Protein AF-0000000083297274 (afdb_homodimer)

InterPro domains:
  IPR058698 CUB domain, metazoa [PF26080] (162-297)

Radius of gyration: 26.54 Å; Cα contacts (8 Å, |Δi|>4): 1706; chains: 2; bounding box: 63×86×55 Å

Nearest PDB structures (foldseek):
  7m0r-assembly1_F  TM=4.093E-01  e=7.826E-09  Mus musculus
  9en2-assembly1_A  TM=3.796E-01  e=9.417E-10  Homo sapiens
  7sqc-assembly1_1A  TM=2.672E-01  e=1.002E-02  Chlamydomonas reinhardtii
  4xnq-assembly1_C  TM=4.053E-01  e=6.207E-01  Influenza A virus
  4lhs-assembly1_A-2  TM=2.888E-01  e=2.689E+00  Bacteroides ovatus ATCC 8483

Organism: Tigriopus californicus (NCBI:txid6832)

Foldseek 3Di:
DAPVVQVPDAQWDFDAADPVNPHTDTAREDAAQEEEDQDFFYKYKHDVPPPDDLDWRKHKYKYADNDQFWWKKKKAWQWWAADDAPLLLAQVPDQWWKWKFEPVRDTADIDHGTAHGFMFMGTHDHPDDIIMIMTIHGSDDDDGITIITMGIDGPPRPPDDPHQATAEEEDQKDKDWAGNLVVQFHHAPHWHKYFYADDPQFQKKKKWADPPDPDQQAAFDPPDPDPPAWDWWKFWAAPDPQDDSDTDGHREDDSDPPDPYHDMGMHRDPPGMITTHHHRGNRPRSRGSGHMMMMGTHGD/DAPVVQVPDAQWDFDAADPVNPHTDTAREDADQEEEDQDAFYKYKHPPDDDDFLDWRKHKYKYADNDQFWWKKKKAWQWFAADDQPLLLAQVPDQWWKWKFEPVGDGADIDHGTAHGFMFMGTHDHHDDIIMIMTIHGSDDDDGITIITMGIDGPPRPPDDPHQATAEEEDQKDKDWAGNLVVQFHHAPGWHKYFYDDDPQFQKKKKWADPPDPDQQAAFDPDDPDPPAFDWWKQWAAPDPQDDSDTDGHREDDSDPPDPYHDMGMHRDPPGMITTHHHRGPRPRSRGSGHMMMMGTHGD

Secondary structure (DSSP, 8-state):
--HHHHHTSTTEEEEEEETTTTEEEEEEEE-SSEEEE-STTEEEE--TT--S----EEEEEEE--SSTTEEEEEEEEEEEE-PPPPTT--GGGSSSEEEEE-TTS--PPPB-SB-TT-EEEEE--STTPPEEEEEEE-S-SS--EEEEEEEEEETT-TTSPPTT-SEEE-SSEEEEE-TTGGGT-PPSS-EEEEEEPPPTTEEEEEEEE-TTSSS-SEE-----SSTTS--EEEEE---SSS-SSEEE-SSS--SSTT-SS--EEEE-SSSEEEEEEE-S--TTGGG--EEEEEEEEEE-/--HHHHHTSTTEEEEEEETTTTEEEEEEEE-SSEEEE-STTEEEE-----S-----EEEEEEE--SSTTEEEEEEEEEEEE-PPP-TT--GGGSSSEEEEE-TTS--PPPB-SB-TT-EEEEE--STTPPEEEEEEE-S-SS--EEEEEEEEEETT-TTSPPTT-SEEE-SSEEEEE-TTGGGT-PPSSEEEEEEEPPPTTEEEEEEEE-TTSSS-SEE-----SSTTS--EEEEE---SSS-SSEEE-SSS--SSTT-SS--EEEE-SSSEEEEEEE-S--TTGGG--EEEEEEEEEE-

pLDDT: mean 80.87, std 15.76, range [36.5, 98.38]

Structure (mmCIF, N/CA/C/O backbone):
data_AF-0000000083297274-model_v1
#
loop_
_entity.id
_entity.type
_entity.pdbx_description
1 polymer 'CUB domain-containing protein'
#
loop_
_atom_site.group_PDB
_atom_site.id
_atom_site.type_symbol
_atom_site.label_atom_id
_atom_site.label_alt_id
_atom_site.label_comp_id
_atom_site.label_asym_id
_atom_site.label_entity_id
_atom_site.label_seq_id
_atom_site.pdbx_PDB_ins_code
_atom_site.Cartn_x
_atom_site.Cartn_y
_atom_site.Cartn_z
_atom_site.occupancy
_atom_site.B_iso_or_equiv
_atom_site.auth_seq_id
_atom_site.auth_comp_id
_atom_site.auth_asym_id
_atom_site.auth_atom_id
_atom_site.pdbx_PDB_model_num
ATOM 1 N N . MET A 1 1 ? 29.5 21.828 13.938 1 75.25 1 MET A N 1
ATOM 2 C CA . MET A 1 1 ? 30.219 22.797 13.117 1 75.25 1 MET A CA 1
ATOM 3 C C . MET A 1 1 ? 30.578 24.031 13.93 1 75.25 1 MET A C 1
ATOM 5 O O . MET A 1 1 ? 30.141 24.188 15.07 1 75.25 1 MET A O 1
ATOM 9 N N . THR A 1 2 ? 31.5 24.875 13.352 1 70.31 2 THR A N 1
ATOM 10 C CA . THR A 1 2 ? 31.828 26.125 14.047 1 70.31 2 THR A CA 1
ATOM 11 C C . THR A 1 2 ? 30.641 27.078 14.008 1 70.31 2 THR A C 1
ATOM 13 O O . THR A 1 2 ? 29.75 26.953 13.164 1 70.31 2 THR A O 1
ATOM 16 N N . LYS A 1 3 ? 30.641 27.875 15.078 1 71.12 3 LYS A N 1
ATOM 17 C CA . LYS A 1 3 ? 29.594 28.891 15.148 1 71.12 3 LYS A CA 1
ATOM 18 C C . LYS A 1 3 ? 29.547 29.703 13.859 1 71.12 3 LYS A C 1
ATOM 20 O O . LYS A 1 3 ? 28.453 29.953 13.328 1 71.12 3 LYS A O 1
ATOM 25 N N . MET A 1 4 ? 30.688 30.125 13.359 1 72.75 4 MET A N 1
ATOM 26 C CA . MET A 1 4 ? 30.75 30.938 12.148 1 72.75 4 MET A CA 1
ATOM 27 C C . MET A 1 4 ? 30.203 30.156 10.945 1 72.75 4 MET A C 1
ATOM 29 O O . MET A 1 4 ? 29.484 30.719 10.117 1 72.75 4 MET A O 1
ATOM 33 N N . GLU A 1 5 ? 30.547 28.906 10.914 1 76.38 5 GLU A N 1
ATOM 34 C CA . GLU A 1 5 ? 30.062 28.062 9.82 1 76.38 5 GLU A CA 1
ATOM 35 C C . GLU A 1 5 ? 28.547 27.922 9.867 1 76.38 5 GLU A C 1
ATOM 37 O O . GLU A 1 5 ? 27.891 27.938 8.828 1 76.38 5 GLU A O 1
ATOM 42 N N . CYS A 1 6 ? 28.047 27.797 11.031 1 76.25 6 CYS A N 1
ATOM 43 C CA . CYS A 1 6 ? 26.609 27.672 11.195 1 76.25 6 CYS A CA 1
ATOM 44 C C . CYS A 1 6 ? 25.906 28.953 10.797 1 76.25 6 CYS A C 1
ATOM 46 O O . CYS A 1 6 ? 24.969 28.938 9.992 1 76.25 6 CYS A O 1
ATOM 48 N N . GLU A 1 7 ? 26.438 30.078 11.258 1 74.44 7 GLU A N 1
ATOM 49 C CA . GLU A 1 7 ? 25.812 31.375 11.008 1 74.44 7 GLU A CA 1
ATOM 50 C C . GLU A 1 7 ? 25.891 31.75 9.531 1 74.44 7 GLU A C 1
ATOM 52 O O . GLU A 1 7 ? 25.031 32.469 9.016 1 74.44 7 GLU A O 1
ATOM 57 N N . ASN A 1 8 ? 26.891 31.156 8.914 1 74.06 8 ASN A N 1
ATOM 58 C CA . ASN A 1 8 ? 27.047 31.453 7.492 1 74.06 8 ASN A CA 1
ATOM 59 C C . ASN A 1 8 ? 26.25 30.5 6.621 1 74.06 8 ASN A C 1
ATOM 61 O O . ASN A 1 8 ? 26.156 30.672 5.406 1 74.06 8 ASN A O 1
ATOM 65 N N . SER A 1 9 ? 25.703 29.625 7.352 1 75.88 9 SER A N 1
ATOM 66 C CA . SER A 1 9 ? 24.859 28.672 6.613 1 75.88 9 SER A CA 1
ATOM 67 C C . SER A 1 9 ? 23.469 29.234 6.391 1 75.88 9 SER A C 1
ATOM 69 O O . SER A 1 9 ? 22.906 29.906 7.262 1 75.88 9 SER A O 1
ATOM 71 N N . ASP A 1 10 ? 22.938 29.141 5.199 1 75.25 10 ASP A N 1
ATOM 72 C CA . ASP A 1 10 ? 21.594 29.609 4.875 1 75.25 10 ASP A CA 1
ATOM 73 C C . ASP A 1 10 ? 20.562 29 5.816 1 75.25 10 ASP A C 1
ATOM 75 O O . ASP A 1 10 ? 20.188 27.828 5.668 1 75.25 10 ASP A O 1
ATOM 79 N N . GLY A 1 11 ? 20.094 29.844 6.785 1 74.81 11 GLY A N 1
ATOM 80 C CA . GLY A 1 11 ? 19.078 29.438 7.75 1 74.81 11 GLY A CA 1
ATOM 81 C C . GLY A 1 11 ? 19.672 28.812 9 1 74.81 11 GLY A C 1
ATOM 82 O O . GLY A 1 11 ? 18.953 28.219 9.805 1 74.81 11 GLY A O 1
ATOM 83 N N . GLY A 1 12 ? 20.969 28.828 9.125 1 79 12 GLY A N 1
ATOM 84 C CA . GLY A 1 12 ? 21.625 28.219 10.258 1 79 12 GLY A CA 1
ATOM 85 C C . GLY A 1 12 ? 21.391 28.969 11.562 1 79 12 GLY A C 1
ATOM 86 O O . GLY A 1 12 ? 21.578 30.188 11.625 1 79 12 GLY A O 1
ATOM 87 N N . GLN A 1 13 ? 20.844 28.25 12.547 1 75.56 13 GLN A N 1
ATOM 88 C CA . GLN A 1 13 ? 20.672 28.797 13.883 1 75.56 13 GLN A CA 1
ATOM 89 C C . GLN A 1 13 ? 21.359 27.922 14.93 1 75.56 13 GLN A C 1
ATOM 91 O O . GLN A 1 13 ? 21.266 26.688 14.859 1 75.56 13 GLN A O 1
ATOM 96 N N . MET A 1 14 ? 22.109 28.578 15.766 1 74.19 14 MET A N 1
ATOM 97 C CA . MET A 1 14 ? 22.812 27.828 16.812 1 74.19 14 MET A CA 1
ATOM 98 C C . MET A 1 14 ? 21.828 27.141 17.75 1 74.19 14 MET A C 1
ATOM 100 O O . MET A 1 14 ? 20.828 27.734 18.141 1 74.19 14 MET A O 1
ATOM 104 N N . ASP A 1 15 ? 21.953 25.766 17.734 1 72 15 ASP A N 1
ATOM 105 C CA . ASP A 1 15 ? 21.125 25 18.672 1 72 15 ASP A CA 1
ATOM 106 C C . ASP A 1 15 ? 21.984 24.297 19.719 1 72 15 ASP A C 1
ATOM 108 O O . ASP A 1 15 ? 22.156 23.078 19.656 1 72 15 ASP A O 1
ATOM 112 N N . GLY A 1 16 ? 22.438 24.984 20.609 1 68.38 16 GLY A N 1
ATOM 113 C CA . GLY A 1 16 ? 23.203 24.469 21.734 1 68.38 16 GLY A CA 1
ATOM 114 C C . GLY A 1 16 ? 24.562 23.922 21.344 1 68.38 16 GLY A C 1
ATOM 115 O O . GLY A 1 16 ? 25.047 24.188 20.25 1 68.38 16 GLY A O 1
ATOM 116 N N . GLN A 1 17 ? 25.297 23.266 22.422 1 66.94 17 GLN A N 1
ATOM 117 C CA . GLN A 1 17 ? 26.625 22.672 22.234 1 66.94 17 GLN A CA 1
ATOM 118 C C . GLN A 1 17 ? 26.516 21.219 21.781 1 66.94 17 GLN A C 1
ATOM 120 O O . GLN A 1 17 ? 25.625 20.484 22.219 1 66.94 17 GLN A O 1
ATOM 125 N N . CYS A 1 18 ? 27.125 20.938 20.609 1 68.56 18 CYS A N 1
ATOM 126 C CA . CYS A 1 18 ? 27.188 19.562 20.141 1 68.56 18 CYS A CA 1
ATOM 127 C C . CYS A 1 18 ? 28.625 19.062 20.062 1 68.56 18 CYS A C 1
ATOM 129 O O . CYS A 1 18 ? 29.562 19.797 20.375 1 68.56 18 CYS A O 1
ATOM 131 N N . ALA A 1 19 ? 28.828 17.703 19.797 1 65.44 19 ALA A N 1
ATOM 132 C CA . ALA A 1 19 ? 30.141 17.047 19.672 1 65.44 19 ALA A CA 1
ATOM 133 C C . ALA A 1 19 ? 30.938 17.156 20.969 1 65.44 19 ALA A C 1
ATOM 135 O O . ALA A 1 19 ? 32.094 17.547 20.953 1 65.44 19 ALA A O 1
ATOM 136 N N . ALA A 1 20 ? 30.25 16.875 21.969 1 67.81 20 ALA A N 1
ATOM 137 C CA . ALA A 1 20 ? 30.875 16.828 23.297 1 67.81 20 ALA A CA 1
ATOM 138 C C . ALA A 1 20 ? 31.453 18.203 23.656 1 67.81 20 ALA A C 1
ATOM 140 O O . ALA A 1 20 ? 32.531 18.281 24.266 1 67.81 20 ALA A O 1
ATOM 141 N N . GLY A 1 21 ? 30.781 19.156 23.219 1 65.38 21 GLY A N 1
ATOM 142 C CA . GLY A 1 21 ? 31.219 20.484 23.609 1 65.38 21 GLY A CA 1
ATOM 143 C C . GLY A 1 21 ? 32.188 21.125 22.625 1 65.38 21 GLY A C 1
ATOM 144 O O . GLY A 1 21 ? 32.531 22.297 22.766 1 65.38 21 GLY A O 1
ATOM 145 N N . PHE A 1 22 ? 32.688 20.281 21.656 1 68.69 22 PHE A N 1
ATOM 146 C CA . PHE A 1 22 ? 33.656 20.797 20.734 1 68.69 22 PHE A CA 1
ATOM 147 C C . PHE A 1 22 ? 33 21.469 19.547 1 68.69 22 PHE A C 1
ATOM 149 O O . PHE A 1 22 ? 33.656 22.156 18.766 1 68.69 22 PHE A O 1
ATOM 156 N N . GLY A 1 23 ? 31.672 21.328 19.469 1 69.44 23 GLY A N 1
ATOM 157 C CA . GLY A 1 23 ? 30.984 21.969 18.359 1 69.44 23 GLY A CA 1
ATOM 158 C C . GLY A 1 23 ? 29.578 22.406 18.719 1 69.44 23 GLY A C 1
ATOM 159 O O . GLY A 1 23 ? 29.156 22.328 19.875 1 69.44 23 GLY A O 1
ATOM 160 N N . HIS A 1 24 ? 29.062 23.312 17.875 1 69.06 24 HIS A N 1
ATOM 161 C CA . HIS A 1 24 ? 27.688 23.75 18.062 1 69.06 24 HIS A CA 1
ATOM 162 C C . HIS A 1 24 ? 26.75 23 17.109 1 69.06 24 HIS A C 1
ATOM 164 O O . HIS A 1 24 ? 27.125 22.688 15.977 1 69.06 24 HIS A O 1
ATOM 170 N N . CYS A 1 25 ? 25.609 22.641 17.766 1 71.38 25 CYS A N 1
ATOM 171 C CA . CYS A 1 25 ? 24.562 22.062 16.938 1 71.38 25 CYS A CA 1
ATOM 172 C C . CYS A 1 25 ? 23.875 23.125 16.094 1 71.38 25 CYS A C 1
ATOM 174 O O . CYS A 1 25 ? 23.547 24.203 16.594 1 71.38 25 CYS A O 1
ATOM 176 N N . CYS A 1 26 ? 24.047 23.078 14.797 1 76.06 26 CYS A N 1
ATOM 177 C CA . CYS A 1 26 ? 23.453 24.031 13.875 1 76.06 26 CYS A CA 1
ATOM 178 C C . CYS A 1 26 ? 22.109 23.516 13.344 1 76.06 26 CYS A C 1
ATOM 180 O O . CYS A 1 26 ? 22.047 22.422 12.781 1 76.06 26 CYS A O 1
ATOM 182 N N . MET A 1 27 ? 21.031 24.281 13.781 1 81.69 27 MET A N 1
ATOM 183 C CA . MET A 1 27 ? 19.719 23.969 13.234 1 81.69 27 MET A CA 1
ATOM 184 C C . MET A 1 27 ? 19.391 24.875 12.047 1 81.69 27 MET A C 1
ATOM 186 O O . MET A 1 27 ? 19.562 26.094 12.125 1 81.69 27 MET A O 1
ATOM 190 N N . MET A 1 28 ? 19.062 24.328 10.922 1 86.25 28 MET A N 1
ATOM 191 C CA . MET A 1 28 ? 18.641 25.109 9.766 1 86.25 28 MET A CA 1
ATOM 192 C C . MET A 1 28 ? 17.172 25.5 9.883 1 86.25 28 MET A C 1
ATOM 194 O O . MET A 1 28 ? 16.312 24.641 10.102 1 86.25 28 MET A O 1
ATOM 198 N N . VAL A 1 29 ? 16.922 26.828 9.781 1 89.88 29 VAL A N 1
ATOM 199 C CA . VAL A 1 29 ? 15.562 27.344 9.953 1 89.88 29 VAL A CA 1
ATOM 200 C C . VAL A 1 29 ? 15.195 28.234 8.773 1 89.88 29 VAL A C 1
ATOM 202 O O . VAL A 1 29 ? 16.016 29.047 8.328 1 89.88 29 VAL A O 1
ATOM 205 N N . LYS A 1 30 ? 14.039 28.031 8.227 1 90.69 30 LYS A N 1
ATOM 206 C CA . LYS A 1 30 ? 13.438 28.922 7.246 1 90.69 30 LYS A CA 1
ATOM 207 C C . LYS A 1 30 ? 12.156 29.562 7.793 1 90.69 30 LYS A C 1
ATOM 209 O O . LYS A 1 30 ? 11.211 28.859 8.141 1 90.69 30 LYS A O 1
ATOM 214 N N . ASN A 1 31 ? 12.148 30.891 7.871 1 88.94 31 ASN A N 1
ATOM 215 C CA . ASN A 1 31 ? 11.016 31.562 8.508 1 88.94 31 ASN A CA 1
ATOM 216 C C . ASN A 1 31 ? 10.562 32.781 7.707 1 88.94 31 ASN A C 1
ATOM 218 O O . ASN A 1 31 ? 9.852 33.625 8.227 1 88.94 31 ASN A O 1
ATOM 222 N N . THR A 1 32 ? 11.016 32.844 6.488 1 87.88 32 THR A N 1
ATOM 223 C CA . THR A 1 32 ? 10.586 33.906 5.609 1 87.88 32 THR A CA 1
ATOM 224 C C . THR A 1 32 ? 9.445 33.469 4.707 1 87.88 32 THR A C 1
ATOM 226 O O . THR A 1 32 ? 9.281 32.25 4.461 1 87.88 32 THR A O 1
ATOM 229 N N . PRO A 1 33 ? 8.641 34.438 4.254 1 86.56 33 PRO A N 1
ATOM 230 C CA . PRO A 1 33 ? 7.473 34.062 3.443 1 86.56 33 PRO A CA 1
ATOM 231 C C . PRO A 1 33 ? 7.824 33.188 2.25 1 86.56 33 PRO A C 1
ATOM 233 O O . PRO A 1 33 ? 7.039 32.312 1.875 1 86.56 33 PRO A O 1
ATOM 236 N N . THR A 1 34 ? 8.945 33.469 1.632 1 91.62 34 THR A N 1
ATOM 237 C CA . THR A 1 34 ? 9.438 32.594 0.553 1 91.62 34 THR A CA 1
ATOM 238 C C . THR A 1 34 ? 10.844 32.094 0.864 1 91.62 34 THR A C 1
ATOM 240 O O . THR A 1 34 ? 11.711 32.875 1.288 1 91.62 34 THR A O 1
ATOM 243 N N . ALA A 1 35 ? 11.008 30.859 0.771 1 91.62 35 ALA A N 1
ATOM 244 C CA . ALA A 1 35 ? 12.344 30.328 1.053 1 91.62 35 ALA A CA 1
ATOM 245 C C . ALA A 1 35 ? 12.594 29.047 0.267 1 91.62 35 ALA A C 1
ATOM 247 O O . ALA A 1 35 ? 11.664 28.281 -0.009 1 91.62 35 ALA A O 1
ATOM 248 N N . LEU A 1 36 ? 13.828 28.859 -0.073 1 91.06 36 LEU A N 1
ATOM 249 C CA . LEU A 1 36 ? 14.305 27.625 -0.683 1 91.06 36 LEU A CA 1
ATOM 250 C C . LEU A 1 36 ? 14.922 26.703 0.365 1 91.06 36 LEU A C 1
ATOM 252 O O . LEU A 1 36 ? 15.773 27.125 1.15 1 91.06 36 LEU A O 1
ATOM 256 N N . VAL A 1 37 ? 14.367 25.5 0.393 1 90.38 37 VAL A N 1
ATOM 257 C CA . VAL A 1 37 ? 14.906 24.5 1.316 1 90.38 37 VAL A CA 1
ATOM 258 C C . VAL A 1 37 ? 15.898 23.594 0.585 1 90.38 37 VAL A C 1
ATOM 260 O O . VAL A 1 37 ? 15.516 22.859 -0.328 1 90.38 37 VAL A O 1
ATOM 263 N N . THR A 1 38 ? 17.125 23.562 0.989 1 84.06 38 THR A N 1
ATOM 264 C CA . THR A 1 38 ? 18.156 22.844 0.246 1 84.06 38 THR A CA 1
ATOM 265 C C . THR A 1 38 ? 18.875 21.844 1.153 1 84.06 38 THR A C 1
ATOM 267 O O . THR A 1 38 ? 19.781 21.141 0.708 1 84.06 38 THR A O 1
ATOM 270 N N . ARG A 1 39 ? 18.5 21.859 2.393 1 83.44 39 ARG A N 1
ATOM 271 C CA . ARG A 1 39 ? 19.203 20.984 3.326 1 83.44 39 ARG A CA 1
ATOM 272 C C . ARG A 1 39 ? 18.219 20.094 4.094 1 83.44 39 ARG A C 1
ATOM 274 O O . ARG A 1 39 ? 17.141 20.547 4.453 1 83.44 39 ARG A O 1
ATOM 281 N N . ASN A 1 40 ? 18.75 18.922 4.32 1 85.19 40 ASN A N 1
ATOM 282 C CA . ASN A 1 40 ? 17.984 18.016 5.168 1 85.19 40 ASN A CA 1
ATOM 283 C C . ASN A 1 40 ? 17.875 18.547 6.594 1 85.19 40 ASN A C 1
ATOM 285 O O . ASN A 1 40 ? 18.734 19.312 7.043 1 85.19 40 ASN A O 1
ATOM 289 N N . THR A 1 41 ? 16.781 18.188 7.285 1 87.38 41 THR A N 1
ATOM 290 C CA . THR A 1 41 ? 16.484 18.547 8.664 1 87.38 41 THR A CA 1
ATOM 291 C C . THR A 1 41 ? 16.391 20.062 8.82 1 87.38 41 THR A C 1
ATOM 293 O O . THR A 1 41 ? 16.984 20.641 9.734 1 87.38 41 THR A O 1
ATOM 296 N N . THR A 1 42 ? 15.891 20.719 7.883 1 91.12 42 THR A N 1
ATOM 297 C CA . THR A 1 42 ? 15.531 22.125 7.957 1 91.12 42 THR A CA 1
ATOM 298 C C . THR A 1 42 ? 14.18 22.312 8.633 1 91.12 42 THR A C 1
ATOM 300 O O . THR A 1 42 ? 13.234 21.562 8.359 1 91.12 42 THR A O 1
ATOM 303 N N . TYR A 1 43 ? 14.133 23.297 9.555 1 92.88 43 TYR A N 1
ATOM 304 C CA . TYR A 1 43 ? 12.875 23.609 10.211 1 92.88 43 TYR A CA 1
ATOM 305 C C . TYR A 1 43 ? 12.18 24.781 9.523 1 92.88 43 TYR A C 1
ATOM 307 O O . TYR A 1 43 ? 12.805 25.812 9.273 1 92.88 43 TYR A O 1
ATOM 315 N N . LEU A 1 44 ? 10.891 24.578 9.164 1 94.12 44 LEU A N 1
ATOM 316 C CA . LEU A 1 44 ? 10.016 25.656 8.703 1 94.12 44 LEU A CA 1
ATOM 317 C C . LEU A 1 44 ? 9.219 26.234 9.867 1 94.12 44 LEU A C 1
ATOM 319 O O . LEU A 1 44 ? 8.578 25.5 10.617 1 94.12 44 LEU A O 1
ATOM 323 N N . GLN A 1 45 ? 9.328 27.5 10.039 1 90.38 45 GLN A N 1
ATOM 324 C CA . GLN A 1 45 ? 8.578 28.062 11.156 1 90.38 45 GLN A CA 1
ATOM 325 C C . GLN A 1 45 ? 8.164 29.516 10.867 1 90.38 45 GLN A C 1
ATOM 327 O O . GLN A 1 45 ? 8.742 30.156 10 1 90.38 45 GLN A O 1
ATOM 332 N N . ASN A 1 46 ? 7.035 29.844 11.398 1 83.69 46 ASN A N 1
ATOM 333 C CA . ASN A 1 46 ? 6.684 31.25 11.203 1 83.69 46 ASN A CA 1
ATOM 334 C C . ASN A 1 46 ? 7.621 32.156 11.977 1 83.69 46 ASN A C 1
ATOM 336 O O . ASN A 1 46 ? 8.258 31.75 12.945 1 83.69 46 ASN A O 1
ATOM 340 N N . ALA A 1 47 ? 8.07 33.219 11.555 1 68.12 47 ALA A N 1
ATOM 341 C CA . ALA A 1 47 ? 8.961 34.219 12.133 1 68.12 47 ALA A CA 1
ATOM 342 C C . ALA A 1 47 ? 8.5 34.625 13.539 1 68.12 47 ALA A C 1
ATOM 344 O O . ALA A 1 47 ? 7.309 34.562 13.836 1 68.12 47 ALA A O 1
ATOM 345 N N . GLU A 1 48 ? 9.273 34.188 14.742 1 55.56 48 GLU A N 1
ATOM 346 C CA . GLU A 1 48 ? 8.992 34.562 16.125 1 55.56 48 GLU A CA 1
ATOM 347 C C . GLU A 1 48 ? 8.109 35.812 16.172 1 55.56 48 GLU A C 1
ATOM 349 O O . GLU A 1 48 ? 7.211 35.906 17.016 1 55.56 48 GLU A O 1
ATOM 354 N N . ALA A 1 49 ? 8.891 36.969 16 1 44 49 ALA A N 1
ATOM 355 C CA . ALA A 1 49 ? 8.328 38.281 16.375 1 44 49 ALA A CA 1
ATOM 356 C C . ALA A 1 49 ? 6.891 38.406 15.875 1 44 49 ALA A C 1
ATOM 358 O O . ALA A 1 49 ? 6.344 39.531 15.836 1 44 49 ALA A O 1
ATOM 359 N N . VAL A 1 50 ? 6.617 37.562 14.953 1 42.69 50 VAL A N 1
ATOM 360 C CA . VAL A 1 50 ? 5.559 38.344 14.297 1 42.69 50 VAL A CA 1
ATOM 361 C C . VAL A 1 50 ? 4.449 38.656 15.305 1 42.69 50 VAL A C 1
ATOM 363 O O . VAL A 1 50 ? 3.721 37.75 15.734 1 42.69 50 VAL A O 1
ATOM 366 N N . GLY A 1 51 ? 4.543 39.188 16.25 1 38.59 51 GLY A N 1
ATOM 367 C CA . GLY A 1 51 ? 3.504 40 16.859 1 38.59 51 GLY A CA 1
ATOM 368 C C . GLY A 1 51 ? 2.24 40.094 16.031 1 38.59 51 GLY A C 1
ATOM 369 O O . GLY A 1 51 ? 2.195 39.562 14.906 1 38.59 51 GLY A O 1
ATOM 370 N N . ARG A 1 52 ? 1.482 41.375 16.094 1 40.59 52 ARG A N 1
ATOM 371 C CA . ARG A 1 52 ? 0.193 42 15.836 1 40.59 52 ARG A CA 1
ATOM 372 C C . ARG A 1 52 ? -0.199 41.875 14.367 1 40.59 52 ARG A C 1
ATOM 374 O O . ARG A 1 52 ? -1.292 42.281 13.977 1 40.59 52 ARG A O 1
ATOM 381 N N . GLN A 1 53 ? 0.701 42.406 13.43 1 38.19 53 GLN A N 1
ATOM 382 C CA . GLN A 1 53 ? -0.035 42.938 12.289 1 38.19 53 GLN A CA 1
ATOM 383 C C . GLN A 1 53 ? -0.659 41.812 11.461 1 38.19 53 GLN A C 1
ATOM 385 O O . GLN A 1 53 ? -0.077 40.75 11.32 1 38.19 53 GLN A O 1
ATOM 390 N N . SER A 1 54 ? -1.994 41.812 11.203 1 42.62 54 SER A N 1
ATOM 391 C CA . SER A 1 54 ? -3.148 41.406 10.43 1 42.62 54 SER A CA 1
ATOM 392 C C . SER A 1 54 ? -2.734 40.938 9.031 1 42.62 54 SER A C 1
ATOM 394 O O . SER A 1 54 ? -3.582 40.75 8.156 1 42.62 54 SER A O 1
ATOM 396 N N . VAL A 1 55 ? -1.518 41.188 8.484 1 46.84 55 VAL A N 1
ATOM 397 C CA . VAL A 1 55 ? -1.562 40.938 7.051 1 46.84 55 VAL A CA 1
ATOM 398 C C . VAL A 1 55 ? -1.568 39.438 6.777 1 46.84 55 VAL A C 1
ATOM 400 O O . VAL A 1 55 ? -0.89 38.688 7.465 1 46.84 55 VAL A O 1
ATOM 403 N N . PRO A 1 56 ? -2.598 39 6.031 1 53.66 56 PRO A N 1
ATOM 404 C CA . PRO A 1 56 ? -2.604 37.656 5.449 1 53.66 56 PRO A CA 1
ATOM 405 C C . PRO A 1 56 ? -1.202 37.156 5.102 1 53.66 56 PRO A C 1
ATOM 407 O O . PRO A 1 56 ? -0.466 37.844 4.379 1 53.66 56 PRO A O 1
ATOM 410 N N . THR A 1 57 ? -0.386 36.406 6.012 1 64.75 57 THR A N 1
ATOM 411 C CA . THR A 1 57 ? 0.98 35.969 5.758 1 64.75 57 THR A CA 1
ATOM 412 C C . THR A 1 57 ? 0.989 34.562 5.125 1 64.75 57 THR A C 1
ATOM 414 O O . THR A 1 57 ? 0.271 33.688 5.574 1 64.75 57 THR A O 1
ATOM 417 N N . GLY A 1 58 ? 1.301 34.531 3.779 1 83.94 58 GLY A N 1
ATOM 418 C CA . GLY A 1 58 ? 1.523 33.281 3.068 1 83.94 58 GLY A CA 1
ATOM 419 C C . GLY A 1 58 ? 2.986 32.875 3.002 1 83.94 58 GLY A C 1
ATOM 420 O O . GLY A 1 58 ? 3.865 33.75 2.92 1 83.94 58 GLY A O 1
ATOM 421 N N . TYR A 1 59 ? 3.264 31.719 3.402 1 91.25 59 TYR A N 1
ATOM 422 C CA . TYR A 1 59 ? 4.602 31.156 3.268 1 91.25 59 TYR A CA 1
ATOM 423 C C . TYR A 1 59 ? 4.656 30.156 2.117 1 91.25 59 TYR A C 1
ATOM 425 O O . TYR A 1 59 ? 3.719 29.375 1.916 1 91.25 59 TYR A O 1
ATOM 433 N N . THR A 1 60 ? 5.699 30.266 1.354 1 94.12 60 THR A N 1
ATOM 434 C CA . THR A 1 60 ? 5.969 29.266 0.321 1 94.12 60 THR A CA 1
ATOM 435 C C . THR A 1 60 ? 7.395 28.734 0.438 1 94.12 60 THR A C 1
ATOM 437 O O . THR A 1 60 ? 8.359 29.484 0.273 1 94.12 60 THR A O 1
ATOM 440 N N . PHE A 1 61 ? 7.465 27.516 0.725 1 95 61 PHE A N 1
ATOM 441 C CA . PHE A 1 61 ? 8.758 26.859 0.811 1 95 61 PHE A CA 1
ATOM 442 C C . PHE A 1 61 ? 8.977 25.938 -0.383 1 95 61 PHE A C 1
ATOM 444 O O . PHE A 1 61 ? 8.164 25.031 -0.629 1 95 61 PHE A O 1
ATOM 451 N N . THR A 1 62 ? 10.008 26.141 -1.085 1 93.19 62 THR A N 1
ATOM 452 C CA . THR A 1 62 ? 10.32 25.328 -2.258 1 93.19 62 THR A CA 1
ATOM 453 C C . THR A 1 62 ? 11.453 24.359 -1.951 1 93.19 62 THR A C 1
ATOM 455 O O . THR A 1 62 ? 12.461 24.734 -1.353 1 93.19 62 THR A O 1
ATOM 458 N N . PHE A 1 63 ? 11.195 23.156 -2.291 1 90.62 63 PHE A N 1
ATOM 459 C CA . PHE A 1 63 ? 12.172 22.094 -2.035 1 90.62 63 PHE A CA 1
ATOM 460 C C . PHE A 1 63 ? 12.922 21.734 -3.311 1 90.62 63 PHE A C 1
ATOM 462 O O . PHE A 1 63 ? 12.312 21.281 -4.281 1 90.62 63 PHE A O 1
ATOM 469 N N . ASN A 1 64 ? 14.133 22.031 -3.309 1 77.06 64 ASN A N 1
ATOM 470 C CA . ASN A 1 64 ? 14.961 21.641 -4.445 1 77.06 64 ASN A CA 1
ATOM 471 C C . ASN A 1 64 ? 15.719 20.344 -4.18 1 77.06 64 ASN A C 1
ATOM 473 O O . ASN A 1 64 ? 16.125 20.078 -3.045 1 77.06 64 ASN A O 1
ATOM 477 N N . ARG A 1 65 ? 15.812 19.641 -5.234 1 72.19 65 ARG A N 1
ATOM 478 C CA . ARG A 1 65 ? 16.547 18.375 -5.137 1 72.19 65 ARG A CA 1
ATOM 479 C C . ARG A 1 65 ? 18.016 18.625 -4.812 1 72.19 65 ARG A C 1
ATOM 481 O O . ARG A 1 65 ? 18.688 19.375 -5.512 1 72.19 65 ARG A O 1
ATOM 488 N N . ILE A 1 66 ? 18.391 18.406 -3.613 1 64.44 66 ILE A N 1
ATOM 489 C CA . ILE A 1 66 ? 19.781 18.578 -3.199 1 64.44 66 ILE A CA 1
ATOM 490 C C . ILE A 1 66 ? 20.641 17.484 -3.828 1 64.44 66 ILE A C 1
ATOM 492 O O . ILE A 1 66 ? 21.844 17.703 -4.051 1 64.44 66 ILE A O 1
ATOM 496 N N . ALA A 1 67 ? 20.047 16.406 -3.93 1 67.38 67 ALA A N 1
ATOM 497 C CA . ALA A 1 67 ? 20.75 15.258 -4.512 1 67.38 67 ALA A CA 1
ATOM 498 C C . ALA A 1 67 ? 19.922 14.586 -5.59 1 67.38 67 ALA A C 1
ATOM 500 O O . ALA A 1 67 ? 18.688 14.641 -5.555 1 67.38 67 ALA A O 1
ATOM 501 N N . ASN A 1 68 ? 20.625 14.109 -6.543 1 67.62 68 ASN A N 1
ATOM 502 C CA . ASN A 1 68 ? 19.984 13.477 -7.688 1 67.62 68 ASN A CA 1
ATOM 503 C C . ASN A 1 68 ? 19.156 12.266 -7.27 1 67.62 68 ASN A C 1
ATOM 505 O O . ASN A 1 68 ? 18.266 11.836 -8.008 1 67.62 68 ASN A O 1
ATOM 509 N N . ASP A 1 69 ? 19.359 11.875 -6.008 1 79.06 69 ASP A N 1
ATOM 510 C CA . ASP A 1 69 ? 18.672 10.633 -5.672 1 79.06 69 ASP A CA 1
ATOM 511 C C . ASP A 1 69 ? 17.656 10.852 -4.566 1 79.06 69 ASP A C 1
ATOM 513 O O . ASP A 1 69 ? 17.297 9.922 -3.844 1 79.06 69 ASP A O 1
ATOM 517 N N . LEU A 1 70 ? 17.172 12.133 -4.426 1 85.69 70 LEU A N 1
ATOM 518 C CA . LEU A 1 70 ? 16.109 12.406 -3.467 1 85.69 70 LEU A CA 1
ATOM 519 C C . LEU A 1 70 ? 14.758 11.953 -4.008 1 85.69 70 LEU A C 1
ATOM 521 O O . LEU A 1 70 ? 14.359 12.352 -5.105 1 85.69 70 LEU A O 1
ATOM 525 N N . CYS A 1 71 ? 14.008 11.227 -3.209 1 87.12 71 CYS A N 1
ATOM 526 C CA . CYS A 1 71 ? 12.773 10.664 -3.74 1 87.12 71 CYS A CA 1
ATOM 527 C C . CYS A 1 71 ? 11.578 11.039 -2.863 1 87.12 71 CYS A C 1
ATOM 529 O O . CYS A 1 71 ? 10.438 11 -3.316 1 87.12 71 CYS A O 1
ATOM 531 N N . GLN A 1 72 ? 11.836 11.375 -1.64 1 92.38 72 GLN A N 1
ATOM 532 C CA . GLN A 1 72 ? 10.711 11.602 -0.738 1 92.38 72 GLN A CA 1
ATOM 533 C C . GLN A 1 72 ? 11.062 12.609 0.346 1 92.38 72 GLN A C 1
ATOM 535 O O . GLN A 1 72 ? 12.211 12.688 0.783 1 92.38 72 GLN A O 1
ATOM 540 N N . ILE A 1 73 ? 10.117 13.398 0.742 1 93.56 73 ILE A N 1
ATOM 541 C CA . ILE A 1 73 ? 10.273 14.359 1.831 1 93.56 73 ILE A CA 1
ATOM 542 C C . ILE A 1 73 ? 9.203 14.102 2.895 1 93.56 73 ILE A C 1
ATOM 544 O O . ILE A 1 73 ? 8.039 13.883 2.57 1 93.56 73 ILE A O 1
ATOM 548 N N . ARG A 1 74 ? 9.68 14.055 4.09 1 96.69 74 ARG A N 1
ATOM 549 C CA . ARG A 1 74 ? 8.781 13.938 5.234 1 96.69 74 ARG A CA 1
ATOM 550 C C . ARG A 1 74 ? 8.672 15.266 5.98 1 96.69 74 ARG A C 1
ATOM 552 O O . ARG A 1 74 ? 9.68 15.938 6.215 1 96.69 74 ARG A O 1
ATOM 559 N N . LEU A 1 75 ? 7.473 15.664 6.27 1 97.81 75 LEU A N 1
ATOM 560 C CA . LEU A 1 75 ? 7.18 16.812 7.109 1 97.81 75 LEU A CA 1
ATOM 561 C C . LEU A 1 75 ? 6.656 16.375 8.477 1 97.81 75 LEU A C 1
ATOM 563 O O . LEU A 1 75 ? 5.609 15.734 8.562 1 97.81 75 LEU A O 1
ATOM 567 N N . ASP A 1 76 ? 7.41 16.688 9.492 1 98.12 76 ASP A N 1
ATOM 568 C CA . ASP A 1 76 ? 6.934 16.469 10.852 1 98.12 76 ASP A CA 1
ATOM 569 C C . ASP A 1 76 ? 6.375 17.75 11.453 1 98.12 76 ASP A C 1
ATOM 571 O O . ASP A 1 76 ? 7.09 18.75 11.578 1 98.12 76 ASP A O 1
ATOM 575 N N . PHE A 1 77 ? 5.121 17.656 11.828 1 97.81 77 PHE A N 1
ATOM 576 C CA . PHE A 1 77 ? 4.488 18.828 12.414 1 97.81 77 PHE A CA 1
ATOM 577 C C . PHE A 1 77 ? 4.727 18.875 13.914 1 97.81 77 PHE A C 1
ATOM 579 O O . PHE A 1 77 ? 3.863 18.484 14.703 1 97.81 77 PHE A O 1
ATOM 586 N N . ASP A 1 78 ? 5.832 19.469 14.242 1 95.88 78 ASP A N 1
ATOM 587 C CA . ASP A 1 78 ? 6.074 19.641 15.672 1 95.88 78 ASP A CA 1
ATOM 588 C C . ASP A 1 78 ? 4.98 20.5 16.312 1 95.88 78 ASP A C 1
ATOM 590 O O . ASP A 1 78 ? 4.426 20.125 17.344 1 95.88 78 ASP A O 1
ATOM 594 N N . VAL A 1 79 ? 4.82 21.594 15.688 1 94.38 79 VAL A N 1
ATOM 595 C CA . VAL A 1 79 ? 3.695 22.469 16.016 1 94.38 79 VAL A CA 1
ATOM 596 C C . VAL A 1 79 ? 3.021 22.938 14.734 1 94.38 79 VAL A C 1
ATOM 598 O O . VAL A 1 79 ? 3.695 23.359 13.789 1 94.38 79 VAL A O 1
ATOM 601 N N . PHE A 1 80 ? 1.755 22.781 14.695 1 94.69 80 PHE A N 1
ATOM 602 C CA . PHE A 1 80 ? 0.961 23.359 13.617 1 94.69 80 PHE A CA 1
ATOM 603 C C . PHE A 1 80 ? -0.455 23.672 14.094 1 94.69 80 PHE A C 1
ATOM 605 O O . PHE A 1 80 ? -1.252 22.75 14.305 1 94.69 80 PHE A O 1
ATOM 612 N N . VAL A 1 81 ? -0.707 24.859 14.266 1 92.25 81 VAL A N 1
ATOM 613 C CA . VAL A 1 81 ? -2.018 25.297 14.727 1 92.25 81 VAL A CA 1
ATOM 614 C C . VAL A 1 81 ? -2.498 26.469 13.859 1 92.25 81 VAL A C 1
ATOM 616 O O . VAL A 1 81 ? -1.858 27.516 13.812 1 92.25 81 VAL A O 1
ATOM 619 N N . SER A 1 82 ? -3.504 26.234 13.156 1 91 82 SER A N 1
ATOM 620 C CA . SER A 1 82 ? -4.176 27.266 12.367 1 91 82 SER A CA 1
ATOM 621 C C . SER A 1 82 ? -5.633 27.422 12.781 1 91 82 SER A C 1
ATOM 623 O O . SER A 1 82 ? -6.055 26.859 13.805 1 91 82 SER A O 1
ATOM 625 N N . ALA A 1 83 ? -6.344 28.281 12.07 1 89.19 83 ALA A N 1
ATOM 626 C CA . ALA A 1 83 ? -7.773 28.391 12.344 1 89.19 83 ALA A CA 1
ATOM 627 C C . ALA A 1 83 ? -8.492 27.078 12.07 1 89.19 83 ALA A C 1
ATOM 629 O O . ALA A 1 83 ? -8.062 26.297 11.219 1 89.19 83 ALA A O 1
ATOM 630 N N . SER A 1 84 ? -9.57 26.875 12.82 1 87.31 84 SER A N 1
ATOM 631 C CA . SER A 1 84 ? -10.391 25.688 12.586 1 87.31 84 SER A CA 1
ATOM 632 C C . SER A 1 84 ? -10.945 25.672 11.172 1 87.31 84 SER A C 1
ATOM 634 O O . SER A 1 84 ? -11.117 26.734 10.547 1 87.31 84 SER A O 1
ATOM 636 N N . PRO A 1 85 ? -11.172 24.422 10.742 1 88.75 85 PRO A N 1
ATOM 637 C CA . PRO A 1 85 ? -11.812 24.359 9.43 1 88.75 85 PRO A CA 1
ATOM 638 C C . PRO A 1 85 ? -13.117 25.156 9.367 1 88.75 85 PRO A C 1
ATOM 640 O O . PRO A 1 85 ? -13.766 25.359 10.391 1 88.75 85 PRO A O 1
ATOM 643 N N . PRO A 1 86 ? -13.43 25.656 8.172 1 86.62 86 PRO A N 1
ATOM 644 C CA . PRO A 1 86 ? -14.734 26.297 8.039 1 86.62 86 PRO A CA 1
ATOM 645 C C . PRO A 1 86 ? -15.898 25.328 8.258 1 86.62 86 PRO A C 1
ATOM 647 O O . PRO A 1 86 ? -15.688 24.125 8.352 1 86.62 86 PRO A O 1
ATOM 650 N N . VAL A 1 87 ? -17.094 25.844 8.281 1 80 87 VAL A N 1
ATOM 651 C CA . VAL A 1 87 ? -18.281 25.062 8.586 1 80 87 VAL A CA 1
ATOM 652 C C . VAL A 1 87 ? -18.469 23.969 7.547 1 80 87 VAL A C 1
ATOM 654 O O . VAL A 1 87 ? -18.969 22.875 7.859 1 80 87 VAL A O 1
ATOM 657 N N . THR A 1 88 ? -18.031 24.172 6.363 1 78.38 88 THR A N 1
ATOM 658 C CA . THR A 1 88 ? -18.141 23.203 5.289 1 78.38 88 THR A CA 1
ATOM 659 C C . THR A 1 88 ? -17.125 22.078 5.465 1 78.38 88 THR A C 1
ATOM 661 O O . THR A 1 88 ? -17.25 21.016 4.848 1 78.38 88 THR A O 1
ATOM 664 N N . GLY A 1 89 ? -16.125 22.359 6.285 1 84 89 GLY A N 1
ATOM 665 C CA . GLY A 1 89 ? -15.055 21.391 6.484 1 84 89 GLY A CA 1
ATOM 666 C C . GLY A 1 89 ? -14.023 21.406 5.367 1 84 89 GLY A C 1
ATOM 667 O O . GLY A 1 89 ? -13.062 20.625 5.395 1 84 89 GLY A O 1
ATOM 668 N N . ASP A 1 90 ? -14.188 22.266 4.402 1 86.81 90 ASP A N 1
ATOM 669 C CA . ASP A 1 90 ? -13.305 22.297 3.24 1 86.81 90 ASP A CA 1
ATOM 670 C C . ASP A 1 90 ? -12.156 23.297 3.451 1 86.81 90 ASP A C 1
ATOM 672 O O . ASP A 1 90 ? -12.336 24.5 3.285 1 86.81 90 ASP A O 1
ATOM 676 N N . CYS A 1 91 ? -11.008 22.734 3.668 1 90.75 91 CYS A N 1
ATOM 677 C CA . CYS A 1 91 ? -9.844 23.562 3.986 1 90.75 91 CYS A CA 1
ATOM 678 C C . CYS A 1 91 ? -9.375 24.344 2.766 1 90.75 91 CYS A C 1
ATOM 680 O O . CYS A 1 91 ? -8.68 25.344 2.896 1 90.75 91 CYS A O 1
ATOM 682 N N . ALA A 1 92 ? -9.75 23.891 1.605 1 89.06 92 ALA A N 1
ATOM 683 C CA . ALA A 1 92 ? -9.336 24.594 0.397 1 89.06 92 ALA A CA 1
ATOM 684 C C . ALA A 1 92 ? -10 25.969 0.312 1 89.06 92 ALA A C 1
ATOM 686 O O . ALA A 1 92 ? -9.508 26.859 -0.384 1 89.06 92 ALA A O 1
ATOM 687 N N . THR A 1 93 ? -11.078 26.125 1.005 1 86.88 93 THR A N 1
ATOM 688 C CA . THR A 1 93 ? -11.805 27.391 0.966 1 86.88 93 THR A CA 1
ATOM 689 C C . THR A 1 93 ? -11.516 28.219 2.219 1 86.88 93 THR A C 1
ATOM 691 O O . THR A 1 93 ? -12.062 29.312 2.383 1 86.88 93 THR A O 1
ATOM 694 N N . SER A 1 94 ? -10.742 27.656 3.107 1 85.56 94 SER A N 1
ATOM 695 C CA . SER A 1 94 ? -10.414 28.359 4.348 1 85.56 94 SER A CA 1
ATOM 696 C C . SER A 1 94 ? -9.352 29.422 4.113 1 85.56 94 SER A C 1
ATOM 698 O O . SER A 1 94 ? -8.578 29.344 3.158 1 85.56 94 SER A O 1
ATOM 700 N N . MET A 1 95 ? -9.359 30.438 4.988 1 86.31 95 MET A N 1
ATOM 701 C CA . MET A 1 95 ? -8.297 31.438 4.949 1 86.31 95 MET A CA 1
ATOM 702 C C . MET A 1 95 ? -6.977 30.844 5.426 1 86.31 95 MET A C 1
ATOM 704 O O . MET A 1 95 ? -5.906 31.328 5.059 1 86.31 95 MET A O 1
ATOM 708 N N . ASP A 1 96 ? -7.074 29.844 6.285 1 90.81 96 ASP A N 1
ATOM 709 C CA . ASP A 1 96 ? -5.898 29.109 6.734 1 90.81 96 ASP A CA 1
ATOM 710 C C . ASP A 1 96 ? -5.785 27.766 6.02 1 90.81 96 ASP A C 1
ATOM 712 O O . ASP A 1 96 ? -6.691 26.938 6.109 1 90.81 96 ASP A O 1
ATOM 716 N N . THR A 1 97 ? -4.703 27.609 5.336 1 93.88 97 THR 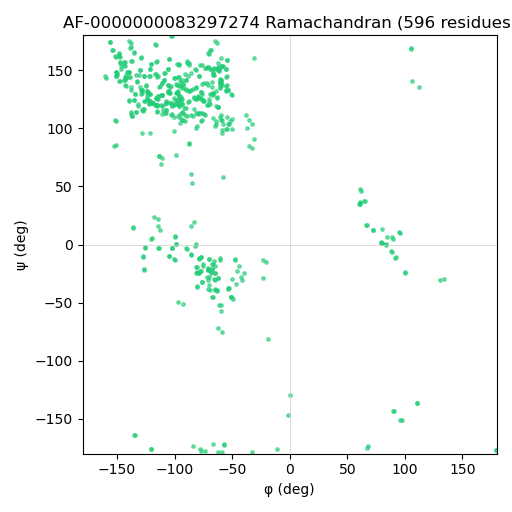A N 1
ATOM 717 C CA . THR A 1 97 ? -4.598 26.359 4.59 1 93.88 97 THR A CA 1
ATOM 718 C C . THR A 1 97 ? -3.141 25.922 4.496 1 93.88 97 THR A C 1
ATOM 720 O O . THR A 1 97 ? -2.23 26.75 4.445 1 93.88 97 THR A O 1
ATOM 723 N N . LEU A 1 98 ? -2.941 24.672 4.613 1 96.25 98 LEU A N 1
ATOM 724 C CA . LEU A 1 98 ? -1.688 24.016 4.266 1 96.25 98 LEU A CA 1
ATOM 725 C C . LEU A 1 98 ? -1.819 23.266 2.945 1 96.25 98 LEU A C 1
ATOM 727 O O . LEU A 1 98 ? -2.668 22.375 2.812 1 96.25 98 LEU A O 1
ATOM 731 N N . ILE A 1 99 ? -0.989 23.609 1.98 1 96.75 99 ILE A N 1
ATOM 732 C CA . ILE A 1 99 ? -0.999 22.984 0.662 1 96.75 99 ILE A CA 1
ATOM 733 C C . ILE A 1 99 ? 0.385 22.422 0.347 1 96.75 99 ILE A C 1
ATOM 735 O O . ILE A 1 99 ? 1.389 23.141 0.446 1 96.75 99 ILE A O 1
ATOM 739 N N . ILE A 1 100 ? 0.441 21.203 0.039 1 96.62 100 ILE A N 1
ATOM 740 C CA . ILE A 1 100 ? 1.672 20.562 -0.408 1 96.62 100 ILE A CA 1
ATOM 741 C C . ILE A 1 100 ? 1.546 20.172 -1.879 1 96.62 100 ILE A C 1
ATOM 743 O O . ILE A 1 100 ? 0.578 19.516 -2.273 1 96.62 100 ILE A O 1
ATOM 747 N N . ARG A 1 101 ? 2.494 20.562 -2.623 1 93.44 101 ARG A N 1
ATOM 748 C CA . ARG A 1 101 ? 2.535 20.219 -4.043 1 93.44 101 ARG A CA 1
ATOM 749 C C . ARG A 1 101 ? 3.734 19.328 -4.355 1 93.44 101 ARG A C 1
ATOM 751 O O . ARG A 1 101 ? 4.883 19.781 -4.277 1 93.44 101 ARG A O 1
ATOM 758 N N . SER A 1 102 ? 3.373 18.125 -4.75 1 92.69 102 SER A N 1
ATOM 759 C CA . SER A 1 102 ? 4.398 17.172 -5.168 1 92.69 102 SER A CA 1
ATOM 760 C C . SER A 1 102 ? 4.676 17.281 -6.66 1 92.69 102 SER A C 1
ATOM 762 O O . SER A 1 102 ? 3.752 17.438 -7.461 1 92.69 102 SER A O 1
ATOM 764 N N . PRO A 1 103 ? 5.938 17.141 -7 1 88.69 103 PRO A N 1
ATOM 765 C CA . PRO A 1 103 ? 6.258 17.188 -8.43 1 88.69 103 PRO A CA 1
ATOM 766 C C . PRO A 1 103 ? 5.691 15.984 -9.188 1 88.69 103 PRO A C 1
ATOM 768 O O . PRO A 1 103 ? 5.621 16 -10.422 1 88.69 103 PRO A O 1
ATOM 771 N N . THR A 1 104 ? 5.32 14.961 -8.5 1 87.38 104 THR A N 1
ATOM 772 C CA . THR A 1 104 ? 4.805 13.773 -9.164 1 87.38 104 THR A CA 1
ATOM 773 C C . THR A 1 104 ? 3.354 13.969 -9.586 1 87.38 104 THR A C 1
ATOM 775 O O . THR A 1 104 ? 2.812 13.18 -10.359 1 87.38 104 THR A O 1
ATOM 778 N N . GLY A 1 105 ? 2.76 14.953 -9.125 1 84.5 105 GLY A N 1
ATOM 779 C CA . GLY A 1 105 ? 1.379 15.258 -9.469 1 84.5 105 GLY A CA 1
ATOM 780 C C . GLY A 1 105 ? 0.391 14.812 -8.406 1 84.5 105 GLY A C 1
ATOM 781 O O . GLY A 1 105 ? -0.731 15.312 -8.344 1 84.5 105 GLY A O 1
ATOM 782 N N . ARG A 1 106 ? 0.761 13.891 -7.656 1 88.38 106 ARG A N 1
ATOM 783 C CA . ARG A 1 106 ? -0.128 13.484 -6.574 1 88.38 106 ARG A CA 1
ATOM 784 C C . ARG A 1 106 ? 0.209 14.219 -5.281 1 88.38 106 ARG A C 1
ATOM 786 O O . ARG A 1 106 ? 1.305 14.055 -4.738 1 88.38 106 ARG A O 1
ATOM 793 N N . ASN A 1 107 ? -0.774 14.891 -4.859 1 92.88 107 ASN A N 1
ATOM 794 C CA . ASN A 1 107 ? -0.56 15.75 -3.695 1 92.88 107 ASN A CA 1
ATOM 795 C C . ASN A 1 107 ? -1.276 15.203 -2.463 1 92.88 107 ASN A C 1
ATOM 797 O O . ASN A 1 107 ? -2.389 14.688 -2.564 1 92.88 107 ASN A O 1
ATOM 801 N N . PRO A 1 108 ? -0.592 15.336 -1.266 1 94.62 108 PRO A N 1
ATOM 802 C CA . PRO A 1 108 ? -1.37 15.164 -0.038 1 94.62 108 PRO A CA 1
ATOM 803 C C . PRO A 1 108 ? -2.592 16.078 0.024 1 94.62 108 PRO A C 1
ATOM 805 O O . PRO A 1 108 ? -2.652 17.078 -0.688 1 94.62 108 PRO A O 1
ATOM 808 N N . PRO A 1 109 ? -3.514 15.695 0.825 1 92.5 109 PRO A N 1
ATOM 809 C CA . PRO A 1 109 ? -4.719 16.531 0.883 1 92.5 109 PRO A CA 1
ATOM 810 C C . PRO A 1 109 ? -4.453 17.906 1.47 1 92.5 109 PRO A C 1
ATOM 812 O O . PRO A 1 109 ? -3.588 18.062 2.334 1 92.5 109 PRO A O 1
ATOM 815 N N . VAL A 1 110 ? -5.242 18.844 0.93 1 95.06 110 VAL A N 1
ATOM 816 C CA . VAL A 1 110 ? -5.227 20.172 1.525 1 95.06 110 VAL A CA 1
ATOM 817 C C . VAL A 1 110 ? -5.809 20.109 2.938 1 95.06 110 VAL A C 1
ATOM 819 O O . VAL A 1 110 ? -6.867 19.516 3.156 1 95.06 110 VAL A O 1
ATOM 822 N N . THR A 1 111 ? -5.07 20.703 3.898 1 95.62 111 THR A N 1
ATOM 823 C CA . THR A 1 111 ? -5.488 20.547 5.285 1 95.62 111 THR A CA 1
ATOM 824 C C . THR A 1 111 ? -5.426 21.875 6.02 1 95.62 111 THR A C 1
ATOM 826 O O . THR A 1 111 ? -4.938 22.875 5.477 1 95.62 111 THR A O 1
ATOM 829 N N . CYS A 1 112 ? -6.051 21.938 7.176 1 93.5 112 CYS A N 1
ATOM 830 C CA . CYS A 1 112 ? -6.074 23.094 8.07 1 93.5 112 CYS A CA 1
ATOM 831 C C . CYS A 1 112 ? -6.363 22.656 9.5 1 93.5 112 CYS A C 1
ATOM 833 O O . CYS A 1 112 ? -6.504 21.469 9.789 1 93.5 112 CYS A O 1
ATOM 835 N N . GLY A 1 113 ? -6.289 23.578 10.375 1 93.38 113 GLY A N 1
ATOM 836 C CA . GLY A 1 113 ? -6.566 23.281 11.773 1 93.38 113 GLY A CA 1
ATOM 837 C C . GLY A 1 113 ? -5.332 22.859 12.547 1 93.38 113 GLY A C 1
ATOM 838 O O . GLY A 1 113 ? -4.266 23.469 12.406 1 93.38 113 GLY A O 1
ATOM 839 N N . THR A 1 114 ? -5.551 21.922 13.445 1 94.25 114 THR A N 1
ATOM 840 C CA . THR A 1 114 ? -4.465 21.484 14.305 1 94.25 114 THR A CA 1
ATOM 841 C C . THR A 1 114 ? -3.877 20.172 13.797 1 94.25 114 THR A C 1
ATOM 843 O O . THR A 1 114 ? -4.574 19.156 13.734 1 94.25 114 THR A O 1
ATOM 846 N N . LEU A 1 115 ? -2.557 20.203 13.484 1 97.12 115 LEU A N 1
ATOM 847 C CA . LEU A 1 115 ? -1.876 19.031 12.945 1 97.12 115 LEU A CA 1
ATOM 848 C C . LEU A 1 115 ? -0.721 18.609 13.852 1 97.12 115 LEU A C 1
ATOM 850 O O . LEU A 1 115 ? 0 17.672 13.547 1 97.12 115 LEU A O 1
ATOM 854 N N . SER A 1 116 ? -0.578 19.25 14.961 1 96.38 116 SER A N 1
ATOM 855 C CA . SER A 1 116 ? 0.581 19.062 15.82 1 96.38 116 SER A CA 1
ATOM 856 C C . SER A 1 116 ? 0.759 17.578 16.188 1 96.38 116 SER A C 1
ATOM 858 O O . SER A 1 116 ? -0.198 16.922 16.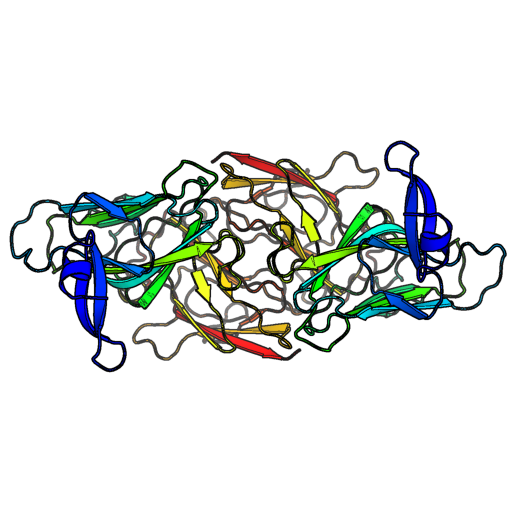578 1 96.38 116 SER A O 1
ATOM 860 N N . GLY A 1 117 ? 2.006 17.125 16.047 1 96.88 117 GLY A N 1
ATOM 861 C CA . GLY A 1 117 ? 2.332 15.75 16.391 1 96.88 117 GLY A CA 1
ATOM 862 C C . GLY A 1 117 ? 2.137 14.781 15.25 1 96.88 117 GLY A C 1
ATOM 863 O O . GLY A 1 117 ? 2.486 13.602 15.359 1 96.88 117 GLY A O 1
ATOM 864 N N . GLN A 1 118 ? 1.618 15.242 14.188 1 97.62 118 GLN A N 1
ATOM 865 C CA . GLN A 1 118 ? 1.401 14.391 13.023 1 97.62 118 GLN A CA 1
ATOM 866 C C . GLN A 1 118 ? 2.459 14.641 11.953 1 97.62 118 GLN A C 1
ATOM 868 O O . GLN A 1 118 ? 3.422 15.375 12.188 1 97.62 118 GLN A O 1
ATOM 873 N N . HIS A 1 119 ? 2.377 13.891 10.812 1 98.38 119 HIS A N 1
ATOM 874 C CA . HIS A 1 119 ? 3.354 14.062 9.742 1 98.38 119 HIS A CA 1
ATOM 875 C C . HIS A 1 119 ? 2.729 13.789 8.383 1 98.38 119 HIS A C 1
ATOM 877 O O . HIS A 1 119 ? 1.613 13.273 8.297 1 98.38 119 HIS A O 1
ATOM 883 N N . MET A 1 120 ? 3.389 14.195 7.352 1 98.12 120 MET A N 1
ATOM 884 C CA . MET A 1 120 ? 3.012 13.93 5.965 1 98.12 120 MET A CA 1
ATOM 885 C C . MET A 1 120 ? 4.242 13.609 5.121 1 98.12 120 MET A C 1
ATOM 887 O O . MET A 1 120 ? 5.324 14.141 5.363 1 98.12 120 MET A O 1
ATOM 891 N N . TYR A 1 121 ? 4.043 12.727 4.211 1 97.12 121 TYR A N 1
ATOM 892 C CA . TYR A 1 121 ? 5.043 12.453 3.186 1 97.12 121 TYR A CA 1
ATOM 893 C C . TYR A 1 121 ? 4.586 12.969 1.827 1 97.12 121 TYR A C 1
ATOM 895 O O . TYR A 1 121 ? 3.387 12.984 1.533 1 97.12 121 TYR A O 1
ATOM 903 N N . PHE A 1 122 ? 5.543 13.391 1.035 1 94.75 122 PHE A N 1
ATOM 904 C CA . PHE A 1 122 ? 5.262 13.57 -0.384 1 94.75 122 PHE A CA 1
ATOM 905 C C . PHE A 1 122 ? 6.492 13.25 -1.225 1 94.75 122 PHE A C 1
ATOM 907 O O . PHE A 1 122 ? 7.621 13.297 -0.73 1 94.75 122 PHE A O 1
ATOM 914 N N . GLU A 1 123 ? 6.254 12.859 -2.426 1 92.12 123 GLU A N 1
ATOM 915 C CA . GLU A 1 123 ? 7.301 12.391 -3.326 1 92.12 123 GLU A CA 1
ATOM 916 C C . GLU A 1 123 ? 7.922 13.555 -4.102 1 92.12 123 GLU A C 1
ATOM 918 O O . GLU A 1 123 ? 7.238 14.523 -4.43 1 92.12 123 GLU A O 1
ATOM 923 N N . THR A 1 124 ? 9.344 13.297 -4.305 1 85.44 124 THR A N 1
ATOM 924 C CA . THR A 1 124 ? 10.039 14.305 -5.102 1 85.44 124 THR A CA 1
ATOM 925 C C . THR A 1 124 ? 10.18 13.844 -6.551 1 85.44 124 THR A C 1
ATOM 927 O O . THR A 1 124 ? 10.242 12.648 -6.824 1 85.44 124 THR A O 1
ATOM 930 N N . GLY A 1 125 ? 9.367 13.789 -7.531 1 71.81 125 GLY A N 1
ATOM 931 C CA . GLY A 1 125 ? 9.414 13.445 -8.938 1 71.81 125 GLY A CA 1
ATOM 932 C C . GLY A 1 125 ? 10.828 13.297 -9.469 1 71.81 125 GLY A C 1
ATOM 933 O O . GLY A 1 125 ? 11.773 13.133 -8.695 1 71.81 125 GLY A O 1
ATOM 934 N N . ASP A 1 126 ? 10.914 13.062 -10.789 1 64.69 126 ASP A N 1
ATOM 935 C CA . ASP A 1 126 ? 12.188 12.992 -11.516 1 64.69 126 ASP A CA 1
ATOM 936 C C . ASP A 1 126 ? 12.93 14.328 -11.438 1 64.69 126 ASP A C 1
ATOM 938 O O . ASP A 1 126 ? 12.406 15.312 -10.922 1 64.69 126 ASP A O 1
ATOM 942 N N . THR A 1 127 ? 14.016 14.391 -12.055 1 58.88 127 THR A N 1
ATOM 943 C CA . THR A 1 127 ? 15.008 15.453 -12.047 1 58.88 127 THR A CA 1
ATOM 944 C C . THR A 1 127 ? 14.391 16.766 -12.531 1 58.88 127 THR A C 1
ATOM 946 O O . THR A 1 127 ? 13.648 16.781 -13.516 1 58.88 127 THR A O 1
ATOM 949 N N . GLY A 1 128 ? 14.203 17.797 -11.695 1 61.59 128 GLY A N 1
ATOM 950 C CA . GLY A 1 128 ? 14.008 19.188 -12.062 1 61.59 128 GLY A CA 1
ATOM 951 C C . GLY A 1 128 ? 12.812 19.828 -11.375 1 61.59 128 GLY A C 1
ATOM 952 O O . GLY A 1 128 ? 12.703 21.047 -11.32 1 61.59 128 GLY A O 1
ATOM 953 N N . SER A 1 129 ? 11.812 19.031 -11.094 1 70.25 129 SER A N 1
ATOM 954 C CA . SER A 1 129 ? 10.664 19.703 -10.492 1 70.25 129 SER A CA 1
ATOM 955 C C . SER A 1 129 ? 10.781 19.734 -8.969 1 70.25 129 SER A C 1
ATOM 957 O O . SER A 1 129 ? 11.25 18.766 -8.359 1 70.25 129 SER A O 1
ATOM 959 N N . ALA A 1 130 ? 10.508 20.938 -8.523 1 82.62 130 ALA A N 1
ATOM 960 C CA . ALA A 1 130 ? 10.641 21.172 -7.082 1 82.62 130 ALA A CA 1
ATOM 961 C C . ALA A 1 130 ? 9.305 20.953 -6.375 1 82.62 130 ALA A C 1
ATOM 963 O O . ALA A 1 130 ? 8.25 21.266 -6.922 1 82.62 130 ALA A O 1
ATOM 964 N N . GLY A 1 131 ? 9.312 20.266 -5.238 1 90.75 131 GLY A N 1
ATOM 965 C CA . GLY A 1 131 ? 8.156 20.234 -4.363 1 90.75 131 GLY A CA 1
ATOM 966 C C . GLY A 1 131 ? 7.934 21.531 -3.605 1 90.75 131 GLY A C 1
ATOM 967 O O . GLY A 1 131 ? 8.867 22.312 -3.426 1 90.75 131 GLY A O 1
ATOM 968 N N . GLU A 1 132 ? 6.691 21.797 -3.283 1 94.44 132 GLU A N 1
ATOM 969 C CA . GLU A 1 132 ? 6.383 23.031 -2.576 1 94.44 132 GLU A CA 1
ATOM 970 C C . GLU A 1 132 ? 5.461 22.781 -1.388 1 94.44 132 GLU A C 1
ATOM 972 O O . GLU A 1 132 ? 4.539 21.969 -1.477 1 94.44 132 GLU A O 1
ATOM 977 N N . VAL A 1 133 ? 5.734 23.469 -0.347 1 96.44 133 VAL A N 1
ATOM 978 C CA . VAL A 1 133 ? 4.84 23.562 0.803 1 96.44 133 VAL A CA 1
ATOM 979 C C . VAL A 1 133 ? 4.344 25 0.955 1 96.44 133 VAL A C 1
ATOM 981 O O . VAL A 1 133 ? 5.145 25.922 1.108 1 96.44 133 VAL A O 1
ATOM 984 N N . MET A 1 134 ? 3.098 25.172 0.892 1 96.06 134 MET A N 1
ATOM 985 C CA . MET A 1 134 ? 2.482 26.484 1.023 1 96.06 134 MET A CA 1
ATOM 986 C C . MET A 1 134 ? 1.596 26.547 2.262 1 96.06 134 MET A C 1
ATOM 988 O O . MET A 1 134 ? 0.741 25.688 2.465 1 96.06 134 MET A O 1
ATOM 992 N N . ILE A 1 135 ? 1.864 27.516 3.049 1 94.06 135 ILE A N 1
ATOM 993 C CA . ILE A 1 135 ? 1.067 27.766 4.246 1 94.06 135 ILE A CA 1
ATOM 994 C C . ILE A 1 135 ? 0.447 29.156 4.168 1 94.06 135 ILE A C 1
ATOM 996 O O . ILE A 1 135 ? 1.16 30.156 4.031 1 94.06 135 ILE A O 1
ATOM 1000 N N . LYS A 1 136 ? -0.844 29.156 4.238 1 90.94 136 LYS A N 1
ATOM 1001 C CA . LYS A 1 136 ? -1.577 30.422 4.223 1 90.94 136 LYS A CA 1
ATOM 1002 C C . LYS A 1 136 ? -2.303 30.641 5.547 1 90.94 136 LYS A C 1
ATOM 1004 O O . LYS A 1 136 ? -3.023 29.766 6.027 1 90.94 136 LYS A O 1
ATOM 1009 N N . PHE A 1 137 ? -2.025 31.797 6.156 1 86.75 137 PHE A N 1
ATOM 1010 C CA . PHE A 1 137 ? -2.738 32.219 7.359 1 86.75 137 PHE A CA 1
ATOM 1011 C C . PHE A 1 137 ? -3.537 33.469 7.109 1 86.75 137 PHE A C 1
ATOM 1013 O O . PHE A 1 137 ? -2.998 34.469 6.605 1 86.75 137 PHE A O 1
ATOM 1020 N N . GLY A 1 138 ? -4.84 33.312 7.305 1 79.94 138 GLY A N 1
ATOM 1021 C CA . GLY A 1 138 ? -5.66 34.531 7.254 1 79.94 138 GLY A CA 1
ATOM 1022 C C . GLY A 1 138 ? -5.414 35.469 8.414 1 79.94 138 GLY A C 1
ATOM 1023 O O . GLY A 1 138 ? -4.652 35.156 9.328 1 79.94 138 GLY A O 1
ATOM 1024 N N . ALA A 1 139 ? -5.938 36.75 8.297 1 67.31 139 ALA A N 1
ATOM 1025 C CA . ALA A 1 139 ? -5.711 37.812 9.258 1 67.31 139 ALA A CA 1
ATOM 1026 C C . ALA A 1 139 ? -6.348 37.5 10.609 1 67.31 139 ALA A C 1
ATOM 1028 O O . ALA A 1 139 ? -5.98 38.062 11.633 1 67.31 139 ALA A O 1
ATOM 1029 N N . SER A 1 140 ? -7.207 36.531 10.609 1 61.59 140 SER A N 1
ATOM 1030 C CA . SER A 1 140 ? -8 36.344 11.82 1 61.59 140 SER A CA 1
ATOM 1031 C C . SER A 1 140 ? -7.188 35.688 12.93 1 61.59 140 SER A C 1
ATOM 1033 O O . SER A 1 140 ? -6.234 34.938 12.648 1 61.59 140 SER A O 1
ATOM 1035 N N . MET A 1 141 ? -7.316 36.188 14.336 1 56.38 141 MET A N 1
ATOM 1036 C CA . MET A 1 141 ? -6.918 35.531 15.578 1 56.38 141 MET A CA 1
ATOM 1037 C C . MET A 1 141 ? -7.664 34.188 15.758 1 56.38 141 MET A C 1
ATOM 1039 O O . MET A 1 141 ? -8.695 33.969 15.117 1 56.38 141 MET A O 1
ATOM 1043 N N . PRO A 1 142 ? -7.098 33.344 16.609 1 59.41 142 PRO A N 1
ATOM 1044 C CA . PRO A 1 142 ? -5.961 33.344 17.531 1 59.41 142 PRO A CA 1
ATOM 1045 C C . PRO A 1 142 ? -4.621 33.156 16.828 1 59.41 142 PRO A C 1
ATOM 1047 O O . PRO A 1 142 ? -4.582 33 15.602 1 59.41 142 PRO A O 1
ATOM 1050 N N . ALA A 1 143 ? -3.59 33.062 17.719 1 66.31 143 ALA A N 1
ATOM 1051 C CA . ALA A 1 143 ? -2.172 32.906 17.406 1 66.31 143 ALA A CA 1
ATOM 1052 C C . ALA A 1 143 ? -1.923 31.641 16.594 1 66.31 143 ALA A C 1
ATOM 1054 O O . ALA A 1 143 ? -2.301 30.531 17 1 66.31 143 ALA A O 1
ATOM 1055 N N . LYS A 1 144 ? -1.809 31.734 15.336 1 86 144 LYS A N 1
ATOM 1056 C CA . LYS A 1 144 ? -1.429 30.688 14.391 1 86 144 LYS A CA 1
ATOM 1057 C C . LYS A 1 144 ? 0.083 30.484 14.375 1 86 144 LYS A C 1
ATOM 1059 O O . LYS A 1 144 ? 0.848 31.453 14.438 1 86 144 LYS A O 1
ATOM 1064 N N . THR A 1 145 ? 0.474 29.281 14.555 1 88.38 145 THR A N 1
ATOM 1065 C CA . THR A 1 145 ? 1.897 28.969 14.641 1 88.38 145 THR A CA 1
ATOM 1066 C C . THR A 1 145 ? 2.201 27.641 13.961 1 88.38 145 THR A C 1
ATOM 1068 O O . THR A 1 145 ? 1.367 26.734 13.961 1 88.38 145 THR A O 1
ATOM 1071 N N . PHE A 1 146 ? 3.373 27.625 13.375 1 93.19 146 PHE A N 1
ATOM 1072 C CA . PHE A 1 146 ? 3.812 26.344 12.836 1 93.19 146 PHE A CA 1
ATOM 1073 C C . PHE A 1 146 ? 5.316 26.172 13 1 93.19 146 PHE A C 1
ATOM 1075 O O . PHE A 1 146 ? 6.062 27.156 13 1 93.19 146 PHE A O 1
ATOM 1082 N N . ARG A 1 147 ? 5.699 25.047 13.297 1 93.31 147 ARG A N 1
ATOM 1083 C CA . ARG A 1 147 ? 7.066 24.531 13.289 1 93.31 147 ARG A CA 1
ATOM 1084 C C . ARG A 1 147 ? 7.125 23.125 12.688 1 93.31 147 ARG A C 1
ATOM 1086 O O . ARG A 1 147 ? 6.621 22.172 13.281 1 93.31 147 ARG A O 1
ATOM 1093 N N . ILE A 1 148 ? 7.723 23.047 11.508 1 96.5 148 ILE A N 1
ATOM 1094 C CA . ILE A 1 148 ? 7.719 21.812 10.734 1 96.5 148 ILE A CA 1
ATOM 1095 C C . ILE A 1 148 ? 9.148 21.344 10.492 1 96.5 148 ILE A C 1
ATOM 1097 O O . ILE A 1 148 ? 9.969 22.094 9.961 1 96.5 148 ILE A O 1
ATOM 1101 N N . LYS A 1 149 ? 9.445 20.219 10.891 1 95.88 149 LYS A N 1
ATOM 1102 C CA . LYS A 1 149 ? 10.742 19.609 10.578 1 95.88 149 LYS A CA 1
ATOM 1103 C C . LYS A 1 149 ? 10.695 18.875 9.25 1 95.88 149 LYS A C 1
ATOM 1105 O O . LYS A 1 149 ? 9.773 18.109 8.992 1 95.88 149 LYS A O 1
ATOM 1110 N N . THR A 1 150 ? 11.703 19.109 8.375 1 95 150 THR A N 1
ATOM 1111 C CA . THR A 1 150 ? 11.758 18.438 7.082 1 95 150 THR A CA 1
ATOM 1112 C C . THR A 1 150 ? 12.836 17.359 7.082 1 95 150 THR A C 1
ATOM 1114 O O . THR A 1 150 ? 13.922 17.547 7.633 1 95 150 THR A O 1
ATOM 1117 N N . THR A 1 151 ? 12.547 16.234 6.539 1 93.19 151 THR A N 1
ATOM 1118 C CA . THR A 1 151 ? 13.492 15.148 6.371 1 93.19 151 THR A CA 1
ATOM 1119 C C . THR A 1 151 ? 13.5 14.656 4.922 1 93.19 151 THR A C 1
ATOM 1121 O O . THR A 1 151 ? 12.445 14.367 4.352 1 93.19 151 THR A O 1
ATOM 1124 N N . TYR A 1 152 ? 14.695 14.555 4.371 1 91.19 152 TYR A N 1
ATOM 1125 C CA . TYR A 1 152 ? 14.875 14.086 3.004 1 91.19 152 TYR A CA 1
ATOM 1126 C C . TYR A 1 152 ? 15.195 12.594 2.98 1 91.19 152 TYR A C 1
ATOM 1128 O O . TYR A 1 152 ? 15.977 12.109 3.803 1 91.19 152 TYR A O 1
ATOM 1136 N N . TYR A 1 153 ? 14.547 11.914 2.045 1 90.44 153 TYR A N 1
ATOM 1137 C CA . TYR A 1 153 ? 14.859 10.5 1.836 1 90.44 153 TYR A CA 1
ATOM 1138 C C . TYR A 1 153 ? 15.32 10.25 0.404 1 90.44 153 TYR A C 1
ATOM 1140 O O . TYR A 1 153 ? 14.586 10.547 -0.547 1 90.44 153 TYR A O 1
ATOM 1148 N N . GLU A 1 154 ? 16.469 9.695 0.391 1 87.44 154 GLU A N 1
ATOM 1149 C CA . GLU A 1 154 ? 16.938 9.219 -0.908 1 87.44 154 GLU A CA 1
ATOM 1150 C C . GLU A 1 154 ? 16.141 8 -1.372 1 87.44 154 GLU A C 1
ATOM 1152 O O . GLU A 1 154 ? 15.484 7.336 -0.565 1 87.44 154 GLU A O 1
ATOM 1157 N N . CYS A 1 155 ? 16.234 7.695 -2.604 1 84.12 155 CYS A N 1
ATOM 1158 C CA . CYS A 1 155 ? 15.414 6.652 -3.203 1 84.12 155 CYS A CA 1
ATOM 1159 C C . CYS A 1 155 ? 15.742 5.289 -2.609 1 84.12 155 CYS A C 1
ATOM 1161 O O . CYS A 1 155 ? 14.875 4.426 -2.502 1 84.12 155 CYS A O 1
ATOM 1163 N N . ASP A 1 156 ? 16.906 5.102 -2.221 1 83.12 156 ASP A N 1
ATOM 1164 C CA . ASP A 1 156 ? 17.312 3.789 -1.733 1 83.12 156 ASP A CA 1
ATOM 1165 C C . ASP A 1 156 ? 17.312 3.744 -0.207 1 83.12 156 ASP A C 1
ATOM 1167 O O . ASP A 1 156 ? 17.781 2.773 0.392 1 83.12 156 ASP A O 1
ATOM 1171 N N . ASN A 1 157 ? 16.812 4.82 0.335 1 87.69 157 ASN A N 1
ATOM 1172 C CA . ASN A 1 157 ? 16.75 4.848 1.792 1 87.69 157 ASN A CA 1
ATOM 1173 C C . ASN A 1 157 ? 15.727 3.844 2.33 1 87.69 157 ASN A C 1
ATOM 1175 O O . ASN A 1 157 ? 14.57 3.844 1.912 1 87.69 157 ASN A O 1
ATOM 1179 N N . LEU A 1 158 ? 16.094 2.988 3.289 1 81.69 158 LEU A N 1
ATOM 1180 C CA . LEU A 1 158 ? 15.25 1.91 3.795 1 81.69 158 LEU A CA 1
ATOM 1181 C C . LEU A 1 158 ? 14.188 2.451 4.742 1 81.69 158 LEU A C 1
ATOM 1183 O O . LEU A 1 158 ? 13.219 1.753 5.062 1 81.69 158 LEU A O 1
ATOM 1187 N N . ASN A 1 159 ? 14.352 3.686 5.105 1 85.19 159 ASN A N 1
ATOM 1188 C CA . ASN A 1 159 ? 13.406 4.266 6.059 1 85.19 159 ASN A CA 1
ATOM 1189 C C . ASN A 1 159 ? 12.344 5.098 5.352 1 85.19 159 ASN A C 1
ATOM 1191 O O . ASN A 1 159 ? 11.492 5.703 6.004 1 85.19 159 ASN A O 1
ATOM 1195 N N . LYS A 1 160 ? 12.453 5.141 4.09 1 91.5 160 LYS A N 1
ATOM 1196 C CA . LYS A 1 160 ? 11.43 5.844 3.314 1 91.5 160 LYS A CA 1
ATOM 1197 C C . LYS A 1 160 ? 10.078 5.137 3.412 1 91.5 160 LYS A C 1
ATOM 1199 O O . LYS A 1 160 ? 10.023 3.922 3.609 1 91.5 160 LYS A O 1
ATOM 1204 N N . ALA A 1 161 ? 9.039 5.941 3.404 1 94.94 161 ALA A N 1
ATOM 1205 C CA . ALA A 1 161 ? 7.699 5.363 3.324 1 94.94 161 ALA A CA 1
ATOM 1206 C C . ALA A 1 161 ? 7.434 4.777 1.941 1 94.94 161 ALA A C 1
ATOM 1208 O O . ALA A 1 161 ? 8.062 5.18 0.959 1 94.94 161 ALA A O 1
ATOM 1209 N N . PRO A 1 162 ? 6.508 3.74 1.964 1 93.06 162 PRO A N 1
ATOM 1210 C CA . PRO A 1 162 ? 6.082 3.342 0.62 1 93.06 162 PRO A CA 1
ATOM 1211 C C . PRO A 1 162 ? 5.543 4.512 -0.199 1 93.06 162 PRO A C 1
ATOM 1213 O O . PRO A 1 162 ? 4.902 5.41 0.351 1 93.06 162 PRO A O 1
ATOM 1216 N N . THR A 1 163 ? 5.82 4.457 -1.469 1 91.62 163 THR A N 1
ATOM 1217 C CA . THR A 1 163 ? 5.395 5.535 -2.357 1 91.62 163 THR A CA 1
ATOM 1218 C C . THR A 1 163 ? 3.896 5.785 -2.23 1 91.62 163 THR A C 1
ATOM 1220 O O . THR A 1 163 ? 3.107 4.84 -2.164 1 91.62 163 THR A O 1
ATOM 1223 N N . ASP A 1 164 ? 3.488 7.035 -2.1 1 93.06 164 ASP A N 1
ATOM 1224 C CA . ASP A 1 164 ? 2.119 7.539 -2.158 1 93.06 164 ASP A CA 1
ATOM 1225 C C . ASP A 1 164 ? 1.421 7.391 -0.809 1 93.06 164 ASP A C 1
ATOM 1227 O O . ASP A 1 164 ? 0.244 7.73 -0.671 1 93.06 164 ASP A O 1
ATOM 1231 N N . CYS A 1 165 ? 2.098 6.863 0.174 1 94.62 165 CYS A N 1
ATOM 1232 C CA . CYS A 1 165 ? 1.566 6.914 1.531 1 94.62 165 CYS A CA 1
ATOM 1233 C C . CYS A 1 165 ? 1.757 8.297 2.141 1 94.62 165 CYS A C 1
ATOM 1235 O O . CYS A 1 165 ? 2.883 8.789 2.227 1 94.62 165 CYS A O 1
ATOM 1237 N N . VAL A 1 166 ? 0.669 8.852 2.602 1 96.38 166 VAL A N 1
ATOM 1238 C CA . VAL A 1 166 ? 0.742 10.211 3.141 1 96.38 166 VAL A CA 1
ATOM 1239 C C . VAL A 1 166 ? 1.273 10.164 4.57 1 96.38 166 VAL A C 1
ATOM 1241 O O . VAL A 1 166 ? 1.959 11.094 5.012 1 96.38 166 VAL A O 1
ATOM 1244 N N . GLN A 1 167 ? 0.903 9.172 5.285 1 97.06 167 GLN A N 1
ATOM 1245 C CA . GLN A 1 167 ? 1.45 8.867 6.605 1 97.06 167 GLN A CA 1
ATOM 1246 C C . GLN A 1 167 ? 2.057 7.469 6.641 1 97.06 167 GLN A C 1
ATOM 1248 O O . GLN A 1 167 ? 1.606 6.574 5.922 1 97.06 167 GLN A O 1
ATOM 1253 N N . TYR A 1 168 ? 3.104 7.383 7.395 1 97.75 168 TYR A N 1
ATOM 1254 C CA . TYR A 1 168 ? 3.777 6.094 7.52 1 97.75 168 TYR A CA 1
ATOM 1255 C C . TYR A 1 168 ? 4.219 5.844 8.953 1 97.75 168 TYR A C 1
ATOM 1257 O O . TYR A 1 168 ? 4.941 6.656 9.539 1 97.75 168 TYR A O 1
ATOM 1265 N N . LEU A 1 169 ? 3.742 4.691 9.484 1 97.44 169 LEU A N 1
ATOM 1266 C CA . LEU A 1 169 ? 4.043 4.32 10.867 1 97.44 169 LEU A CA 1
ATOM 1267 C C . LEU A 1 169 ? 4.852 3.031 10.914 1 97.44 169 LEU A C 1
ATOM 1269 O O . LEU A 1 169 ? 4.711 2.168 10.047 1 97.44 169 LEU A O 1
ATOM 1273 N N . THR A 1 170 ? 5.688 2.965 11.875 1 96.69 170 THR A N 1
ATOM 1274 C CA . THR A 1 170 ? 6.504 1.773 12.094 1 96.69 170 THR A CA 1
ATOM 1275 C C . THR A 1 170 ? 6.398 1.302 13.539 1 96.69 170 THR A C 1
ATOM 1277 O O . THR A 1 170 ? 5.949 2.049 14.414 1 96.69 170 THR A O 1
ATOM 1280 N N . GLY A 1 171 ? 6.738 0.099 13.773 1 96.62 171 GLY A N 1
ATOM 1281 C CA . GLY A 1 171 ? 6.691 -0.459 15.109 1 96.62 171 GLY A CA 1
ATOM 1282 C C . GLY A 1 171 ? 5.531 -1.416 15.32 1 96.62 171 GLY A C 1
ATOM 1283 O O . GLY A 1 171 ? 4.602 -1.456 14.516 1 96.62 171 GLY A O 1
ATOM 1284 N N . LEU A 1 172 ? 5.531 -2.152 16.438 1 97.56 172 LEU A N 1
ATOM 1285 C CA . LEU A 1 172 ? 4.543 -3.184 16.734 1 97.56 172 LEU A CA 1
ATOM 1286 C C . LEU A 1 172 ? 3.221 -2.561 17.172 1 97.56 172 LEU A C 1
ATOM 1288 O O . LEU A 1 172 ? 2.16 -3.168 17 1 97.56 172 LEU A O 1
ATOM 1292 N N . ASN A 1 173 ? 3.369 -1.502 17.781 1 97.5 173 ASN A N 1
ATOM 1293 C CA . ASN A 1 173 ? 2.18 -0.764 18.188 1 97.5 173 ASN A CA 1
ATOM 1294 C C . ASN A 1 173 ? 2.336 0.734 17.938 1 97.5 173 ASN A C 1
ATOM 1296 O O . ASN A 1 173 ? 3.455 1.233 17.812 1 97.5 173 ASN A O 1
ATOM 1300 N N . GLY A 1 174 ? 1.284 1.413 17.844 1 97 174 GLY A N 1
ATOM 1301 C CA . GLY A 1 174 ? 1.263 2.846 17.594 1 97 174 GLY A CA 1
ATOM 1302 C C . GLY A 1 174 ? -0.14 3.414 17.5 1 97 174 GLY A C 1
ATOM 1303 O O . GLY A 1 174 ? -1.117 2.725 17.797 1 97 174 GLY A O 1
ATOM 1304 N N . ALA A 1 175 ? -0.206 4.688 17.219 1 96.31 175 ALA A N 1
ATOM 1305 C CA . ALA A 1 175 ? -1.49 5.367 17.078 1 96.31 175 ALA A CA 1
ATOM 1306 C C . ALA A 1 175 ? -1.43 6.422 15.977 1 96.31 175 ALA A C 1
ATOM 1308 O O . ALA A 1 175 ? -0.35 6.906 15.625 1 96.31 175 ALA A O 1
ATOM 1309 N N . PHE A 1 176 ? -2.541 6.699 15.445 1 95.12 176 PHE A N 1
ATOM 1310 C CA . PHE A 1 176 ? -2.682 7.742 14.438 1 95.12 176 PHE A CA 1
ATOM 1311 C C . PHE A 1 176 ? -4.082 8.344 14.477 1 95.12 176 PHE A C 1
ATOM 1313 O O . PHE A 1 176 ? -4.992 7.773 15.078 1 95.12 176 PHE A O 1
ATOM 1320 N N . GLN A 1 177 ? -4.199 9.484 13.906 1 94.38 177 GLN A N 1
ATOM 1321 C CA . GLN A 1 177 ? -5.473 10.188 13.93 1 94.38 177 GLN A CA 1
ATOM 1322 C C . GLN A 1 177 ? -5.715 10.93 12.617 1 94.38 177 GLN A C 1
ATOM 1324 O O . GLN A 1 177 ? -4.773 11.203 11.867 1 94.38 177 GLN A O 1
ATOM 1329 N N . SER A 1 178 ? -7.004 11.172 12.375 1 92.31 178 SER A N 1
ATOM 1330 C CA . SER A 1 178 ? -7.316 12.031 11.234 1 92.31 178 SER A CA 1
ATOM 1331 C C . SER A 1 178 ? -6.75 13.43 11.422 1 92.31 178 SER A C 1
ATOM 1333 O O . SER A 1 178 ? -6.531 13.875 12.555 1 92.31 178 SER A O 1
ATOM 1335 N N . TYR A 1 179 ? -6.441 14.07 10.328 1 94.44 179 TYR A N 1
ATOM 1336 C CA . TYR A 1 179 ? -5.957 15.438 10.438 1 94.44 179 TYR A CA 1
ATOM 1337 C C . TYR A 1 179 ? -7 16.328 11.094 1 94.44 179 TYR A C 1
ATOM 1339 O O . TYR A 1 179 ? -8.195 16.219 10.805 1 94.44 179 TYR A O 1
ATOM 1347 N N . ASN A 1 180 ? -6.559 17.172 12.031 1 92.88 180 ASN A N 1
ATOM 1348 C CA . ASN A 1 180 ? -7.336 18.125 12.82 1 92.88 180 ASN A CA 1
ATOM 1349 C C . ASN A 1 180 ? -8.195 17.422 13.859 1 92.88 180 ASN A C 1
ATOM 1351 O O . ASN A 1 180 ? -9.148 18.016 14.383 1 92.88 180 ASN A O 1
ATOM 1355 N N . PHE A 1 181 ? -7.973 16.203 14.086 1 93 181 PHE A N 1
ATOM 1356 C CA . PHE A 1 181 ? -8.703 15.508 15.141 1 93 181 PHE A CA 1
ATOM 1357 C C . PHE A 1 181 ? -8.633 16.281 16.453 1 93 181 PHE A C 1
ATOM 1359 O O . PHE A 1 181 ? -9.641 16.453 17.141 1 93 181 PHE A O 1
ATOM 1366 N N . GLN A 1 182 ? -7.512 16.734 16.797 1 91.38 182 GLN A N 1
ATOM 1367 C CA . GLN A 1 182 ? -7.309 17.484 18.031 1 91.38 182 GLN A CA 1
ATOM 1368 C C . GLN A 1 182 ? -8.062 18.812 18 1 91.38 182 GLN A C 1
ATOM 1370 O O . GLN A 1 182 ? -8.359 19.391 19.047 1 91.38 182 GLN A O 1
ATOM 1375 N N . GLY A 1 183 ? -8.32 19.297 16.812 1 90.44 183 GLY A N 1
ATOM 1376 C CA . GLY A 1 183 ? -9.07 20.531 16.656 1 90.44 183 GLY A CA 1
ATOM 1377 C C . GLY A 1 183 ? -10.57 20.328 16.766 1 90.44 183 GLY A C 1
ATOM 1378 O O . GLY A 1 183 ? -11.32 21.297 16.891 1 90.44 183 GLY A O 1
ATOM 1379 N N . GLY A 1 184 ? -11 19.094 16.594 1 88.31 184 GLY A N 1
ATOM 1380 C CA . GLY A 1 184 ? -12.367 18.734 16.938 1 88.31 184 GLY A CA 1
ATOM 1381 C C . GLY A 1 184 ? -13.312 18.781 15.75 1 88.31 184 GLY A C 1
ATOM 1382 O O . GLY A 1 184 ? -14.531 18.703 15.914 1 88.31 184 GLY A O 1
ATOM 1383 N N . GLN A 1 185 ? -12.766 18.938 14.57 1 87.31 185 GLN A N 1
ATOM 1384 C CA . GLN A 1 185 ? -13.633 19 13.398 1 87.31 185 GLN A CA 1
ATOM 1385 C C . GLN A 1 185 ? -13.055 18.188 12.242 1 87.31 185 GLN A C 1
ATOM 1387 O O . GLN A 1 185 ? -11.875 18.344 11.906 1 87.31 185 GLN A O 1
ATOM 1392 N N . LEU A 1 186 ? -13.938 17.453 11.641 1 87.19 186 LEU A N 1
ATOM 1393 C CA . LEU A 1 186 ? -13.539 16.672 10.469 1 87.19 186 LEU A CA 1
ATOM 1394 C C . LEU A 1 186 ? -13.305 17.594 9.266 1 87.19 186 LEU A C 1
ATOM 1396 O O . LEU A 1 186 ? -14.07 18.531 9.047 1 87.19 186 LEU A O 1
ATOM 1400 N N . ILE A 1 187 ? -12.258 17.266 8.539 1 88.56 187 ILE A N 1
ATOM 1401 C CA . ILE A 1 187 ? -11.961 17.984 7.309 1 88.56 187 ILE A CA 1
ATOM 1402 C C . ILE A 1 187 ? -12.555 17.234 6.117 1 88.56 187 ILE A C 1
ATOM 1404 O O . ILE A 1 187 ? -12.469 16.016 6.039 1 88.56 187 ILE A O 1
ATOM 1408 N N . ASN A 1 188 ? -13.07 18.047 5.207 1 82.44 188 ASN A N 1
ATOM 1409 C CA . ASN A 1 188 ? -13.625 17.469 3.988 1 82.44 188 ASN A CA 1
ATOM 1410 C C . ASN A 1 188 ? -12.562 17.297 2.912 1 82.44 188 ASN A C 1
ATOM 1412 O O . ASN A 1 188 ? -11.508 17.953 2.963 1 82.44 188 ASN A O 1
ATOM 1416 N N . ASN A 1 189 ? -12.914 16.328 2.014 1 81.19 189 ASN A N 1
ATOM 1417 C CA . ASN A 1 189 ? -12.086 16.094 0.84 1 81.19 189 ASN A CA 1
ATOM 1418 C C . ASN A 1 189 ? -10.703 15.578 1.227 1 81.19 189 ASN A C 1
ATOM 1420 O O . ASN A 1 189 ? -9.688 16.062 0.723 1 81.19 189 ASN A O 1
ATOM 1424 N N . GLN A 1 190 ? -10.859 14.75 2.268 1 86.5 190 GLN A N 1
ATOM 1425 C CA . GLN A 1 190 ? -9.633 14.07 2.678 1 86.5 190 GLN A CA 1
ATOM 1426 C C . GLN A 1 190 ? -9.531 12.688 2.049 1 86.5 190 GLN A C 1
ATOM 1428 O O . GLN A 1 190 ? -10.367 11.812 2.309 1 86.5 190 GLN A O 1
ATOM 1433 N N . ASN A 1 191 ? -8.68 12.477 1.002 1 83.69 191 ASN A N 1
ATOM 1434 C CA . ASN A 1 191 ? -8.43 11.195 0.36 1 83.69 191 ASN A CA 1
ATOM 1435 C C . ASN A 1 191 ? -6.953 10.812 0.426 1 83.69 191 ASN A C 1
ATOM 1437 O O . ASN A 1 191 ? -6.156 11.258 -0.404 1 83.69 191 ASN A O 1
ATOM 1441 N N . TYR A 1 192 ? -6.684 9.992 1.459 1 89.44 192 TYR A N 1
ATOM 1442 C CA . TYR A 1 192 ? -5.281 9.625 1.602 1 89.44 192 TYR A CA 1
ATOM 1443 C C . TYR A 1 192 ? -5.133 8.281 2.305 1 89.44 192 TYR A C 1
ATOM 1445 O O . TYR A 1 192 ? -6.105 7.742 2.834 1 89.44 192 TYR A O 1
ATOM 1453 N N . VAL A 1 193 ? -3.912 7.785 2.219 1 90.44 193 VAL A N 1
ATOM 1454 C CA . VAL A 1 193 ? -3.631 6.469 2.783 1 90.44 193 VAL A CA 1
ATOM 1455 C C . VAL A 1 193 ? -2.535 6.586 3.842 1 90.44 193 VAL A C 1
ATOM 1457 O O . VAL A 1 193 ? -1.536 7.277 3.637 1 90.44 193 VAL A O 1
ATOM 1460 N N . THR A 1 194 ? -2.844 6.008 5.012 1 94.06 194 THR A N 1
ATOM 1461 C CA . THR A 1 194 ? -1.844 5.785 6.051 1 94.06 194 THR A CA 1
ATOM 1462 C C . THR A 1 194 ? -1.29 4.367 5.977 1 94.06 194 THR A C 1
ATOM 1464 O O . THR A 1 194 ? -2.043 3.396 6.074 1 94.06 194 THR A O 1
ATOM 1467 N N . CYS A 1 195 ? 0.045 4.309 5.781 1 94.69 195 CYS A N 1
ATOM 1468 C CA . CYS A 1 195 ? 0.682 3 5.711 1 94.69 195 CYS A CA 1
ATOM 1469 C C . CYS A 1 195 ? 1.331 2.639 7.043 1 94.69 195 CYS A C 1
ATOM 1471 O O . CYS A 1 195 ? 1.863 3.508 7.734 1 94.69 195 CYS A O 1
ATOM 1473 N N . ILE A 1 196 ? 1.261 1.382 7.375 1 95.25 196 ILE A N 1
ATOM 1474 C CA . ILE A 1 196 ? 1.921 0.839 8.555 1 95.25 196 ILE A CA 1
ATOM 1475 C C . ILE A 1 196 ? 2.869 -0.286 8.148 1 95.25 196 ILE A C 1
ATOM 1477 O O . ILE A 1 196 ? 2.451 -1.257 7.512 1 95.25 196 ILE A O 1
ATOM 1481 N N . ARG A 1 197 ? 4.129 -0.093 8.484 1 95.5 197 ARG A N 1
ATOM 1482 C CA . ARG A 1 197 ? 5.109 -1.12 8.148 1 95.5 197 ARG A CA 1
ATOM 1483 C C . ARG A 1 197 ? 4.809 -2.426 8.875 1 95.5 197 ARG A C 1
ATOM 1485 O O . ARG A 1 197 ? 4.66 -2.439 10.102 1 95.5 197 ARG A O 1
ATOM 1492 N N . ARG A 1 198 ? 4.73 -3.48 8.141 1 93.81 198 ARG A N 1
ATOM 1493 C CA . ARG A 1 198 ? 4.602 -4.789 8.773 1 93.81 198 ARG A CA 1
ATOM 1494 C C . ARG A 1 198 ? 5.934 -5.25 9.352 1 93.81 198 ARG A C 1
ATOM 1496 O O . ARG A 1 198 ? 6.926 -5.363 8.633 1 93.81 198 ARG A O 1
ATOM 1503 N N . GLU A 1 199 ? 5.898 -5.523 10.586 1 93.25 199 GLU A N 1
ATOM 1504 C CA . GLU A 1 199 ? 7.117 -5.98 11.242 1 93.25 199 GLU A CA 1
ATOM 1505 C C . GLU A 1 199 ? 7.34 -7.473 11.016 1 93.25 199 GLU A C 1
ATOM 1507 O O . GLU A 1 199 ? 6.383 -8.234 10.898 1 93.25 199 GLU A O 1
ATOM 1512 N N . MET A 1 200 ? 8.625 -7.84 11.016 1 88.38 200 MET A N 1
ATOM 1513 C CA . MET A 1 200 ? 8.977 -9.234 10.781 1 88.38 200 MET A CA 1
ATOM 1514 C C . MET A 1 200 ? 8.266 -10.148 11.766 1 88.38 200 MET A C 1
ATOM 1516 O O . MET A 1 200 ? 8.211 -9.859 12.961 1 88.38 200 MET A O 1
ATOM 1520 N N . GLY A 1 201 ? 7.762 -11.266 11.172 1 90.25 201 GLY A N 1
ATOM 1521 C CA . GLY A 1 201 ? 7.129 -12.266 12.023 1 90.25 201 GLY A CA 1
ATOM 1522 C C . GLY A 1 201 ? 5.707 -11.898 12.414 1 90.25 201 GLY A C 1
ATOM 1523 O O . GLY A 1 201 ? 5.074 -12.602 13.203 1 90.25 201 GLY A O 1
ATOM 1524 N N . HIS A 1 202 ? 5.199 -10.852 11.969 1 93.5 202 HIS A N 1
ATOM 1525 C CA . HIS A 1 202 ? 3.828 -10.43 12.242 1 93.5 202 HIS A CA 1
ATOM 1526 C C . HIS A 1 202 ? 2.982 -10.453 10.969 1 93.5 202 HIS A C 1
ATOM 1528 O O . HIS A 1 202 ? 3.432 -10.008 9.914 1 93.5 202 HIS A O 1
ATOM 1534 N N . CYS A 1 203 ? 1.725 -10.992 11.055 1 90.19 203 CYS A N 1
ATOM 1535 C CA . CYS A 1 203 ? 0.999 -11.25 9.812 1 90.19 203 CYS A CA 1
ATOM 1536 C C . CYS A 1 203 ? -0.386 -10.609 9.852 1 90.19 203 CYS A C 1
ATOM 1538 O O . CYS A 1 203 ? -1.107 -10.625 8.852 1 90.19 203 CYS A O 1
ATOM 1540 N N . SER A 1 204 ? -0.807 -10.156 10.961 1 89.69 204 SER A N 1
ATOM 1541 C CA . SER A 1 204 ? -2.076 -9.445 11.086 1 89.69 204 SER A CA 1
ATOM 1542 C C . SER A 1 204 ? -1.945 -8.227 11.992 1 89.69 204 SER A C 1
ATOM 1544 O O . SER A 1 204 ? -0.894 -8.008 12.602 1 89.69 204 SER A O 1
ATOM 1546 N N . ILE A 1 205 ? -2.959 -7.418 12 1 91.62 205 ILE A N 1
ATOM 1547 C CA . ILE A 1 205 ? -2.926 -6.168 12.75 1 91.62 205 ILE A CA 1
ATOM 1548 C C . ILE A 1 205 ? -4.301 -5.891 13.359 1 91.62 205 ILE A C 1
ATOM 1550 O O . ILE A 1 205 ? -5.328 -6.141 12.719 1 91.62 205 ILE A O 1
ATOM 1554 N N . GLN A 1 206 ? -4.262 -5.473 14.57 1 91.81 206 GLN A N 1
ATOM 1555 C CA . GLN A 1 206 ? -5.48 -5.105 15.289 1 91.81 206 GLN A CA 1
ATOM 1556 C C . GLN A 1 206 ? -5.605 -3.59 15.422 1 91.81 20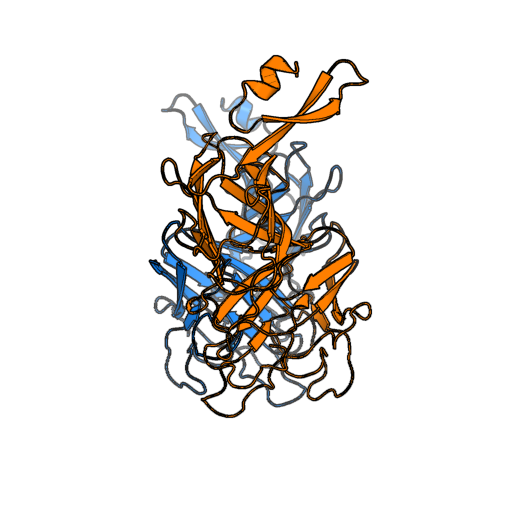6 GLN A C 1
ATOM 1558 O O . GLN A 1 206 ? -4.645 -2.914 15.797 1 91.81 206 GLN A O 1
ATOM 1563 N N . TYR A 1 207 ? -6.77 -3.072 15.094 1 91.5 207 TYR A N 1
ATOM 1564 C CA . TYR A 1 207 ? -7.102 -1.661 15.258 1 91.5 207 TYR A CA 1
ATOM 1565 C C . TYR A 1 207 ? -8.148 -1.471 16.344 1 91.5 207 TYR A C 1
ATOM 1567 O O . TYR A 1 207 ? -9.102 -2.246 16.453 1 91.5 207 TYR A O 1
ATOM 1575 N N . ALA A 1 208 ? -7.969 -0.474 17.141 1 91.81 208 ALA A N 1
ATOM 1576 C CA . ALA A 1 208 ? -8.914 -0.104 18.188 1 91.81 208 ALA A CA 1
ATOM 1577 C C . ALA A 1 208 ? -8.93 1.405 18.406 1 91.81 208 ALA A C 1
ATOM 1579 O O . ALA A 1 208 ? -7.992 2.105 18.016 1 91.81 208 ALA A O 1
ATOM 1580 N N . GLU A 1 209 ? -10.055 1.812 18.938 1 92.69 209 GLU A N 1
ATOM 1581 C CA . GLU A 1 209 ? -10.117 3.225 19.312 1 92.69 209 GLU A CA 1
ATOM 1582 C C . GLU A 1 209 ? -9.039 3.58 20.328 1 92.69 209 GLU A C 1
ATOM 1584 O O . GLU A 1 209 ? -8.766 2.805 21.25 1 92.69 209 GLU A O 1
ATOM 1589 N N . ASN A 1 210 ? -8.461 4.734 20.141 1 94.25 210 ASN A N 1
ATOM 1590 C CA . ASN A 1 210 ? -7.461 5.215 21.094 1 94.25 210 ASN A CA 1
ATOM 1591 C C . ASN A 1 210 ? -8.109 5.844 22.328 1 94.25 210 ASN A C 1
ATOM 1593 O O . ASN A 1 210 ? -8.398 7.043 22.328 1 94.25 210 ASN A O 1
ATOM 1597 N N . ALA A 1 211 ? -8.219 5.219 23.391 1 82.94 211 ALA A N 1
ATOM 1598 C CA . ALA A 1 211 ? -8.93 5.613 24.609 1 82.94 211 ALA A CA 1
ATOM 1599 C C . ALA A 1 211 ? -8.219 6.773 25.312 1 82.94 211 ALA A C 1
ATOM 1601 O O . ALA A 1 211 ? -8.805 7.43 26.172 1 82.94 211 ALA A O 1
ATOM 1602 N N . SER A 1 212 ? -7.129 7.027 24.938 1 77.81 212 SER A N 1
ATOM 1603 C CA . SER A 1 212 ? -6.352 8.039 25.641 1 77.81 212 SER A CA 1
ATOM 1604 C C . SER A 1 212 ? -6.734 9.445 25.188 1 77.81 212 SER A C 1
ATOM 1606 O O . SER A 1 212 ? -6.262 10.438 25.766 1 77.81 212 SER A O 1
ATOM 1608 N N . THR A 1 213 ? -7.652 9.484 24.312 1 79.31 213 THR A N 1
ATOM 1609 C CA . THR A 1 213 ? -7.988 10.797 23.781 1 79.31 213 THR A CA 1
ATOM 1610 C C . THR A 1 213 ? -9.078 11.453 24.625 1 79.31 213 THR A C 1
ATOM 1612 O O . THR A 1 213 ? -9.828 10.766 25.312 1 79.31 213 THR A O 1
ATOM 1615 N N . THR A 1 214 ? -9.188 12.781 24.609 1 74.38 214 THR A N 1
ATOM 1616 C CA . THR A 1 214 ? -10.164 13.555 25.375 1 74.38 214 THR A CA 1
ATOM 1617 C C . THR A 1 214 ? -11.508 13.57 24.656 1 74.38 214 THR A C 1
ATOM 1619 O O . THR A 1 214 ? -12.547 13.797 25.281 1 74.38 214 THR A O 1
ATOM 1622 N N . SER A 1 215 ? -11.508 13.391 23.422 1 75.44 215 SER A N 1
ATOM 1623 C CA . SER A 1 215 ? -12.711 13.305 22.609 1 75.44 215 SER A CA 1
ATOM 1624 C C . SER A 1 215 ? -13.008 11.859 22.203 1 75.44 215 SER A C 1
ATOM 1626 O O . SER A 1 215 ? -12.148 10.984 22.328 1 75.44 215 SER A O 1
ATOM 1628 N N . PRO A 1 216 ? -14.344 11.789 21.859 1 85.94 216 PRO A N 1
ATOM 1629 C CA . PRO A 1 216 ? -14.578 10.461 21.297 1 85.94 216 PRO A CA 1
ATOM 1630 C C . PRO A 1 216 ? -13.578 10.094 20.203 1 85.94 216 PRO A C 1
ATOM 1632 O O . PRO A 1 216 ? -13.367 10.875 19.281 1 85.94 216 PRO A O 1
ATOM 1635 N N . ALA A 1 217 ? -13.039 8.969 20.406 1 91.38 217 ALA A N 1
ATOM 1636 C CA . ALA A 1 217 ? -11.914 8.578 19.562 1 91.38 217 ALA A CA 1
ATOM 1637 C C . ALA A 1 217 ? -12.375 8.266 18.141 1 91.38 217 ALA A C 1
ATOM 1639 O O . ALA A 1 217 ? -11.562 8.219 17.219 1 91.38 217 ALA A O 1
ATOM 1640 N N . PHE A 1 218 ? -13.586 7.98 18.047 1 89.5 218 PHE A N 1
ATOM 1641 C CA . PHE A 1 218 ? -14.164 7.656 16.75 1 89.5 218 PHE A CA 1
ATOM 1642 C C . PHE A 1 218 ? -15.523 8.312 16.594 1 89.5 218 PHE A C 1
ATOM 1644 O O . PHE A 1 218 ? -16.484 7.953 17.281 1 89.5 218 PHE A O 1
ATOM 1651 N N . ASN A 1 219 ? -15.57 9.211 15.695 1 86.31 219 ASN A N 1
ATOM 1652 C CA . ASN A 1 219 ? -16.781 9.977 15.469 1 86.31 219 ASN A CA 1
ATOM 1653 C C . ASN A 1 219 ? -16.891 10.469 14.031 1 86.31 219 ASN A C 1
ATOM 1655 O O . ASN A 1 219 ? -16.469 11.586 13.719 1 86.31 219 ASN A O 1
ATOM 1659 N N . LEU A 1 220 ? -17.422 9.594 13.172 1 83.5 220 LEU A N 1
ATOM 1660 C CA . LEU A 1 220 ? -17.594 9.852 11.742 1 83.5 220 LEU A CA 1
ATOM 1661 C C . LEU A 1 220 ? -19.062 9.875 11.375 1 83.5 220 LEU A C 1
ATOM 1663 O O . LEU A 1 220 ? -19.906 9.375 12.117 1 83.5 220 LEU A O 1
ATOM 1667 N N . PRO A 1 221 ? -19.297 10.531 10.273 1 77.69 221 PRO A N 1
ATOM 1668 C CA . PRO A 1 221 ? -20.688 10.477 9.836 1 77.69 221 PRO A CA 1
ATOM 1669 C C . PRO A 1 221 ? -21.172 9.055 9.555 1 77.69 221 PRO A C 1
ATOM 1671 O O . PRO A 1 221 ? -20.375 8.211 9.117 1 77.69 221 PRO A O 1
ATOM 1674 N N . PRO A 1 222 ? -22.422 8.812 9.914 1 69.56 222 PRO A N 1
ATOM 1675 C CA . PRO A 1 222 ? -22.953 7.488 9.586 1 69.56 222 PRO A CA 1
ATOM 1676 C C . PRO A 1 222 ? -23 7.227 8.078 1 69.56 222 PRO A C 1
ATOM 1678 O O . PRO A 1 222 ? -22.938 8.172 7.285 1 69.56 222 PRO A O 1
ATOM 1681 N N . GLU A 1 223 ? -22.906 5.883 7.73 1 61.25 223 GLU A N 1
ATOM 1682 C CA . GLU A 1 223 ? -23.016 5.504 6.324 1 61.25 223 GLU A CA 1
ATOM 1683 C C . GLU A 1 223 ? -24.297 6.035 5.699 1 61.25 223 GLU A C 1
ATOM 1685 O O . GLU A 1 223 ? -25.359 5.98 6.312 1 61.25 223 GLU A O 1
ATOM 1690 N N . SER A 1 224 ? -24.297 7.082 5 1 52.91 224 SER A N 1
ATOM 1691 C CA . SER A 1 224 ? -25.531 7.652 4.465 1 52.91 224 SER A CA 1
ATOM 1692 C C . SER A 1 224 ? -26.188 6.707 3.473 1 52.91 224 SER A C 1
ATOM 1694 O O . SER A 1 224 ? -25.516 6.09 2.645 1 52.91 224 SER A O 1
ATOM 1696 N N . THR A 1 225 ? -27.312 6.078 3.928 1 47.5 225 THR A N 1
ATOM 1697 C CA . THR A 1 225 ? -28.219 5.43 2.988 1 47.5 225 THR A CA 1
ATOM 1698 C C . THR A 1 225 ? -28.578 6.375 1.843 1 47.5 225 THR A C 1
ATOM 1700 O O . THR A 1 225 ? -29.141 5.945 0.83 1 47.5 225 THR A O 1
ATOM 1703 N N . THR A 1 226 ? -28.594 7.684 2.084 1 41.5 226 THR A N 1
ATOM 1704 C CA . THR A 1 226 ? -29.094 8.609 1.075 1 41.5 226 THR A CA 1
ATOM 1705 C C . THR A 1 226 ? -27.938 9.227 0.288 1 41.5 226 THR A C 1
ATOM 1707 O O . THR A 1 226 ? -26.812 9.32 0.79 1 41.5 226 THR A O 1
ATOM 1710 N N . ALA A 1 227 ? -28.172 9.688 -0.971 1 41.16 227 ALA A N 1
ATOM 1711 C CA . ALA A 1 227 ? -27.406 10.328 -2.035 1 41.16 227 ALA A CA 1
ATOM 1712 C C . ALA A 1 227 ? -26.547 11.461 -1.481 1 41.16 227 ALA A C 1
ATOM 1714 O O . ALA A 1 227 ? -25.672 11.977 -2.178 1 41.16 227 ALA A O 1
ATOM 1715 N N . GLN A 1 228 ? -26.828 12.031 -0.4 1 41.94 228 GLN A N 1
ATOM 1716 C CA . GLN A 1 228 ? -26.344 13.359 -0.024 1 41.94 228 GLN A CA 1
ATOM 1717 C C . GLN A 1 228 ? -25.109 13.258 0.875 1 41.94 228 GLN A C 1
ATOM 1719 O O . GLN A 1 228 ? -24.484 14.266 1.181 1 41.94 228 GLN A O 1
ATOM 1724 N N . ILE A 1 229 ? -25.062 12.5 1.918 1 45.91 229 ILE A N 1
ATOM 1725 C CA . ILE A 1 229 ? -23.969 12.602 2.869 1 45.91 229 ILE A CA 1
ATOM 1726 C C . ILE A 1 229 ? -22.719 11.906 2.305 1 45.91 229 ILE A C 1
ATOM 1728 O O . ILE A 1 229 ? -22.766 10.711 2.004 1 45.91 229 ILE A O 1
ATOM 1732 N N . SER A 1 230 ? -21.859 12.727 1.937 1 50.41 230 SER A N 1
ATOM 1733 C CA . SER A 1 230 ? -20.516 12.438 1.437 1 50.41 230 SER A CA 1
ATOM 1734 C C . SER A 1 230 ? -19.734 11.562 2.414 1 50.41 230 SER A C 1
ATOM 1736 O O . SER A 1 230 ? -19.766 11.797 3.623 1 50.41 230 SER A O 1
ATOM 1738 N N . MET A 1 231 ? -19.469 10.414 2.166 1 54.47 231 MET A N 1
ATOM 1739 C CA . MET A 1 231 ? -18.953 9.234 2.854 1 54.47 231 MET A CA 1
ATOM 1740 C C . MET A 1 231 ? -17.578 9.523 3.463 1 54.47 231 MET A C 1
ATOM 1742 O O . MET A 1 231 ? -16.766 10.234 2.867 1 54.47 231 MET A O 1
ATOM 1746 N N . CYS A 1 232 ? -17.625 9.727 4.898 1 53.59 232 CYS A N 1
ATOM 1747 C CA . CYS A 1 232 ? -16.328 9.594 5.543 1 53.59 232 CYS A CA 1
ATOM 1748 C C . CYS A 1 232 ? -16.078 8.164 6.008 1 53.59 232 CYS A C 1
ATOM 1750 O O . CYS A 1 232 ? -16.906 7.598 6.738 1 53.59 232 CYS A O 1
ATOM 1752 N N . GLU A 1 233 ? -15.164 7.609 5.348 1 64.56 233 GLU A N 1
ATOM 1753 C CA . GLU A 1 233 ? -14.906 6.211 5.68 1 64.56 233 GLU A CA 1
ATOM 1754 C C . GLU A 1 233 ? -13.422 5.969 5.918 1 64.56 233 GLU A C 1
ATOM 1756 O O . GLU A 1 233 ? -12.57 6.645 5.336 1 64.56 233 GLU A O 1
ATOM 1761 N N . VAL A 1 234 ? -13.289 5.219 7.016 1 67.88 234 VAL A N 1
ATOM 1762 C CA . VAL A 1 234 ? -11.969 4.637 7.242 1 67.88 234 VAL A CA 1
ATOM 1763 C C . VAL A 1 234 ? -11.938 3.201 6.727 1 67.88 234 VAL A C 1
ATOM 1765 O O . VAL A 1 234 ? -12.75 2.369 7.141 1 67.88 234 VAL A O 1
ATOM 1768 N N . GLY A 1 235 ? -11.172 3.09 5.641 1 67.12 235 GLY A N 1
ATOM 1769 C CA . GLY A 1 235 ? -11.008 1.747 5.105 1 67.12 235 GLY A CA 1
ATOM 1770 C C . GLY A 1 235 ? -9.883 0.97 5.766 1 67.12 235 GLY A C 1
ATOM 1771 O O . GLY A 1 235 ? -8.734 1.412 5.766 1 67.12 235 GLY A O 1
ATOM 1772 N N . LEU A 1 236 ? -10.312 -0.073 6.516 1 61.56 236 LEU A N 1
ATOM 1773 C CA . LEU A 1 236 ? -9.367 -1.001 7.129 1 61.56 236 LEU A CA 1
ATOM 1774 C C . LEU A 1 236 ? -9.438 -2.369 6.457 1 61.56 236 LEU A C 1
ATOM 1776 O O . LEU A 1 236 ? -10.523 -2.844 6.121 1 61.56 236 LEU A O 1
ATOM 1780 N N . HIS A 1 237 ? -8.281 -2.762 5.785 1 56 237 HIS A N 1
ATOM 1781 C CA . HIS A 1 237 ? -8.297 -4.055 5.113 1 56 237 HIS A CA 1
ATOM 1782 C C . HIS A 1 237 ? -8.547 -5.188 6.105 1 56 237 HIS A C 1
ATOM 1784 O O . HIS A 1 237 ? -7.809 -5.34 7.082 1 56 237 HIS A O 1
ATOM 1790 N N . PHE A 1 238 ? -9.805 -5.84 6.027 1 46.94 238 PHE A N 1
ATOM 1791 C CA . PHE A 1 238 ? -10.156 -6.98 6.867 1 46.94 238 PHE A CA 1
ATOM 1792 C C . PHE A 1 238 ? -9.617 -8.273 6.266 1 46.94 238 PHE A C 1
ATOM 1794 O O . PHE A 1 238 ? -9.477 -8.391 5.047 1 46.94 238 PHE A O 1
ATOM 1801 N N . GLY A 1 239 ? -8.633 -9.117 6.895 1 39.34 239 GLY A N 1
ATOM 1802 C CA . GLY A 1 239 ? -8.367 -10.477 6.453 1 39.34 239 GLY A CA 1
ATOM 1803 C C . GLY A 1 239 ? -9.57 -11.391 6.582 1 39.34 239 GLY A C 1
ATOM 1804 O O . GLY A 1 239 ? -9.758 -12.297 5.762 1 39.34 239 GLY A O 1
ATOM 1805 N N . SER A 1 240 ? -9.898 -11.734 7.824 1 37.41 240 SER A N 1
ATOM 1806 C CA . SER A 1 240 ? -10.688 -12.93 8.125 1 37.41 240 SER A CA 1
ATOM 1807 C C . SER A 1 240 ? -12.023 -12.906 7.402 1 37.41 240 SER A C 1
ATOM 1809 O O . SER A 1 240 ? -12.391 -11.898 6.785 1 37.41 240 SER A O 1
ATOM 1811 N N . THR A 1 241 ? -12.75 -13.938 7.875 1 37.5 241 THR A N 1
ATOM 1812 C CA . THR A 1 241 ? -14.102 -14.398 7.59 1 37.5 241 THR A CA 1
ATOM 1813 C C . THR A 1 241 ? -15.07 -13.219 7.508 1 37.5 241 THR A C 1
ATOM 1815 O O . THR A 1 241 ? -16.266 -13.406 7.27 1 37.5 241 THR A O 1
ATOM 1818 N N . LEU A 1 242 ? -14.68 -12.234 8.234 1 38.12 242 LEU A N 1
ATOM 1819 C CA . LEU A 1 242 ? -15.719 -11.211 8.133 1 38.12 242 LEU A CA 1
ATOM 1820 C C . LEU A 1 242 ? -15.586 -10.43 6.828 1 38.12 242 LEU A C 1
ATOM 1822 O O . LEU A 1 242 ? -14.477 -10.211 6.336 1 38.12 242 LEU A O 1
ATOM 1826 N N . SER A 1 243 ? -16.359 -10.477 6 1 37.62 243 SER A N 1
ATOM 1827 C CA . SER A 1 243 ? -16.656 -9.969 4.664 1 37.62 243 SER A CA 1
ATOM 1828 C C . SER A 1 243 ? -16.172 -8.531 4.496 1 37.62 243 SER A C 1
ATOM 1830 O O . SER A 1 243 ? -16.5 -7.66 5.297 1 37.62 243 SER A O 1
ATOM 1832 N N . GLY A 1 244 ? -15.078 -8.148 3.75 1 42.28 244 GLY A N 1
ATOM 1833 C CA . GLY A 1 244 ? -14.891 -7.035 2.832 1 42.28 244 GLY A CA 1
ATOM 1834 C C . GLY A 1 244 ? -14.023 -5.93 3.398 1 42.28 244 GLY A C 1
ATOM 1835 O O . GLY A 1 244 ? -13.609 -5.992 4.559 1 42.28 244 GLY A O 1
ATOM 1836 N N . THR A 1 245 ? -13.172 -5.332 2.615 1 47.59 245 THR A N 1
ATOM 1837 C CA . THR A 1 245 ? -12.719 -3.986 2.951 1 47.59 245 THR A CA 1
ATOM 1838 C C . THR A 1 245 ? -13.844 -3.182 3.592 1 47.59 245 THR A C 1
ATOM 1840 O O . THR A 1 245 ? -14.914 -3.012 2.996 1 47.59 245 THR A O 1
ATOM 1843 N N . GLY A 1 246 ? -13.859 -3.473 4.969 1 54.78 246 GLY A N 1
ATOM 1844 C CA . GLY A 1 246 ? -15.016 -2.799 5.547 1 54.78 246 GLY A CA 1
ATOM 1845 C C . GLY A 1 246 ? -14.789 -1.316 5.77 1 54.78 246 GLY A C 1
ATOM 1846 O O . GLY A 1 246 ? -13.664 -0.888 6.031 1 54.78 246 GLY A O 1
ATOM 1847 N N . THR A 1 247 ? -15.508 -0.628 5.039 1 62.84 247 THR A N 1
ATOM 1848 C CA . THR A 1 247 ? -15.625 0.798 5.32 1 62.84 247 THR A CA 1
ATOM 1849 C C . THR A 1 247 ? -16.281 1.028 6.676 1 62.84 247 THR A C 1
ATOM 1851 O O . THR A 1 247 ? -17.234 0.332 7.039 1 62.84 247 THR A O 1
ATOM 1854 N N . ASN A 1 248 ? -15.398 1.715 7.492 1 68.62 248 ASN A N 1
ATOM 1855 C CA . ASN A 1 248 ? -15.891 2.049 8.828 1 68.62 248 ASN A CA 1
ATOM 1856 C C . ASN A 1 248 ? -16.344 3.504 8.906 1 68.62 248 ASN A C 1
ATOM 1858 O O . ASN A 1 248 ? -15.625 4.406 8.477 1 68.62 248 ASN A O 1
ATOM 1862 N N . CYS A 1 249 ? -17.531 3.633 9.336 1 75.5 249 CYS A N 1
ATOM 1863 C CA . CYS A 1 249 ? -18.109 4.957 9.555 1 75.5 249 CYS A CA 1
ATOM 1864 C C . CYS A 1 249 ? -18.938 4.988 10.836 1 75.5 249 CYS A C 1
ATOM 1866 O O . CYS A 1 249 ? -18.859 4.062 11.648 1 75.5 249 CYS A O 1
ATOM 1868 N N . GLY A 1 250 ? -19.391 6.113 11.164 1 78.38 250 GLY A N 1
ATOM 1869 C CA . GLY A 1 250 ? -20.281 6.219 12.312 1 78.38 250 GLY A CA 1
ATOM 1870 C C . GLY A 1 250 ? -19.562 6.594 13.594 1 78.38 250 GLY A C 1
ATOM 1871 O O . GLY A 1 250 ? -18.547 7.289 13.555 1 78.38 250 GLY A O 1
ATOM 1872 N N . GLY A 1 251 ? -20.172 6.098 14.719 1 79.56 251 GLY A N 1
ATOM 1873 C CA . GLY A 1 251 ? -19.719 6.625 16 1 79.56 251 GLY A CA 1
ATOM 1874 C C . GLY A 1 251 ? -18.75 5.703 16.719 1 79.56 251 GLY A C 1
ATOM 1875 O O . GLY A 1 251 ? -18.156 6.09 17.719 1 79.56 251 GLY A O 1
ATOM 1876 N N . VAL A 1 252 ? -18.641 4.492 16.25 1 83.75 252 VAL A N 1
ATOM 1877 C CA . VAL A 1 252 ? -17.734 3.58 16.938 1 83.75 252 VAL A CA 1
ATOM 1878 C C . VAL A 1 252 ? -16.969 2.746 15.914 1 83.75 252 VAL A C 1
ATOM 1880 O O . VAL A 1 252 ? -17.484 2.428 14.844 1 83.75 252 VAL A O 1
ATOM 1883 N N . LEU A 1 253 ? -15.828 2.439 16.312 1 85.62 253 LEU A N 1
ATOM 1884 C CA . LEU A 1 253 ? -15.039 1.492 15.531 1 85.62 253 LEU A CA 1
ATOM 1885 C C . LEU A 1 253 ? -15.266 0.064 16.016 1 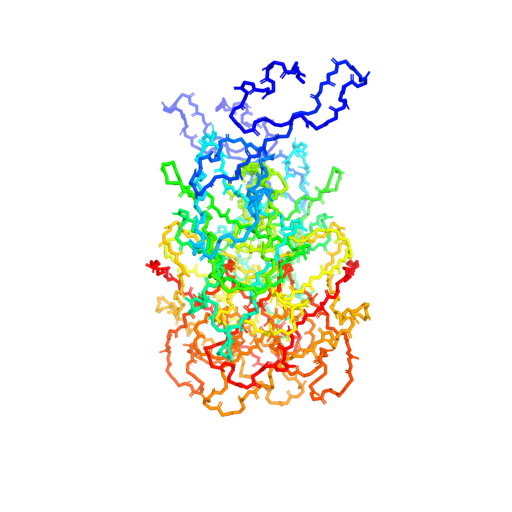85.62 253 LEU A C 1
ATOM 1887 O O . LEU A 1 253 ? -14.961 -0.261 17.172 1 85.62 253 LEU A O 1
ATOM 1891 N N . ASN A 1 254 ? -15.789 -0.673 15.109 1 81.56 254 ASN A N 1
ATOM 1892 C CA . ASN A 1 254 ? -16.094 -2.061 15.453 1 81.56 254 ASN A CA 1
ATOM 1893 C C . ASN A 1 254 ? -16.234 -2.926 14.203 1 81.56 254 ASN A C 1
ATOM 1895 O O . ASN A 1 254 ? -16.781 -2.48 13.195 1 81.56 254 ASN A O 1
ATOM 1899 N N . SER A 1 255 ? -15.773 -4.164 14.312 1 75.38 255 SER A N 1
ATOM 1900 C CA . SER A 1 255 ? -15.891 -5.082 13.188 1 75.38 255 SER A CA 1
ATOM 1901 C C . SER A 1 255 ? -17.312 -5.621 13.055 1 75.38 255 SER A C 1
ATOM 1903 O O . SER A 1 255 ? -17.672 -6.164 12.008 1 75.38 255 SER A O 1
ATOM 1905 N N . VAL A 1 256 ? -18.016 -5.57 14.164 1 70.38 256 VAL A N 1
ATOM 1906 C CA . VAL A 1 256 ? -19.391 -6.062 14.172 1 70.38 256 VAL A CA 1
ATOM 1907 C C . VAL A 1 256 ? -20.328 -4.98 13.648 1 70.38 256 VAL A C 1
ATOM 1909 O O . VAL A 1 256 ? -20.297 -3.842 14.117 1 70.38 256 VAL A O 1
ATOM 1912 N N . GLU A 1 257 ? -21.109 -5.398 12.656 1 64.62 257 GLU A N 1
ATOM 1913 C CA . GLU A 1 257 ? -22.078 -4.469 12.078 1 64.62 257 GLU A CA 1
ATOM 1914 C C . GLU A 1 257 ? -23.062 -3.988 13.141 1 64.62 257 GLU A C 1
ATOM 1916 O O . GLU A 1 257 ? -23.547 -4.781 13.953 1 64.62 257 GLU A O 1
ATOM 1921 N N . ALA A 1 258 ? -23.359 -2.727 13.117 1 67.62 258 ALA A N 1
ATOM 1922 C CA . ALA A 1 258 ? -24.359 -2.102 13.969 1 67.62 258 ALA A CA 1
ATOM 1923 C C . ALA A 1 258 ? -23.938 -2.135 15.438 1 67.62 258 ALA A C 1
ATOM 1925 O O . ALA A 1 258 ? -24.781 -2.037 16.328 1 67.62 258 ALA A O 1
ATOM 1926 N N . ALA A 1 259 ? -22.688 -2.379 15.648 1 76.75 259 ALA A N 1
ATOM 1927 C CA . ALA A 1 259 ? -22.188 -2.332 17.016 1 76.75 259 ALA A CA 1
ATOM 1928 C C . ALA A 1 259 ? -22.406 -0.953 17.641 1 76.75 259 ALA A C 1
ATOM 1930 O O . ALA A 1 259 ? -22.266 0.066 16.953 1 76.75 259 ALA A O 1
ATOM 1931 N N . THR A 1 260 ? -22.766 -0.899 18.922 1 83.62 260 THR A N 1
ATOM 1932 C CA . THR A 1 260 ? -23 0.361 19.625 1 83.62 260 THR A CA 1
ATOM 1933 C C . THR A 1 260 ? -21.844 0.69 20.562 1 83.62 260 THR A C 1
ATOM 1935 O O . THR A 1 260 ? -21.797 1.78 21.125 1 83.62 260 THR A O 1
ATOM 1938 N N . GLU A 1 261 ? -20.984 -0.246 20.734 1 87.31 261 GLU A N 1
ATOM 1939 C CA . GLU A 1 261 ? -19.812 -0.053 21.578 1 87.31 261 GLU A CA 1
ATOM 1940 C C . GLU A 1 261 ? -18.531 -0.27 20.797 1 87.31 261 GLU A C 1
ATOM 1942 O O . GLU A 1 261 ? -18.484 -1.087 19.875 1 87.31 261 GLU A O 1
ATOM 1947 N N . PRO A 1 262 ? -17.469 0.461 21.281 1 86.75 262 PRO A N 1
ATOM 1948 C CA . PRO A 1 262 ? -16.203 0.275 20.594 1 86.75 262 PRO A CA 1
ATOM 1949 C C . PRO A 1 262 ? -15.695 -1.166 20.656 1 86.75 262 PRO A C 1
ATOM 1951 O O . PRO A 1 262 ? -15.883 -1.845 21.672 1 86.75 262 PRO A O 1
ATOM 1954 N N . GLY A 1 263 ? -15.188 -1.622 19.562 1 87.44 263 GLY A N 1
ATOM 1955 C CA . GLY A 1 263 ? -14.57 -2.936 19.453 1 87.44 263 GLY A CA 1
ATOM 1956 C C . GLY A 1 263 ? -13.258 -2.918 18.703 1 87.44 263 GLY A C 1
ATOM 1957 O O . GLY A 1 263 ? -12.617 -1.872 18.578 1 87.44 263 GLY A O 1
ATOM 1958 N N . VAL A 1 264 ? -12.859 -4.098 18.312 1 86.06 264 VAL A N 1
ATOM 1959 C CA . VAL A 1 264 ? -11.586 -4.219 17.609 1 86.06 264 VAL A CA 1
ATOM 1960 C C . VAL A 1 264 ? -11.828 -4.672 16.172 1 86.06 264 VAL A C 1
ATOM 1962 O O . VAL A 1 264 ? -12.82 -5.359 15.891 1 86.06 264 VAL A O 1
ATOM 1965 N N . VAL A 1 265 ? -11.031 -4.172 15.32 1 84.12 265 VAL A N 1
ATOM 1966 C CA . VAL A 1 265 ? -11.008 -4.621 13.93 1 84.12 265 VAL A CA 1
ATOM 1967 C C . VAL A 1 265 ? -9.672 -5.289 13.625 1 84.12 265 VAL A C 1
ATOM 1969 O O . VAL A 1 265 ? -8.609 -4.715 13.883 1 84.12 265 VAL A O 1
ATOM 1972 N N . ILE A 1 266 ? -9.719 -6.531 13.062 1 84.94 266 ILE A N 1
ATOM 1973 C CA . ILE A 1 266 ? -8.492 -7.25 12.734 1 84.94 266 ILE A CA 1
ATOM 1974 C C . ILE A 1 266 ? -8.297 -7.273 11.219 1 84.94 266 ILE A C 1
ATOM 1976 O O . ILE A 1 266 ? -9.203 -7.664 10.477 1 84.94 266 ILE A O 1
ATOM 1980 N N . GLY A 1 267 ? -7.152 -6.723 10.805 1 83.25 267 GLY A N 1
ATOM 1981 C CA . GLY A 1 267 ? -6.773 -6.789 9.398 1 83.25 267 GLY A CA 1
ATOM 1982 C C . GLY A 1 267 ? -5.777 -7.895 9.102 1 83.25 267 GLY A C 1
ATOM 1983 O O . GLY A 1 267 ? -4.766 -8.023 9.797 1 83.25 267 GLY A O 1
ATOM 1984 N N . THR A 1 268 ? -6.074 -8.711 8.062 1 81.56 268 THR A N 1
ATOM 1985 C CA . THR A 1 268 ? -5.195 -9.836 7.75 1 81.56 268 THR A CA 1
ATOM 1986 C C . THR A 1 268 ? -4.531 -9.641 6.391 1 81.56 268 THR A C 1
ATOM 1988 O O . THR A 1 268 ? -3.721 -10.469 5.965 1 81.56 268 THR A O 1
ATOM 1991 N N . LEU A 1 269 ? -4.895 -8.578 5.727 1 82.31 269 LEU A N 1
ATOM 1992 C CA . LEU A 1 269 ? -4.277 -8.305 4.438 1 82.31 269 LEU A CA 1
ATOM 1993 C C . LEU A 1 269 ? -3.061 -7.395 4.598 1 82.31 269 LEU A C 1
ATOM 1995 O O . LEU A 1 269 ? -3.059 -6.5 5.445 1 82.31 269 LEU A O 1
ATOM 1999 N N . ALA A 1 270 ? -2.055 -7.75 3.869 1 87.94 270 ALA A N 1
ATOM 2000 C CA . ALA A 1 270 ? -0.875 -6.895 3.777 1 87.94 270 ALA A CA 1
ATOM 2001 C C . ALA A 1 270 ? -0.615 -6.473 2.334 1 87.94 270 ALA A C 1
ATOM 2003 O O . ALA A 1 270 ? -0.93 -7.211 1.399 1 87.94 270 ALA A O 1
ATOM 2004 N N . PRO A 1 271 ? 0.117 -5.262 2.213 1 90.31 271 PRO A N 1
ATOM 2005 C CA . PRO A 1 271 ? 0.626 -4.332 3.227 1 90.31 271 PRO A CA 1
ATOM 2006 C C . PRO A 1 271 ? -0.484 -3.717 4.074 1 90.31 271 PRO A C 1
ATOM 2008 O O . PRO A 1 271 ? -1.609 -3.547 3.596 1 90.31 271 PRO A O 1
ATOM 2011 N N . PHE A 1 272 ? -0.121 -3.414 5.316 1 90.69 272 PHE A N 1
ATOM 2012 C CA . PHE A 1 272 ? -1.083 -2.773 6.203 1 90.69 272 PHE A CA 1
ATOM 2013 C C . PHE A 1 272 ? -1.328 -1.329 5.789 1 90.69 272 PHE A C 1
ATOM 2015 O O . PHE A 1 272 ? -0.396 -0.523 5.746 1 90.69 272 PHE A O 1
ATOM 2022 N N . GLN A 1 273 ? -2.6 -1.035 5.465 1 88.38 273 GLN A N 1
ATOM 2023 C CA . GLN A 1 273 ? -2.953 0.31 5.027 1 88.38 273 GLN A CA 1
ATOM 2024 C C . GLN A 1 273 ? -4.32 0.723 5.566 1 88.38 273 GLN A C 1
ATOM 2026 O O . GLN A 1 273 ? -5.223 -0.107 5.684 1 88.38 273 GLN A O 1
ATOM 2031 N N . VAL A 1 274 ? -4.395 1.97 5.891 1 87.75 274 VAL A N 1
ATOM 2032 C CA . VAL A 1 274 ? -5.652 2.58 6.312 1 87.75 274 VAL A CA 1
ATOM 2033 C C . VAL A 1 274 ? -6.031 3.699 5.344 1 87.75 274 VAL A C 1
ATOM 2035 O O . VAL A 1 274 ? -5.258 4.637 5.137 1 87.75 274 VAL A O 1
ATOM 2038 N N . THR A 1 275 ? -7.191 3.543 4.777 1 86 275 THR A N 1
ATOM 2039 C CA . THR A 1 275 ? -7.645 4.57 3.844 1 86 275 THR A CA 1
ATOM 2040 C C . THR A 1 275 ? -8.586 5.551 4.535 1 86 275 THR A C 1
ATOM 2042 O O . THR A 1 275 ? -9.484 5.141 5.273 1 86 275 THR A O 1
ATOM 2045 N N . THR A 1 276 ? -8.328 6.797 4.348 1 85.5 276 THR A N 1
ATOM 2046 C CA . THR A 1 276 ? -9.211 7.855 4.816 1 85.5 276 THR A CA 1
ATOM 2047 C C . THR A 1 276 ? -9.891 8.562 3.645 1 85.5 276 THR A C 1
ATOM 2049 O O . THR A 1 276 ? -9.211 9.109 2.77 1 85.5 276 THR A O 1
ATOM 2052 N N . LEU A 1 277 ? -11.219 8.461 3.689 1 80.5 277 LEU A N 1
ATOM 2053 C CA . LEU A 1 277 ? -12.016 9.133 2.67 1 80.5 277 LEU A CA 1
ATOM 2054 C C . LEU A 1 277 ? -13.062 10.047 3.307 1 80.5 277 LEU A C 1
ATOM 2056 O O . LEU A 1 277 ? -13.805 9.617 4.191 1 80.5 277 LEU A O 1
ATOM 2060 N N . SER A 1 278 ? -12.969 11.281 2.914 1 78.25 278 SER A N 1
ATOM 2061 C CA . SER A 1 278 ? -14.031 12.188 3.346 1 78.25 278 SER A CA 1
ATOM 2062 C C . SER A 1 278 ? -14.562 13.008 2.176 1 78.25 278 SER A C 1
ATOM 2064 O O . SER A 1 278 ? -13.789 13.578 1.404 1 78.25 278 SER A O 1
ATOM 2066 N N . GLY A 1 279 ? -15.852 12.836 1.896 1 69.56 279 GLY A N 1
ATOM 2067 C CA . GLY A 1 279 ? -16.484 13.5 0.767 1 69.56 279 GLY A CA 1
ATOM 2068 C C . GLY A 1 279 ? -16.719 14.984 0.999 1 69.56 279 GLY A C 1
ATOM 2069 O O . GLY A 1 279 ? -16.219 15.547 1.98 1 69.56 279 GLY A O 1
ATOM 2070 N N . ASP A 1 280 ? -17.359 15.602 -0.052 1 60.41 280 ASP A N 1
ATOM 2071 C CA . ASP A 1 280 ? -17.516 17.047 -0.188 1 60.41 280 ASP A CA 1
ATOM 2072 C C . ASP A 1 280 ? -18.516 17.578 0.841 1 60.41 280 ASP A C 1
ATOM 2074 O O . ASP A 1 280 ? -18.453 18.75 1.222 1 60.41 280 ASP A O 1
ATOM 2078 N N . VAL A 1 281 ? -19.531 16.734 1.018 1 53.81 281 VAL A N 1
ATOM 2079 C CA . VAL A 1 281 ? -20.531 17.453 1.796 1 53.81 281 VAL A CA 1
ATOM 2080 C C . VAL A 1 281 ? -20.625 16.844 3.195 1 53.81 281 VAL A C 1
ATOM 2082 O O . VAL A 1 281 ? -21.156 15.742 3.373 1 53.81 281 VAL A O 1
ATOM 2085 N N . LEU A 1 282 ? -19.688 17.094 3.996 1 57.72 282 LEU A N 1
ATOM 2086 C CA . LEU A 1 282 ? -19.875 16.781 5.41 1 57.72 282 LEU A CA 1
ATOM 2087 C C . LEU A 1 282 ? -20.578 17.938 6.125 1 57.72 282 LEU A C 1
ATOM 2089 O O . LEU A 1 282 ? -19.906 18.797 6.711 1 57.72 282 LEU A O 1
ATOM 2093 N N . LYS A 1 283 ? -21.891 18.266 5.637 1 53.94 283 LYS A N 1
ATOM 2094 C CA . LYS A 1 283 ? -22.609 19.359 6.266 1 53.94 283 LYS A CA 1
ATOM 2095 C C . LYS A 1 283 ? -23 19.016 7.699 1 53.94 283 LYS A C 1
ATOM 2097 O O . LYS A 1 283 ? -23.406 17.891 7.98 1 53.94 283 LYS A O 1
ATOM 2102 N N . GLY A 1 284 ? -22.812 19.875 8.539 1 53.72 284 GLY A N 1
ATOM 2103 C CA . GLY A 1 284 ? -23.281 19.781 9.914 1 53.72 284 GLY A CA 1
ATOM 2104 C C . GLY A 1 284 ? -22.406 18.922 10.789 1 53.72 284 GLY A C 1
ATOM 2105 O O . GLY A 1 284 ? -22.859 18.406 11.82 1 53.72 284 GLY A O 1
ATOM 2106 N N . THR A 1 285 ? -21.25 18.656 10.219 1 57.19 285 THR A N 1
ATOM 2107 C CA . THR A 1 285 ? -20.375 17.734 10.945 1 57.19 285 THR A CA 1
ATOM 2108 C C . THR A 1 285 ? -19.531 18.484 11.961 1 57.19 285 THR A C 1
ATOM 2110 O O . THR A 1 285 ? -18.469 18 12.383 1 57.19 285 THR A O 1
ATOM 2113 N N . ASN A 1 286 ? -19.922 19.734 12.266 1 58.59 286 ASN A N 1
ATOM 2114 C CA . ASN A 1 286 ? -19.203 20.547 13.242 1 58.59 286 ASN A CA 1
ATOM 2115 C C . ASN A 1 286 ? -18.922 19.781 14.523 1 58.59 286 ASN A C 1
ATOM 2117 O O . ASN A 1 286 ? -17.953 20.062 15.234 1 58.59 286 ASN A O 1
ATOM 2121 N N . ALA A 1 287 ? -19.625 18.672 14.594 1 65.06 287 ALA A N 1
ATOM 2122 C CA . ALA A 1 287 ? -19.406 18 15.875 1 65.06 287 ALA A CA 1
ATOM 2123 C C . ALA A 1 287 ? -18.703 16.656 15.672 1 65.06 287 ALA A C 1
ATOM 2125 O O . ALA A 1 287 ? -18.578 15.867 16.625 1 65.06 287 ALA A O 1
ATOM 2126 N N . LEU A 1 288 ? -18.188 16.562 14.516 1 82.75 288 LEU A N 1
ATOM 2127 C CA . LEU A 1 288 ? -17.516 15.289 14.297 1 82.75 288 LEU A CA 1
ATOM 2128 C C . LEU A 1 288 ? -16 15.484 14.203 1 82.75 288 LEU A C 1
ATOM 2130 O O . LEU A 1 288 ? -15.516 16.109 13.25 1 82.75 288 LEU A O 1
ATOM 2134 N N . ALA A 1 289 ? -15.281 14.977 15.18 1 85.81 289 ALA A N 1
ATOM 2135 C CA . ALA A 1 289 ? -13.852 15.25 15.32 1 85.81 289 ALA A CA 1
ATOM 2136 C C . ALA A 1 289 ? -13.031 14.383 14.375 1 85.81 289 ALA A C 1
ATOM 2138 O O . ALA A 1 289 ? -11.898 14.727 14.031 1 85.81 289 ALA A O 1
ATOM 2139 N N . GLY A 1 290 ? -13.531 13.25 13.961 1 89.44 290 GLY A N 1
ATOM 2140 C CA . GLY A 1 290 ? -12.766 12.297 13.172 1 89.44 290 GLY A CA 1
ATOM 2141 C C . GLY A 1 290 ? -12.43 11.031 13.938 1 89.44 290 GLY A C 1
ATOM 2142 O O . GLY A 1 290 ? -13.289 10.453 14.609 1 89.44 290 GLY A O 1
ATOM 2143 N N . TYR A 1 291 ? -11.227 10.633 13.773 1 90.31 291 TYR A N 1
ATOM 2144 C CA . TYR A 1 291 ? -10.898 9.375 14.438 1 90.31 291 TYR A CA 1
ATOM 2145 C C . TYR A 1 291 ? -9.5 9.438 15.039 1 90.31 291 TYR A C 1
ATOM 2147 O O . TYR A 1 291 ? -8.641 10.188 14.57 1 90.31 291 TYR A O 1
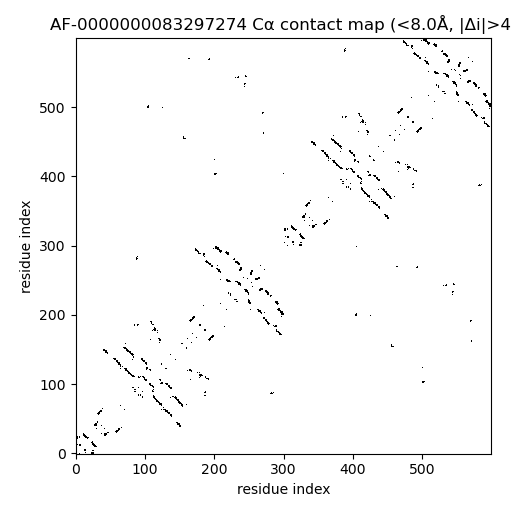ATOM 2155 N N . SER A 1 292 ? -9.32 8.758 16.109 1 93.94 292 SER A N 1
ATOM 2156 C CA . SER A 1 292 ? -8.055 8.391 16.719 1 93.94 292 SER A CA 1
ATOM 2157 C C . SER A 1 292 ? -7.969 6.891 16.953 1 93.94 292 SER A C 1
ATOM 2159 O O . SER A 1 292 ? -8.75 6.332 17.734 1 93.94 292 SER A O 1
ATOM 2161 N N . ILE A 1 293 ? -7.016 6.246 16.281 1 93.5 293 ILE A N 1
ATOM 2162 C CA . ILE A 1 293 ? -6.965 4.789 16.25 1 93.5 293 ILE A CA 1
ATOM 2163 C C . ILE A 1 293 ? -5.594 4.312 16.734 1 93.5 293 ILE A C 1
ATOM 2165 O O . ILE A 1 293 ? -4.57 4.91 16.391 1 93.5 293 ILE A O 1
ATOM 2169 N N . ARG A 1 294 ? -5.617 3.34 17.516 1 95.81 294 ARG A N 1
ATOM 2170 C CA . ARG A 1 294 ? -4.387 2.639 17.875 1 95.81 294 ARG A CA 1
ATOM 2171 C C . ARG A 1 294 ? -4.309 1.288 17.172 1 95.81 294 ARG A C 1
ATOM 2173 O O . ARG A 1 294 ? -5.336 0.685 16.859 1 95.81 294 ARG A O 1
ATOM 2180 N N . TYR A 1 295 ? -3.088 0.835 16.906 1 95.31 295 TYR A N 1
ATOM 2181 C CA . TYR A 1 295 ? -2.92 -0.471 16.281 1 95.31 295 TYR A CA 1
ATOM 2182 C C . TYR A 1 295 ? -1.914 -1.319 17.047 1 95.31 295 TYR A C 1
ATOM 2184 O O . TYR A 1 295 ? -1.053 -0.787 17.75 1 95.31 295 TYR A O 1
ATOM 2192 N N . THR A 1 296 ? -2.09 -2.57 17 1 97.06 296 THR A N 1
ATOM 2193 C CA . THR A 1 296 ? -1.167 -3.582 17.516 1 97.06 296 THR A CA 1
ATOM 2194 C C . THR A 1 296 ? -1.004 -4.715 16.5 1 97.06 296 THR A C 1
ATOM 2196 O O . THR A 1 296 ? -1.991 -5.309 16.062 1 97.06 296 THR A O 1
ATOM 2199 N N . GLN A 1 297 ? 0.219 -4.965 16.125 1 96.06 297 GLN A N 1
ATOM 2200 C CA . GLN A 1 297 ? 0.453 -6.055 15.18 1 96.06 297 GLN A CA 1
ATOM 2201 C C . GLN A 1 297 ? 0.418 -7.406 15.891 1 96.06 297 GLN A C 1
ATOM 2203 O O . GLN A 1 297 ? 0.842 -7.52 17.047 1 96.06 297 GLN A O 1
ATOM 2208 N N . ILE A 1 298 ? -0.081 -8.359 15.195 1 95.06 298 ILE A N 1
ATOM 2209 C CA . ILE A 1 298 ? -0.28 -9.695 15.75 1 95.06 298 ILE A CA 1
ATOM 2210 C C . ILE A 1 298 ? 0.688 -10.68 15.094 1 95.06 298 ILE A C 1
ATOM 2212 O O . ILE A 1 298 ? 0.785 -10.734 13.867 1 95.06 298 ILE A O 1
ATOM 2216 N N . PRO A 1 299 ? 1.427 -11.438 15.898 1 94.81 299 PRO A N 1
ATOM 2217 C CA . PRO A 1 299 ? 2.363 -12.398 15.32 1 94.81 299 PRO A CA 1
ATOM 2218 C C . PRO A 1 299 ? 1.679 -13.414 14.406 1 94.81 299 PRO A C 1
ATOM 2220 O O . PRO A 1 299 ? 0.479 -13.664 14.547 1 94.81 299 PRO A O 1
ATOM 2223 N N . CYS A 1 300 ? 2.434 -13.953 13.453 1 90.88 300 CYS A N 1
ATOM 2224 C CA . CYS A 1 300 ? 1.938 -14.945 12.508 1 90.88 300 CYS A CA 1
ATOM 2225 C C . CYS A 1 300 ? 1.52 -16.219 13.227 1 90.88 300 CYS A C 1
ATOM 2227 O O . CYS A 1 300 ? 2.164 -16.641 14.195 1 90.88 300 CYS A O 1
ATOM 2229 N N . MET B 1 1 ? 30.469 -16 -20.047 1 74.62 1 MET B N 1
ATOM 2230 C CA . MET B 1 1 ? 31.516 -16.797 -19.391 1 74.62 1 MET B CA 1
ATOM 2231 C C . MET B 1 1 ? 31.969 -17.938 -20.297 1 74.62 1 MET B C 1
ATOM 2233 O O . MET B 1 1 ? 31.375 -18.188 -21.344 1 74.62 1 MET B O 1
ATOM 2237 N N . THR B 1 2 ? 33.156 -18.547 -19.906 1 70.12 2 THR B N 1
ATOM 2238 C CA . THR B 1 2 ? 33.594 -19.703 -20.688 1 70.12 2 THR B CA 1
ATOM 2239 C C . THR B 1 2 ? 32.656 -20.891 -20.469 1 70.12 2 THR B C 1
ATOM 2241 O O . THR B 1 2 ? 31.938 -20.953 -19.469 1 70.12 2 THR B O 1
ATOM 2244 N N . LYS B 1 3 ? 32.625 -21.672 -21.547 1 70.38 3 LYS B N 1
ATOM 2245 C CA . LYS B 1 3 ? 31.828 -22.891 -21.453 1 70.38 3 LYS B CA 1
ATOM 2246 C C . LYS B 1 3 ? 32.156 -23.672 -20.203 1 70.38 3 LYS B C 1
ATOM 2248 O O . LYS B 1 3 ? 31.266 -24.156 -19.5 1 70.38 3 LYS B O 1
ATOM 2253 N N . MET B 1 4 ? 33.438 -23.844 -19.953 1 72.62 4 MET B N 1
ATOM 2254 C CA . MET B 1 4 ? 33.875 -24.609 -18.781 1 72.62 4 MET B CA 1
ATOM 2255 C C . MET B 1 4 ? 33.438 -23.953 -17.484 1 72.62 4 MET B C 1
ATOM 2257 O O . MET B 1 4 ? 33 -24.641 -16.562 1 72.62 4 MET B O 1
ATOM 2261 N N . GLU B 1 5 ? 33.5 -22.656 -17.453 1 76.12 5 GLU B N 1
ATOM 2262 C CA . GLU B 1 5 ? 33.062 -21.938 -16.281 1 76.12 5 GLU B CA 1
ATOM 2263 C C . GLU B 1 5 ? 31.562 -22.109 -16.047 1 76.12 5 GLU B C 1
ATOM 2265 O O . GLU B 1 5 ? 31.125 -22.25 -14.898 1 76.12 5 GLU B O 1
ATOM 2270 N N . CYS B 1 6 ? 30.859 -22.125 -17.094 1 75.75 6 CYS B N 1
ATOM 2271 C CA . CYS B 1 6 ? 29.422 -22.312 -16.984 1 75.75 6 CYS B CA 1
ATOM 2272 C C . CYS B 1 6 ? 29.078 -23.719 -16.5 1 75.75 6 CYS B C 1
ATOM 2274 O O . CYS B 1 6 ? 28.312 -23.875 -15.547 1 75.75 6 CYS B O 1
ATOM 2276 N N . GLU B 1 7 ? 29.734 -24.703 -17.078 1 73.88 7 GLU B N 1
ATOM 2277 C CA . GLU B 1 7 ? 29.453 -26.109 -16.766 1 73.88 7 GLU B CA 1
ATOM 2278 C C . GLU B 1 7 ? 29.891 -26.438 -15.336 1 73.88 7 GLU B C 1
ATOM 2280 O O . GLU B 1 7 ? 29.297 -27.312 -14.695 1 73.88 7 GLU B O 1
ATOM 2285 N N . ASN B 1 8 ? 30.828 -25.609 -14.906 1 73.31 8 ASN B N 1
ATOM 2286 C CA . ASN B 1 8 ? 31.312 -25.859 -13.547 1 73.31 8 ASN B CA 1
ATOM 2287 C C . ASN B 1 8 ? 30.5 -25.078 -12.516 1 73.31 8 ASN B C 1
ATOM 2289 O O . ASN B 1 8 ? 30.672 -25.266 -11.312 1 73.31 8 ASN B O 1
ATOM 2293 N N . SER B 1 9 ? 29.656 -24.359 -13.086 1 75.5 9 SER B N 1
ATOM 2294 C CA . SER B 1 9 ? 28.797 -23.594 -12.18 1 75.5 9 SER B CA 1
ATOM 2295 C C . SER B 1 9 ? 27.594 -24.438 -11.727 1 75.5 9 SER B C 1
ATOM 2297 O O . SER B 1 9 ? 27.047 -25.219 -12.5 1 75.5 9 SER B O 1
ATOM 2299 N N . ASP B 1 10 ? 27.312 -24.438 -10.469 1 74.25 10 ASP B N 1
ATOM 2300 C CA . ASP B 1 10 ? 26.172 -25.172 -9.914 1 74.25 10 ASP B CA 1
ATOM 2301 C C . ASP B 1 10 ? 24.875 -24.812 -10.633 1 74.25 10 ASP B C 1
ATOM 2303 O O . ASP B 1 10 ? 24.312 -23.75 -10.398 1 74.25 10 ASP B O 1
ATOM 2307 N N . GLY B 1 11 ? 24.422 -25.75 -11.531 1 74.38 11 GLY B N 1
ATOM 2308 C CA . GLY B 1 11 ? 23.188 -25.578 -12.281 1 74.38 11 GLY B CA 1
ATOM 2309 C C . GLY B 1 11 ? 23.391 -24.875 -13.609 1 74.38 11 GLY B C 1
ATOM 2310 O O . GLY B 1 11 ? 22.422 -24.453 -14.25 1 74.38 11 GLY B O 1
ATOM 2311 N N . GLY B 1 12 ? 24.641 -24.609 -13.953 1 77.5 12 GLY B N 1
ATOM 2312 C CA . GLY B 1 12 ? 24.938 -23.891 -15.172 1 77.5 12 GLY B CA 1
ATOM 2313 C C . GLY B 1 12 ? 24.641 -24.672 -16.438 1 77.5 12 GLY B C 1
ATOM 2314 O O . GLY B 1 12 ? 25.047 -25.828 -16.562 1 77.5 12 GLY B O 1
ATOM 2315 N N . GLN B 1 13 ? 23.766 -24.109 -17.266 1 74.81 13 GLN B N 1
ATOM 2316 C CA . GLN B 1 13 ? 23.484 -24.703 -18.578 1 74.81 13 GLN B CA 1
ATOM 2317 C C . GLN B 1 13 ? 23.75 -23.703 -19.703 1 74.81 13 GLN B C 1
ATOM 2319 O O . GLN B 1 13 ? 23.422 -22.531 -19.578 1 74.81 13 GLN B O 1
ATOM 2324 N N . MET B 1 14 ? 24.484 -24.188 -20.672 1 73.56 14 MET B N 1
ATOM 2325 C CA . MET B 1 14 ? 24.797 -23.312 -21.797 1 73.56 14 MET B CA 1
ATOM 2326 C C . MET B 1 14 ? 23.547 -22.875 -22.531 1 73.56 14 MET B C 1
ATOM 2328 O O . MET B 1 14 ? 22.625 -23.688 -22.75 1 73.56 14 MET B O 1
ATOM 2332 N N . ASP B 1 15 ? 23.359 -21.5 -22.5 1 71.62 15 ASP B N 1
ATOM 2333 C CA . ASP B 1 15 ? 22.234 -20.953 -23.25 1 71.62 15 ASP B CA 1
ATOM 2334 C C . ASP B 1 15 ? 22.734 -20.094 -24.422 1 71.62 15 ASP B C 1
ATOM 2336 O O . ASP B 1 15 ? 22.672 -18.875 -24.359 1 71.62 15 ASP B O 1
ATOM 2340 N N . GLY B 1 16 ? 23.156 -20.688 -25.391 1 68.44 16 GLY B N 1
ATOM 2341 C CA . GLY B 1 16 ? 23.594 -20.031 -26.609 1 68.44 16 GLY B CA 1
ATOM 2342 C C . GLY B 1 16 ? 24.844 -19.203 -26.438 1 68.44 16 GLY B C 1
ATOM 2343 O O . GLY B 1 16 ? 25.562 -19.328 -25.438 1 68.44 16 GLY B O 1
ATOM 2344 N N . GLN B 1 17 ? 25.234 -18.438 -27.625 1 66.62 17 GLN B N 1
ATOM 2345 C CA . GLN B 1 17 ? 26.406 -17.562 -27.641 1 66.62 17 GLN B CA 1
ATOM 2346 C C . GLN B 1 17 ? 26.062 -16.156 -27.156 1 66.62 17 GLN B C 1
ATOM 2348 O O . GLN B 1 17 ? 24.969 -15.656 -27.422 1 66.62 17 GLN B O 1
ATOM 2353 N N . CYS B 1 18 ? 26.797 -15.719 -26.109 1 68.62 18 CYS B N 1
ATOM 2354 C CA . CYS B 1 18 ? 26.641 -14.352 -25.641 1 68.62 18 CYS B CA 1
ATOM 2355 C C . CYS B 1 18 ? 27.938 -13.562 -25.797 1 68.62 18 CYS B C 1
ATOM 2357 O O . CYS B 1 18 ? 28.938 -14.094 -26.266 1 68.62 18 CYS B O 1
ATOM 2359 N N . ALA B 1 19 ? 27.875 -12.195 -25.531 1 64.94 19 ALA B N 1
ATOM 2360 C CA . ALA B 1 19 ? 29.016 -11.273 -25.625 1 64.94 19 ALA B CA 1
ATOM 2361 C C . ALA B 1 19 ? 29.578 -11.234 -27.047 1 64.94 19 ALA B C 1
ATOM 2363 O O . ALA B 1 19 ? 30.781 -11.359 -27.25 1 64.94 19 ALA B O 1
ATOM 2364 N N . ALA B 1 20 ? 28.688 -11.102 -27.906 1 67.69 20 ALA B N 1
ATOM 2365 C CA . ALA B 1 20 ? 29.047 -10.945 -29.312 1 67.69 20 ALA B CA 1
ATOM 2366 C C . ALA B 1 20 ? 29.828 -12.164 -29.812 1 67.69 20 ALA B C 1
ATOM 2368 O O . ALA B 1 20 ? 30.766 -12.031 -30.594 1 67.69 20 ALA B O 1
ATOM 2369 N N . GLY B 1 21 ? 29.438 -13.25 -29.281 1 65.38 21 GLY B N 1
ATOM 2370 C CA . GLY B 1 21 ? 30.062 -14.469 -29.781 1 65.38 21 GLY B CA 1
ATOM 2371 C C . GLY B 1 21 ? 31.297 -14.883 -29 1 65.38 21 GLY B C 1
ATOM 2372 O O . GLY B 1 21 ? 31.859 -15.961 -29.234 1 65.38 21 GLY B O 1
ATOM 2373 N N . PHE B 1 22 ? 31.766 -13.922 -28.125 1 68.19 22 PHE B N 1
ATOM 2374 C CA . PHE B 1 22 ? 33 -14.211 -27.406 1 68.19 22 PHE B CA 1
ATOM 2375 C C . PHE B 1 22 ? 32.719 -15.008 -26.141 1 68.19 22 PHE B C 1
ATOM 2377 O O . PHE B 1 22 ? 33.625 -15.547 -25.516 1 68.19 22 PHE B O 1
ATOM 2384 N N . GLY B 1 23 ? 31.438 -15.133 -25.828 1 69.12 23 GLY B N 1
ATOM 2385 C CA . GLY B 1 23 ? 31.094 -15.883 -24.625 1 69.12 23 GLY B CA 1
ATOM 2386 C C . GLY B 1 23 ? 29.781 -16.625 -24.734 1 69.12 23 GLY B C 1
ATOM 2387 O O . GLY B 1 23 ? 29.172 -16.656 -25.797 1 69.12 23 GLY B O 1
ATOM 2388 N N . HIS B 1 24 ? 29.641 -17.609 -23.844 1 68.88 24 HIS B N 1
ATOM 2389 C CA . HIS B 1 24 ? 28.391 -18.328 -23.781 1 68.88 24 HIS B CA 1
ATOM 2390 C C . HIS B 1 24 ? 27.5 -17.797 -22.656 1 68.88 24 HIS B C 1
ATOM 2392 O O . HIS B 1 24 ? 27.984 -17.406 -21.609 1 68.88 24 HIS B O 1
ATOM 2398 N N . CYS B 1 25 ? 26.219 -17.703 -23.094 1 70.25 25 CYS B N 1
ATOM 2399 C CA . CYS B 1 25 ? 25.219 -17.344 -22.094 1 70.25 25 CYS B CA 1
ATOM 2400 C C . CYS B 1 25 ? 24.938 -18.516 -21.156 1 70.25 25 CYS B C 1
ATOM 2402 O O . CYS B 1 25 ? 24.766 -19.641 -21.625 1 70.25 25 CYS B O 1
ATOM 2404 N N . CYS B 1 26 ? 25.312 -18.422 -19.922 1 75.62 26 CYS B N 1
ATOM 2405 C CA . CYS B 1 26 ? 25.094 -19.469 -18.938 1 75.62 26 CYS B CA 1
ATOM 2406 C C . CYS B 1 26 ? 23.797 -19.234 -18.156 1 75.62 26 CYS B C 1
ATOM 2408 O O . CYS B 1 26 ? 23.609 -18.156 -17.578 1 75.62 26 CYS B O 1
ATOM 2410 N N . MET B 1 27 ? 22.859 -20.219 -18.422 1 81.06 27 MET B N 1
ATOM 2411 C CA . MET B 1 27 ? 21.625 -20.188 -17.641 1 81.06 27 MET B CA 1
ATOM 2412 C C . MET B 1 27 ? 21.719 -21.125 -16.438 1 81.06 27 MET B C 1
ATOM 2414 O O . MET B 1 27 ? 22.125 -22.281 -16.578 1 81.06 27 MET B O 1
ATOM 2418 N N . MET B 1 28 ? 21.5 -20.672 -15.258 1 85.88 28 MET B N 1
ATOM 2419 C CA . MET B 1 28 ? 21.469 -21.516 -14.062 1 85.88 28 MET B CA 1
ATOM 2420 C C . MET B 1 28 ? 20.109 -22.203 -13.93 1 85.88 28 MET B C 1
ATOM 2422 O O . MET B 1 28 ? 19.062 -21.562 -13.969 1 85.88 28 MET B O 1
ATOM 2426 N N . VAL B 1 29 ? 20.188 -23.562 -13.82 1 89.81 29 VAL B N 1
ATOM 2427 C CA . VAL B 1 29 ? 18.969 -24.344 -13.75 1 89.81 29 VAL B CA 1
ATOM 2428 C C . VAL B 1 29 ? 19.016 -25.281 -12.539 1 89.81 29 VAL B C 1
ATOM 2430 O O . VAL B 1 29 ? 20.047 -25.891 -12.273 1 89.81 29 VAL B O 1
ATOM 2433 N N . LYS B 1 30 ? 17.953 -25.312 -11.797 1 90.5 30 LYS B N 1
ATOM 2434 C CA . LYS B 1 30 ? 17.75 -26.297 -10.742 1 90.5 30 LYS B CA 1
ATOM 2435 C C . LYS B 1 30 ? 16.547 -27.203 -11.047 1 90.5 30 LYS B C 1
ATOM 2437 O O . LYS B 1 30 ? 15.43 -26.719 -11.195 1 90.5 30 LYS B O 1
ATOM 2442 N N . ASN B 1 31 ? 16.828 -28.5 -11.148 1 88.81 31 ASN B N 1
ATOM 2443 C CA . ASN B 1 31 ? 15.758 -29.406 -11.578 1 88.81 31 ASN B CA 1
ATOM 2444 C C . ASN B 1 31 ? 15.727 -30.672 -10.727 1 88.81 31 ASN B C 1
ATOM 2446 O O . ASN B 1 31 ? 15.125 -31.672 -11.117 1 88.81 31 ASN B O 1
ATOM 2450 N N . THR B 1 32 ? 16.422 -30.609 -9.633 1 87.88 32 THR B N 1
ATOM 2451 C CA . THR B 1 32 ? 16.391 -31.75 -8.719 1 87.88 32 THR B CA 1
ATOM 2452 C C . THR B 1 32 ? 15.367 -31.531 -7.609 1 87.88 32 THR B C 1
ATOM 2454 O O . THR B 1 32 ? 15 -30.391 -7.316 1 87.88 32 THR B O 1
ATOM 2457 N N . PRO B 1 33 ? 14.875 -32.656 -7.031 1 86.62 33 PRO B N 1
ATOM 2458 C CA . PRO B 1 33 ? 13.828 -32.531 -6.012 1 86.62 33 PRO B CA 1
ATOM 2459 C C . PRO B 1 33 ? 14.195 -31.578 -4.887 1 86.62 33 PRO B C 1
ATOM 2461 O O . PRO B 1 33 ? 13.328 -30.875 -4.355 1 86.62 33 PRO B O 1
ATOM 2464 N N . THR B 1 34 ? 15.445 -31.562 -4.484 1 91.5 34 THR B N 1
ATOM 2465 C CA . THR B 1 34 ? 15.93 -30.609 -3.502 1 91.5 34 THR B CA 1
ATOM 2466 C C . THR B 1 34 ? 17.109 -29.812 -4.055 1 91.5 34 THR B C 1
ATOM 2468 O O . THR B 1 34 ? 18.031 -30.391 -4.648 1 91.5 34 THR B O 1
ATOM 2471 N N . ALA B 1 35 ? 17.031 -28.578 -3.98 1 91.56 35 ALA B N 1
ATOM 2472 C CA . ALA B 1 35 ? 18.141 -27.781 -4.492 1 91.56 35 ALA B CA 1
ATOM 2473 C C . ALA B 1 35 ? 18.25 -26.453 -3.74 1 91.56 35 ALA B C 1
ATOM 2475 O O . ALA B 1 35 ? 17.25 -25.906 -3.279 1 91.56 35 ALA B O 1
ATOM 2476 N N . LEU B 1 36 ? 19.453 -26 -3.627 1 90.88 36 LEU B N 1
ATOM 2477 C CA . LEU B 1 36 ? 19.75 -24.688 -3.088 1 90.88 36 LEU B CA 1
ATOM 2478 C C . LEU B 1 36 ? 19.969 -23.672 -4.211 1 90.88 36 LEU B C 1
ATOM 2480 O O . LEU B 1 36 ? 20.734 -23.922 -5.141 1 90.88 36 LEU B O 1
ATOM 2484 N N . VAL B 1 37 ? 19.172 -22.625 -4.121 1 90.25 37 VAL B N 1
ATOM 2485 C CA . VAL B 1 37 ? 19.312 -21.562 -5.109 1 90.25 37 VAL B CA 1
ATOM 2486 C C . VAL B 1 37 ? 20.203 -20.453 -4.551 1 90.25 37 VAL B C 1
ATOM 2488 O O . VAL B 1 37 ? 19.844 -19.797 -3.566 1 90.25 37 VAL B O 1
ATOM 2491 N N . THR B 1 38 ? 21.312 -20.156 -5.16 1 83.88 38 THR B N 1
ATOM 2492 C CA . THR B 1 38 ? 22.281 -19.203 -4.605 1 83.88 38 THR B CA 1
ATOM 2493 C C . THR B 1 38 ? 22.594 -18.109 -5.609 1 83.88 38 THR B C 1
ATOM 2495 O O . THR B 1 38 ? 23.391 -17.219 -5.328 1 83.88 38 THR B O 1
ATOM 2498 N N . ARG B 1 39 ? 22.016 -18.219 -6.766 1 83.25 39 ARG B N 1
ATOM 2499 C CA . ARG B 1 39 ? 22.328 -17.234 -7.793 1 83.25 39 ARG B CA 1
ATOM 2500 C C . ARG B 1 39 ? 21.062 -16.594 -8.352 1 83.25 39 ARG B C 1
ATOM 2502 O O . ARG B 1 39 ? 20.047 -17.266 -8.516 1 83.25 39 ARG B O 1
ATOM 2509 N N . ASN B 1 40 ? 21.266 -15.352 -8.641 1 84.94 40 ASN B N 1
ATOM 2510 C CA . ASN B 1 40 ? 20.172 -14.656 -9.312 1 84.94 40 ASN B CA 1
ATOM 2511 C C . ASN B 1 40 ? 19.922 -15.219 -10.703 1 84.94 40 ASN B C 1
ATOM 2513 O O . ASN B 1 40 ? 20.812 -15.797 -11.32 1 84.94 40 ASN B O 1
ATOM 2517 N N . THR B 1 41 ? 18.656 -15.109 -11.172 1 87.25 41 THR B N 1
ATOM 2518 C CA . THR B 1 41 ? 18.203 -15.555 -12.484 1 87.25 41 THR B CA 1
ATOM 2519 C C . THR B 1 41 ? 18.406 -17.062 -12.648 1 87.25 41 THR B C 1
ATOM 2521 O O . THR B 1 41 ? 18.938 -17.5 -13.664 1 87.25 41 THR B O 1
ATOM 2524 N N . THR B 1 42 ? 18.234 -17.781 -11.648 1 90.81 42 THR B N 1
ATOM 2525 C CA . THR B 1 42 ? 18.188 -19.234 -11.688 1 90.81 42 THR B CA 1
ATOM 2526 C C . THR B 1 42 ? 16.797 -19.719 -12.109 1 90.81 42 THR B C 1
ATOM 2528 O O . THR B 1 42 ? 15.781 -19.188 -11.648 1 90.81 42 THR B O 1
ATOM 2531 N N . TYR B 1 43 ? 16.812 -20.703 -13.023 1 92.75 43 TYR B N 1
ATOM 2532 C CA . TYR B 1 43 ? 15.547 -21.297 -13.438 1 92.75 43 TYR B CA 1
ATOM 2533 C C . TYR B 1 43 ? 15.258 -22.578 -12.656 1 92.75 43 TYR B C 1
ATOM 2535 O O . TYR B 1 43 ? 16.125 -23.438 -12.539 1 92.75 43 TYR B O 1
ATOM 2543 N N . LEU B 1 44 ? 14.031 -22.641 -12.078 1 94.06 44 LEU B N 1
ATOM 2544 C CA . LEU B 1 44 ? 13.508 -23.875 -11.492 1 94.06 44 LEU B CA 1
ATOM 2545 C C . LEU B 1 44 ? 12.648 -24.625 -12.5 1 94.06 44 LEU B C 1
ATOM 2547 O O . LEU B 1 44 ? 11.742 -24.047 -13.102 1 94.06 44 LEU B O 1
ATOM 2551 N N . GLN B 1 45 ? 13.023 -25.828 -12.695 1 90.38 45 GLN B N 1
ATOM 2552 C CA . GLN B 1 45 ? 12.219 -26.547 -13.672 1 90.38 45 GLN B CA 1
ATOM 2553 C C . GLN B 1 45 ? 12.188 -28.047 -13.344 1 90.38 45 GLN B C 1
ATOM 2555 O O . GLN B 1 45 ? 13.039 -28.547 -12.602 1 90.38 45 GLN B O 1
ATOM 2560 N N . ASN B 1 46 ? 11.133 -28.594 -13.625 1 83.5 46 ASN B N 1
ATOM 2561 C CA . ASN B 1 46 ? 11.133 -30.031 -13.398 1 83.5 46 ASN B CA 1
ATOM 2562 C C . ASN B 1 46 ? 12.094 -30.75 -14.352 1 83.5 46 ASN B C 1
ATOM 2564 O O . ASN B 1 46 ? 12.445 -30.219 -15.406 1 83.5 46 ASN B O 1
ATOM 2568 N N . ALA B 1 47 ? 12.93 -31.531 -13.914 1 67 47 ALA B N 1
ATOM 2569 C CA . ALA B 1 47 ? 13.906 -32.312 -14.672 1 67 47 ALA B CA 1
ATOM 2570 C C . ALA B 1 47 ? 13.305 -32.812 -15.984 1 67 47 ALA B C 1
ATOM 2572 O O . ALA B 1 47 ? 12.102 -33.031 -16.078 1 67 47 ALA B O 1
ATOM 2573 N N . GLU B 1 48 ? 13.867 -32.188 -17.203 1 52.03 48 GLU B N 1
ATOM 2574 C CA . GLU B 1 48 ? 13.469 -32.75 -18.484 1 52.03 48 GLU B CA 1
ATOM 2575 C C . GLU B 1 48 ? 13.008 -34.188 -18.359 1 52.03 48 GLU B C 1
ATOM 2577 O O . GLU B 1 48 ? 12.852 -34.875 -19.359 1 52.03 48 GLU B O 1
ATOM 2582 N N . ALA B 1 49 ? 13.531 -34.75 -17.453 1 40.91 49 ALA B N 1
ATOM 2583 C CA . ALA B 1 49 ? 13.297 -36.094 -17.906 1 40.91 49 ALA B CA 1
ATOM 2584 C C . ALA B 1 49 ? 12 -36.188 -18.719 1 40.91 49 ALA B C 1
ATOM 2586 O O . ALA B 1 49 ? 11.102 -35.375 -18.547 1 40.91 49 ALA B O 1
ATOM 2587 N N . VAL B 1 50 ? 11.805 -37.406 -19.672 1 37.75 50 VAL B N 1
ATOM 2588 C CA . VAL B 1 50 ? 11.336 -38.562 -20.438 1 37.75 50 VAL B CA 1
ATOM 2589 C C . VAL B 1 50 ? 9.898 -38.906 -20.047 1 37.75 50 VAL B C 1
ATOM 2591 O O . VAL B 1 50 ? 9.406 -38.438 -19.016 1 37.75 50 VAL B O 1
ATOM 2594 N N . GLY B 1 51 ? 9.727 -40.25 -19.734 1 37.34 51 GLY B N 1
ATOM 2595 C CA . GLY B 1 51 ? 8.617 -41.188 -19.641 1 37.34 51 GLY B CA 1
ATOM 2596 C C . GLY B 1 51 ? 7.645 -40.875 -18.531 1 37.34 51 GLY B C 1
ATOM 2597 O O . GLY B 1 51 ? 7.926 -40 -17.688 1 37.34 51 GLY B O 1
ATOM 2598 N N . ARG B 1 52 ? 6.738 -41.75 -18.281 1 40.03 52 ARG B N 1
ATOM 2599 C CA . ARG B 1 52 ? 5.523 -42.281 -17.672 1 40.03 52 ARG B CA 1
ATOM 2600 C C . ARG B 1 52 ? 5.547 -42.125 -16.156 1 40.03 52 ARG B C 1
ATOM 2602 O O . ARG B 1 52 ? 4.652 -42.625 -15.461 1 40.03 52 ARG B O 1
ATOM 2609 N N . GLN B 1 53 ? 6.77 -42.312 -15.422 1 38.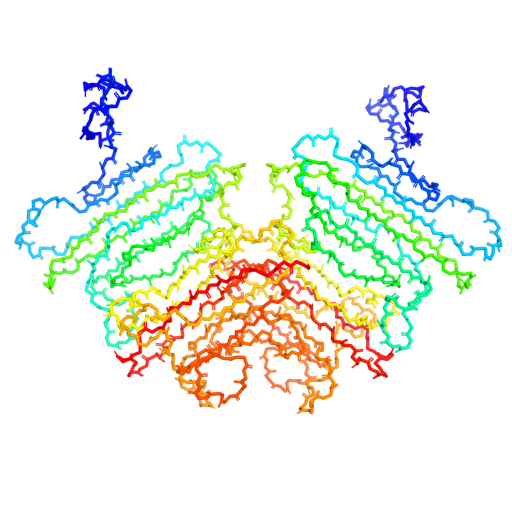12 53 GLN B N 1
ATOM 2610 C CA . GLN B 1 53 ? 6.402 -42.969 -14.172 1 38.12 53 GLN B CA 1
ATOM 2611 C C . GLN B 1 53 ? 5.766 -41.969 -13.195 1 38.12 53 GLN B C 1
ATOM 2613 O O . GLN B 1 53 ? 6.152 -40.812 -13.148 1 38.12 53 GLN B O 1
ATOM 2618 N N . SER B 1 54 ? 4.594 -42.219 -12.578 1 43.44 54 SER B N 1
ATOM 2619 C CA . SER B 1 54 ? 3.57 -42.062 -11.547 1 43.44 54 SER B CA 1
ATOM 2620 C C . SER B 1 54 ? 4.168 -41.5 -10.258 1 43.44 54 SER B C 1
ATOM 2622 O O . SER B 1 54 ? 3.514 -41.5 -9.211 1 43.44 54 SER B O 1
ATOM 2624 N N . VAL B 1 55 ? 5.523 -41.406 -9.953 1 47.69 55 VAL B N 1
ATOM 2625 C CA . VAL B 1 55 ? 5.727 -41.219 -8.523 1 47.69 55 VAL B CA 1
ATOM 2626 C C . VAL B 1 55 ? 5.48 -39.75 -8.156 1 47.69 55 VAL B C 1
ATOM 2628 O O . VAL B 1 55 ? 5.871 -38.875 -8.898 1 47.69 55 VAL B O 1
ATOM 2631 N N . PRO B 1 56 ? 4.605 -39.562 -7.145 1 54.16 56 PRO B N 1
ATOM 2632 C CA . PRO B 1 56 ? 4.48 -38.25 -6.496 1 54.16 56 PRO B CA 1
ATOM 2633 C C . PRO B 1 56 ? 5.82 -37.531 -6.363 1 54.16 56 PRO B C 1
ATOM 2635 O O . PRO B 1 56 ? 6.797 -38.125 -5.891 1 54.16 56 PRO B O 1
ATOM 2638 N N . THR B 1 57 ? 6.23 -36.5 -7.25 1 65.62 57 THR B N 1
ATOM 2639 C CA . THR B 1 57 ? 7.504 -35.781 -7.199 1 65.62 57 THR B CA 1
ATOM 2640 C C . THR B 1 57 ? 7.34 -34.406 -6.535 1 65.62 57 THR B C 1
ATOM 2642 O O . THR B 1 57 ? 6.367 -33.719 -6.801 1 65.62 57 THR B O 1
ATOM 2645 N N . GLY B 1 58 ? 7.918 -34.281 -5.27 1 84.06 58 GLY B N 1
ATOM 2646 C CA . GLY B 1 58 ? 8 -33 -4.582 1 84.06 58 GLY B CA 1
ATOM 2647 C C . GLY B 1 58 ? 9.336 -32.312 -4.777 1 84.06 58 GLY B C 1
ATOM 2648 O O . GLY B 1 58 ? 10.375 -32.969 -4.871 1 84.06 58 GLY B O 1
ATOM 2649 N N . TYR B 1 59 ? 9.281 -31.125 -5.184 1 91.19 59 TYR B N 1
ATOM 2650 C CA . TYR B 1 59 ? 10.469 -30.281 -5.281 1 91.19 59 TYR B CA 1
ATOM 2651 C C . TYR B 1 59 ? 10.523 -29.266 -4.141 1 91.19 59 TYR B C 1
ATOM 2653 O O . TYR B 1 59 ? 9.492 -28.703 -3.754 1 91.19 59 TYR B O 1
ATOM 2661 N N . THR B 1 60 ? 11.672 -29.141 -3.576 1 94.06 60 THR B N 1
ATOM 2662 C CA . THR B 1 60 ? 11.906 -28.094 -2.588 1 94.06 60 THR B CA 1
ATOM 2663 C C . THR B 1 60 ? 13.141 -27.281 -2.951 1 94.06 60 THR B C 1
ATOM 2665 O O . THR B 1 60 ? 14.258 -27.797 -2.982 1 94.06 60 THR B O 1
ATOM 2668 N N . PHE B 1 61 ? 12.906 -26.078 -3.23 1 94.88 61 PHE B N 1
ATOM 2669 C CA . PHE B 1 61 ? 13.992 -25.156 -3.537 1 94.88 61 PHE B CA 1
ATOM 2670 C C . PHE B 1 61 ? 14.219 -24.188 -2.383 1 94.88 61 PHE B C 1
ATOM 2672 O O . PHE B 1 61 ? 13.305 -23.469 -1.979 1 94.88 61 PHE B O 1
ATOM 2679 N N . THR B 1 62 ? 15.383 -24.156 -1.87 1 93.12 62 THR B N 1
ATOM 2680 C CA . THR B 1 62 ? 15.734 -23.266 -0.76 1 93.12 62 THR B CA 1
ATOM 2681 C C . THR B 1 62 ? 16.547 -22.078 -1.248 1 93.12 62 THR B C 1
ATOM 2683 O O . THR B 1 62 ? 17.484 -22.25 -2.035 1 93.12 62 THR B O 1
ATOM 2686 N N . PHE B 1 63 ? 16.109 -20.953 -0.845 1 90.44 63 PHE B N 1
ATOM 2687 C CA . PHE B 1 63 ? 16.766 -19.719 -1.246 1 90.44 63 PHE B CA 1
ATOM 2688 C C . PHE B 1 63 ? 17.625 -19.172 -0.112 1 90.44 63 PHE B C 1
ATOM 2690 O O . PHE B 1 63 ? 17.109 -18.844 0.956 1 90.44 63 PHE B O 1
ATOM 2697 N N . ASN B 1 64 ? 18.859 -19.219 -0.334 1 77 64 ASN B N 1
ATOM 2698 C CA . ASN B 1 64 ? 19.766 -18.641 0.651 1 77 64 ASN B CA 1
ATOM 2699 C C . ASN B 1 64 ? 20.172 -17.219 0.282 1 77 64 ASN B C 1
ATOM 2701 O O . ASN B 1 64 ? 20.297 -16.891 -0.899 1 77 64 ASN B O 1
ATOM 2705 N N . ARG B 1 65 ? 20.297 -16.484 1.311 1 72.19 65 ARG B N 1
ATOM 2706 C CA . ARG B 1 65 ? 20.719 -15.094 1.109 1 72.19 65 ARG B CA 1
ATOM 2707 C C . ARG B 1 65 ? 22.125 -15.031 0.54 1 72.19 65 ARG B C 1
ATOM 2709 O O . ARG B 1 65 ? 23.062 -15.586 1.12 1 72.19 65 ARG B O 1
ATOM 2716 N N . ILE B 1 66 ? 22.234 -14.789 -0.695 1 64.5 66 ILE B N 1
ATOM 2717 C CA . ILE B 1 66 ? 23.547 -14.688 -1.351 1 64.5 66 ILE B CA 1
ATOM 2718 C C . ILE B 1 66 ? 24.25 -13.406 -0.904 1 64.5 66 ILE B C 1
ATOM 2720 O O . ILE B 1 66 ? 25.484 -13.328 -0.943 1 64.5 66 ILE B O 1
ATOM 2724 N N . ALA B 1 67 ? 23.469 -12.484 -0.64 1 67.44 67 ALA B N 1
ATOM 2725 C CA . ALA B 1 67 ? 23.984 -11.203 -0.193 1 67.44 67 ALA B CA 1
ATOM 2726 C C . ALA B 1 67 ? 23.219 -10.68 1.017 1 67.44 67 ALA B C 1
ATOM 2728 O O . ALA B 1 67 ? 22.031 -10.984 1.183 1 67.44 67 ALA B O 1
ATOM 2729 N N . ASN B 1 68 ? 23.969 -10.031 1.832 1 67.94 68 ASN B N 1
ATOM 2730 C CA . ASN B 1 68 ? 23.406 -9.516 3.074 1 67.94 68 ASN B CA 1
ATOM 2731 C C . ASN B 1 68 ? 22.281 -8.523 2.809 1 67.94 68 ASN B C 1
ATOM 2733 O O . ASN B 1 68 ? 21.453 -8.273 3.68 1 67.94 68 ASN B O 1
ATOM 2737 N N . ASP B 1 69 ? 22.219 -8.102 1.543 1 79 69 ASP B N 1
ATOM 2738 C CA . ASP B 1 69 ? 21.25 -7.039 1.339 1 79 69 ASP B CA 1
ATOM 2739 C C . ASP B 1 69 ? 20.109 -7.504 0.439 1 79 69 ASP B C 1
ATOM 2741 O O . ASP B 1 69 ? 19.422 -6.688 -0.186 1 79 69 ASP B O 1
ATOM 2745 N N . LEU B 1 70 ? 19.891 -8.859 0.356 1 85.81 70 LEU B N 1
ATOM 2746 C CA . LEU B 1 70 ? 18.766 -9.383 -0.393 1 85.81 70 LEU B CA 1
ATOM 2747 C C . LEU B 1 70 ? 17.469 -9.227 0.401 1 85.81 70 LEU B C 1
ATOM 2749 O O . LEU B 1 70 ? 17.375 -9.68 1.545 1 85.81 70 LEU B O 1
ATOM 2753 N N . CYS B 1 71 ? 16.438 -8.695 -0.225 1 87.12 71 CYS B N 1
ATOM 2754 C CA . CYS B 1 71 ? 15.227 -8.406 0.536 1 87.12 71 CYS B CA 1
ATOM 2755 C C . CYS B 1 71 ? 14.008 -9.039 -0.115 1 87.12 71 CYS B C 1
ATOM 2757 O O . CYS B 1 71 ? 12.984 -9.25 0.542 1 87.12 71 CYS B O 1
ATOM 2759 N N . GLN B 1 72 ? 14.102 -9.344 -1.381 1 92.38 72 GLN B N 1
ATOM 2760 C CA . GLN B 1 72 ? 12.906 -9.812 -2.066 1 92.38 72 GLN B CA 1
ATOM 2761 C C . GLN B 1 72 ? 13.258 -10.75 -3.219 1 92.38 72 GLN B C 1
ATOM 2763 O O . GLN B 1 72 ? 14.297 -10.586 -3.861 1 92.38 72 GLN B O 1
ATOM 2768 N N . ILE B 1 73 ? 12.445 -11.727 -3.451 1 93.5 73 ILE B N 1
ATOM 2769 C CA . ILE B 1 73 ? 12.594 -12.648 -4.57 1 93.5 73 ILE B CA 1
ATOM 2770 C C . ILE B 1 73 ? 11.32 -12.648 -5.414 1 93.5 73 ILE B C 1
ATOM 2772 O O . ILE B 1 73 ? 10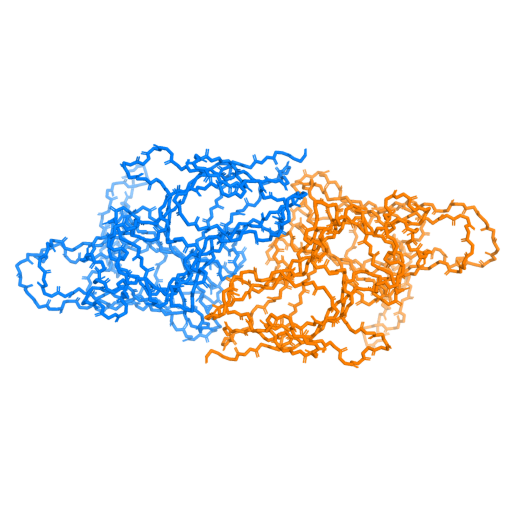.211 -12.664 -4.875 1 93.5 73 ILE B O 1
ATOM 2776 N N . ARG B 1 74 ? 11.547 -12.523 -6.664 1 96.62 74 ARG B N 1
ATOM 2777 C CA . ARG B 1 74 ? 10.453 -12.625 -7.625 1 96.62 74 ARG B CA 1
ATOM 2778 C C . ARG B 1 74 ? 10.492 -13.961 -8.367 1 96.62 74 ARG B C 1
ATOM 2780 O O . ARG B 1 74 ? 11.562 -14.406 -8.797 1 96.62 74 ARG B O 1
ATOM 2787 N N . LEU B 1 75 ? 9.367 -14.602 -8.438 1 97.81 75 LEU B N 1
ATOM 2788 C CA . LEU B 1 75 ? 9.18 -15.805 -9.234 1 97.81 75 LEU B CA 1
ATOM 2789 C C . LEU B 1 75 ? 8.336 -15.516 -10.477 1 97.81 75 LEU B C 1
ATOM 2791 O O . LEU B 1 75 ? 7.172 -15.117 -10.359 1 97.81 75 LEU B O 1
ATOM 2795 N N . ASP B 1 76 ? 8.938 -15.68 -11.617 1 98 76 ASP B N 1
ATOM 2796 C CA . ASP B 1 76 ? 8.188 -15.594 -12.859 1 98 76 ASP B CA 1
ATOM 2797 C C . ASP B 1 76 ? 7.812 -16.984 -13.367 1 98 76 ASP B C 1
ATOM 2799 O O . ASP B 1 76 ? 8.688 -17.812 -13.648 1 98 76 ASP B O 1
ATOM 2803 N N . PHE B 1 77 ? 6.516 -17.156 -13.508 1 97.75 77 PHE B N 1
ATOM 2804 C CA . PHE B 1 77 ? 6.051 -18.453 -13.984 1 97.75 77 PHE B CA 1
ATOM 2805 C C . PHE B 1 77 ? 6.016 -18.484 -15.508 1 97.75 77 PHE B C 1
ATOM 2807 O O . PHE B 1 77 ? 4.953 -18.312 -16.109 1 97.75 77 PHE B O 1
ATOM 2814 N N . ASP B 1 78 ? 7.152 -18.828 -16.047 1 95.88 78 ASP B N 1
ATOM 2815 C CA . ASP B 1 78 ? 7.156 -18.984 -17.5 1 95.88 78 ASP B CA 1
ATOM 2816 C C . ASP B 1 78 ? 6.172 -20.062 -17.953 1 95.88 78 ASP B C 1
ATOM 2818 O O . ASP B 1 78 ? 5.375 -19.844 -18.859 1 95.88 78 ASP B O 1
ATOM 2822 N N . VAL B 1 79 ? 6.367 -21.156 -17.328 1 94.38 79 VAL B N 1
ATOM 2823 C CA . VAL B 1 79 ? 5.41 -22.25 -17.469 1 94.38 79 VAL B CA 1
ATOM 2824 C C . VAL B 1 79 ? 5.098 -22.828 -16.094 1 94.38 79 VAL B C 1
ATOM 2826 O O . VAL B 1 79 ? 6.008 -23.078 -15.289 1 94.38 79 VAL B O 1
ATOM 2829 N N . PHE B 1 80 ? 3.854 -22.953 -15.812 1 94.69 80 PHE B N 1
ATOM 2830 C CA . PHE B 1 80 ? 3.412 -23.672 -14.617 1 94.69 80 PHE B CA 1
ATOM 2831 C C . PHE B 1 80 ? 2.029 -24.266 -14.836 1 94.69 80 PHE B C 1
ATOM 2833 O O . PHE B 1 80 ? 1.031 -23.547 -14.875 1 94.69 80 PHE B O 1
ATOM 2840 N N . VAL B 1 81 ? 2.012 -25.484 -14.977 1 92.31 81 VAL B N 1
ATOM 2841 C CA . VAL B 1 81 ? 0.764 -26.203 -15.203 1 92.31 81 VAL B CA 1
ATOM 2842 C C . VAL B 1 81 ? 0.708 -27.438 -14.289 1 92.31 81 VAL B C 1
ATOM 2844 O O . VAL B 1 81 ? 1.556 -28.328 -14.383 1 92.31 81 VAL B O 1
ATOM 2847 N N . SER B 1 82 ? -0.182 -27.406 -13.414 1 91 82 SER B N 1
ATOM 2848 C CA . SER B 1 82 ? -0.465 -28.547 -12.531 1 91 82 SER B CA 1
ATOM 2849 C C . SER B 1 82 ? -1.908 -29.016 -12.68 1 91 82 SER B C 1
ATOM 2851 O O . SER B 1 82 ? -2.615 -28.578 -13.602 1 91 82 SER B O 1
ATOM 2853 N N . ALA B 1 83 ? -2.275 -29.984 -11.867 1 89.25 83 ALA B N 1
ATOM 2854 C CA . ALA B 1 83 ? -3.676 -30.406 -11.875 1 89.25 83 ALA B CA 1
ATOM 2855 C C . ALA B 1 83 ? -4.59 -29.266 -11.445 1 89.25 83 ALA B C 1
ATOM 2857 O O . ALA B 1 83 ? -4.184 -28.391 -10.672 1 89.25 83 ALA B O 1
ATOM 2858 N N . SER B 1 84 ? -5.812 -29.312 -11.969 1 87.56 84 SER B N 1
ATOM 2859 C CA . SER B 1 84 ? -6.805 -28.328 -11.562 1 87.56 84 SER B CA 1
ATOM 2860 C C . SER B 1 84 ? -7.078 -28.391 -10.062 1 87.56 84 SER B C 1
ATOM 2862 O O . SER B 1 84 ? -6.898 -29.453 -9.445 1 87.56 84 SER B O 1
ATOM 2864 N N . PRO B 1 85 ? -7.496 -27.219 -9.586 1 88.94 85 PRO B N 1
ATOM 2865 C CA . PRO B 1 85 ? -7.883 -27.266 -8.17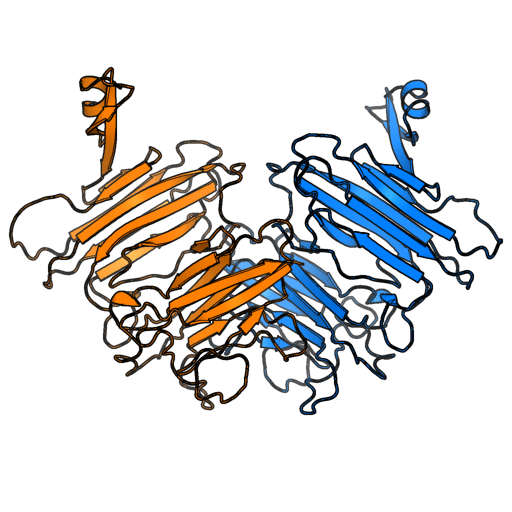2 1 88.94 85 PRO B CA 1
ATOM 2866 C C . PRO B 1 85 ? -8.938 -28.328 -7.883 1 88.94 85 PRO B C 1
ATOM 2868 O O . PRO B 1 85 ? -9.711 -28.688 -8.773 1 88.94 85 PRO B O 1
ATOM 2871 N N . PRO B 1 86 ? -8.914 -28.844 -6.668 1 87.25 86 PRO B N 1
ATOM 2872 C CA . PRO B 1 86 ? -10 -29.766 -6.309 1 87.25 86 PRO B CA 1
ATOM 2873 C C . PRO B 1 86 ? -11.367 -29.094 -6.277 1 87.25 86 PRO B C 1
ATOM 2875 O O . PRO B 1 86 ? -11.453 -27.875 -6.391 1 87.25 86 PRO B O 1
ATOM 2878 N N . VAL B 1 87 ? -12.391 -29.844 -6.074 1 80.69 87 VAL B N 1
ATOM 2879 C CA . VAL B 1 87 ? -13.766 -29.359 -6.129 1 80.69 87 VAL B CA 1
ATOM 2880 C C . VAL B 1 87 ? -13.992 -28.312 -5.055 1 80.69 87 VAL B C 1
ATOM 2882 O O . VAL B 1 87 ? -14.766 -27.359 -5.25 1 80.69 87 VAL B O 1
ATOM 2885 N N . THR B 1 88 ? -13.281 -28.391 -3.965 1 79.06 88 THR B N 1
ATOM 2886 C CA . THR B 1 88 ? -13.406 -27.422 -2.873 1 79.06 88 THR B CA 1
ATOM 2887 C C . THR B 1 88 ? -12.719 -26.109 -3.23 1 79.06 88 THR B C 1
ATOM 2889 O O . THR B 1 88 ? -12.961 -25.078 -2.586 1 79.06 88 THR B O 1
ATOM 2892 N N . GLY B 1 89 ? -11.867 -26.188 -4.25 1 84.44 89 GLY B N 1
ATOM 2893 C CA . GLY B 1 89 ? -11.102 -25.016 -4.637 1 84.44 89 GLY B CA 1
ATOM 2894 C C . GLY B 1 89 ? -9.906 -24.766 -3.74 1 84.44 89 GLY B C 1
ATOM 2895 O O . GLY B 1 89 ? -9.156 -23.812 -3.947 1 84.44 89 GLY B O 1
ATOM 2896 N N . ASP B 1 90 ? -9.688 -25.625 -2.77 1 86.94 90 ASP B N 1
ATOM 2897 C CA . ASP B 1 90 ? -8.609 -25.438 -1.802 1 86.94 90 ASP B CA 1
ATOM 2898 C C . ASP B 1 90 ? -7.344 -26.156 -2.238 1 86.94 90 ASP B C 1
ATOM 2900 O O . ASP B 1 90 ? -7.234 -27.375 -2.076 1 86.94 90 ASP B O 1
ATOM 2904 N N . CYS B 1 91 ? -6.379 -25.375 -2.656 1 90.94 91 CYS B N 1
ATOM 2905 C CA . CYS B 1 91 ? -5.148 -25.938 -3.197 1 90.94 91 CYS B CA 1
ATOM 2906 C C . CYS B 1 91 ? -4.312 -26.594 -2.098 1 90.94 91 CYS B C 1
ATOM 2908 O O . CYS B 1 91 ? -3.451 -27.422 -2.375 1 90.94 91 CYS B O 1
ATOM 2910 N N . ALA B 1 92 ? -4.566 -26.203 -0.87 1 89.38 92 ALA B N 1
ATOM 2911 C CA . ALA B 1 92 ? -3.807 -26.781 0.229 1 89.38 92 ALA B CA 1
ATOM 2912 C C . ALA B 1 92 ? -4.141 -28.266 0.398 1 89.38 92 ALA B C 1
ATOM 2914 O O . ALA B 1 92 ? -3.363 -29.016 0.988 1 89.38 92 ALA B O 1
ATOM 2915 N N . THR B 1 93 ? -5.262 -28.656 -0.106 1 86.81 93 THR B N 1
ATOM 2916 C CA . THR B 1 93 ? -5.688 -30.047 0.03 1 86.81 93 THR B CA 1
ATOM 2917 C C . THR B 1 93 ? -5.457 -30.812 -1.27 1 86.81 93 THR B C 1
ATOM 2919 O O . THR B 1 93 ? -5.777 -32 -1.362 1 86.81 93 THR B O 1
ATOM 2922 N N . SER B 1 94 ? -4.996 -30.125 -2.275 1 85.62 94 SER B N 1
ATOM 2923 C CA . SER B 1 94 ? -4.742 -30.75 -3.568 1 85.62 94 SER B CA 1
ATOM 2924 C C . SER B 1 94 ? -3.459 -31.578 -3.541 1 85.62 94 SER B C 1
ATOM 2926 O O . SER B 1 94 ? -2.561 -31.312 -2.738 1 85.62 94 SER B O 1
ATOM 2928 N N . MET B 1 95 ? -3.412 -32.562 -4.414 1 86.31 95 MET B N 1
ATOM 2929 C CA . MET B 1 95 ? -2.174 -33.344 -4.578 1 86.31 95 MET B CA 1
ATOM 2930 C C . MET B 1 95 ? -1.113 -32.5 -5.281 1 86.31 95 MET B C 1
ATOM 2932 O O . MET B 1 95 ? 0.085 -32.719 -5.121 1 86.31 95 MET B O 1
ATOM 2936 N N . ASP B 1 96 ? -1.568 -31.562 -6.09 1 90.88 96 ASP B N 1
ATOM 2937 C CA . ASP B 1 96 ? -0.676 -30.594 -6.73 1 90.88 96 ASP B CA 1
ATOM 2938 C C . ASP B 1 96 ? -0.725 -29.234 -6.023 1 90.88 96 ASP B C 1
ATOM 2940 O O . ASP B 1 96 ? -1.785 -28.625 -5.938 1 90.88 96 ASP B O 1
ATOM 2944 N N . THR B 1 97 ? 0.406 -28.859 -5.543 1 93.94 97 THR B N 1
ATOM 2945 C CA . THR B 1 97 ? 0.377 -27.594 -4.801 1 93.94 97 THR B CA 1
ATOM 2946 C C . THR B 1 97 ? 1.697 -26.844 -4.957 1 93.94 97 THR B C 1
ATOM 2948 O O . THR B 1 97 ? 2.758 -27.469 -5.082 1 93.94 97 THR B O 1
ATOM 2951 N N . LEU B 1 98 ? 1.605 -25.594 -5.09 1 96.25 98 LEU B N 1
ATOM 2952 C CA . LEU B 1 98 ? 2.732 -24.672 -4.957 1 96.25 98 LEU B CA 1
ATOM 2953 C C . LEU B 1 98 ? 2.686 -23.953 -3.621 1 96.25 98 LEU B C 1
ATOM 2955 O O . LEU B 1 98 ? 1.707 -23.266 -3.316 1 96.25 98 LEU B O 1
ATOM 2959 N N . ILE B 1 99 ? 3.73 -24.094 -2.828 1 96.75 99 ILE B N 1
ATOM 2960 C CA . ILE B 1 99 ? 3.826 -23.453 -1.518 1 96.75 99 ILE B CA 1
ATOM 2961 C C . ILE B 1 99 ? 5.094 -22.609 -1.448 1 96.75 99 ILE B C 1
ATOM 2963 O O . ILE B 1 99 ? 6.188 -23.094 -1.74 1 96.75 99 ILE B O 1
ATOM 2967 N N . ILE B 1 100 ? 4.949 -21.406 -1.141 1 96.69 100 ILE B N 1
ATOM 2968 C CA . ILE B 1 100 ? 6.074 -20.5 -0.912 1 96.69 100 ILE B CA 1
ATOM 2969 C C . ILE B 1 100 ? 6.141 -20.125 0.565 1 96.69 100 ILE B C 1
ATOM 2971 O O . ILE B 1 100 ? 5.145 -19.672 1.143 1 96.69 100 ILE B O 1
ATOM 2975 N N . ARG B 1 101 ? 7.262 -20.281 1.123 1 93.44 101 ARG B N 1
ATOM 2976 C CA . ARG B 1 101 ? 7.488 -19.922 2.516 1 93.44 101 ARG B CA 1
ATOM 2977 C C . ARG B 1 101 ? 8.508 -18.781 2.621 1 93.44 101 ARG B C 1
ATOM 2979 O O . ARG B 1 101 ? 9.688 -18.984 2.328 1 93.44 101 ARG B O 1
ATOM 2986 N N . SER B 1 102 ? 7.98 -17.672 3.09 1 92.56 102 SER B N 1
ATOM 2987 C CA . SER B 1 102 ? 8.836 -16.516 3.33 1 92.56 102 SER B CA 1
ATOM 2988 C C . SER B 1 102 ? 9.398 -16.531 4.75 1 92.56 102 SER B C 1
ATOM 2990 O O . SER B 1 102 ? 8.688 -16.859 5.699 1 92.56 102 SER B O 1
ATOM 2992 N N . PRO B 1 103 ? 10.633 -16.125 4.855 1 88.56 103 PRO B N 1
ATOM 2993 C CA . PRO B 1 103 ? 11.203 -16.062 6.203 1 88.56 103 PRO B CA 1
ATOM 2994 C C . PRO B 1 103 ? 10.547 -14.992 7.074 1 88.56 103 PRO B C 1
ATOM 2996 O O . PRO B 1 103 ? 10.711 -15 8.297 1 88.56 103 PRO B O 1
ATOM 2999 N N . THR B 1 104 ? 9.852 -14.094 6.492 1 87.19 104 THR B N 1
ATOM 3000 C CA . THR B 1 104 ? 9.234 -13.016 7.262 1 87.19 104 THR B CA 1
ATOM 3001 C C . THR B 1 104 ? 7.957 -13.508 7.938 1 87.19 104 THR B C 1
ATOM 3003 O O . THR B 1 104 ? 7.414 -12.836 8.82 1 87.19 104 THR B O 1
ATOM 3006 N N . GLY B 1 105 ? 7.512 -14.617 7.574 1 84.25 105 GLY B N 1
ATOM 3007 C CA . GLY B 1 105 ? 6.316 -15.195 8.164 1 84.25 105 GLY B CA 1
ATOM 3008 C C . GLY B 1 105 ? 5.078 -15 7.312 1 84.25 105 GLY B C 1
ATOM 3009 O O . GLY B 1 105 ? 4.109 -15.758 7.441 1 84.25 105 GLY B O 1
ATOM 3010 N N . ARG B 1 106 ? 5.09 -14.047 6.535 1 88.31 106 ARG B N 1
ATOM 3011 C CA . ARG B 1 106 ? 3.947 -13.867 5.645 1 88.31 106 ARG B CA 1
ATOM 3012 C C . ARG B 1 106 ? 4.191 -14.531 4.297 1 88.31 106 ARG B C 1
ATOM 3014 O O . ARG B 1 106 ? 5.113 -14.156 3.568 1 88.31 106 ARG B O 1
ATOM 3021 N N . ASN B 1 107 ? 3.32 -15.414 4.047 1 92.88 107 ASN B N 1
ATOM 3022 C CA . ASN B 1 107 ? 3.5 -16.219 2.846 1 92.88 107 ASN B CA 1
ATOM 3023 C C . ASN B 1 107 ? 2.475 -15.867 1.772 1 92.88 107 ASN B C 1
ATOM 3025 O O . ASN B 1 107 ? 1.313 -15.594 2.084 1 92.88 107 ASN B O 1
ATOM 3029 N N . PRO B 1 108 ? 2.947 -15.867 0.475 1 94.56 108 PRO B N 1
ATOM 3030 C CA . PRO B 1 108 ? 1.94 -15.883 -0.589 1 94.56 108 PRO B CA 1
ATOM 3031 C C . PRO B 1 108 ? 0.949 -17.031 -0.45 1 94.56 108 PRO B C 1
ATOM 3033 O O . PRO B 1 108 ? 1.231 -18.016 0.241 1 94.56 108 PRO B O 1
ATOM 3036 N N . PRO B 1 109 ? -0.159 -16.875 -1.064 1 92.56 109 PRO B N 1
ATOM 3037 C CA . PRO B 1 109 ? -1.15 -17.938 -0.92 1 92.56 109 PRO B CA 1
ATOM 3038 C C . PRO B 1 109 ? -0.71 -19.25 -1.576 1 92.56 109 PRO B C 1
ATOM 3040 O O . PRO B 1 109 ? -0.002 -19.219 -2.588 1 92.56 109 PRO B O 1
ATOM 3043 N N . VAL B 1 110 ? -1.166 -20.312 -0.943 1 95.12 110 VAL B N 1
ATOM 3044 C CA . VAL B 1 110 ? -0.979 -21.625 -1.561 1 95.12 110 VAL B CA 1
ATOM 3045 C C . VAL B 1 110 ? -1.806 -21.703 -2.842 1 95.12 110 VAL B C 1
ATOM 3047 O O . VAL B 1 110 ? -2.988 -21.359 -2.85 1 95.12 110 VAL B O 1
ATOM 3050 N N . THR B 1 111 ? -1.148 -22.141 -3.926 1 95.69 111 THR B N 1
ATOM 3051 C CA . THR B 1 111 ? -1.84 -22.109 -5.211 1 95.69 111 THR B CA 1
ATOM 3052 C C . THR B 1 111 ? -1.63 -23.406 -5.969 1 95.69 111 THR B C 1
ATOM 3054 O O . THR B 1 111 ? -0.851 -24.266 -5.543 1 95.69 111 THR B O 1
ATOM 3057 N N . CYS B 1 112 ? -2.432 -23.625 -6.988 1 93.56 112 CYS B N 1
ATOM 3058 C CA . CYS B 1 112 ? -2.371 -24.766 -7.887 1 93.56 112 CYS B CA 1
ATOM 3059 C C . CYS B 1 112 ? -3.002 -24.453 -9.234 1 93.56 112 CYS B C 1
ATOM 3061 O O . CYS B 1 112 ? -3.441 -23.312 -9.461 1 93.56 112 CYS B O 1
ATOM 3063 N N . GLY B 1 113 ? -2.895 -25.344 -10.117 1 93.38 113 GLY B N 1
ATOM 3064 C CA . GLY B 1 113 ? -3.48 -25.141 -11.438 1 93.38 113 GLY B CA 1
ATOM 3065 C C . GLY B 1 113 ? -2.533 -24.484 -12.422 1 93.38 113 GLY B C 1
ATOM 3066 O O . GLY B 1 113 ? -1.355 -24.844 -12.492 1 93.38 113 GLY B O 1
ATOM 3067 N N . THR B 1 114 ? -3.094 -23.641 -13.242 1 94.25 114 THR B N 1
ATOM 3068 C CA . THR B 1 114 ? -2.309 -23 -14.281 1 94.25 114 THR B CA 1
ATOM 3069 C C . THR B 1 114 ? -1.928 -21.578 -13.867 1 94.25 114 THR B C 1
ATOM 3071 O O . THR B 1 114 ? -2.799 -20.734 -13.664 1 94.25 114 THR B O 1
ATOM 3074 N N . LEU B 1 115 ? -0.6 -21.328 -13.789 1 97.19 115 LEU B N 1
ATOM 3075 C CA . LEU B 1 115 ? -0.098 -20.031 -13.359 1 97.19 115 LEU B CA 1
ATOM 3076 C C . LEU B 1 115 ? 0.757 -19.391 -14.453 1 97.19 115 LEU B C 1
ATOM 3078 O O . LEU B 1 115 ? 1.308 -18.312 -14.258 1 97.19 115 LEU B O 1
ATOM 3082 N N . SER B 1 116 ? 0.827 -20 -15.586 1 96.38 116 SER B N 1
ATOM 3083 C CA . SER B 1 116 ? 1.737 -19.578 -16.641 1 96.38 116 SER B CA 1
ATOM 3084 C C . SER B 1 116 ? 1.528 -18.109 -17 1 96.38 116 SER B C 1
ATOM 3086 O O . SER B 1 116 ? 0.395 -17.672 -17.203 1 96.38 116 SER B O 1
ATOM 3088 N N . GLY B 1 117 ? 2.648 -17.406 -17.062 1 96.88 117 GLY B N 1
ATOM 3089 C CA . GLY B 1 117 ? 2.602 -15.992 -17.438 1 96.88 117 GLY B CA 1
ATOM 3090 C C . GLY B 1 117 ? 2.416 -15.062 -16.25 1 96.88 117 GLY B C 1
ATOM 3091 O O . GLY B 1 117 ? 2.477 -13.844 -16.406 1 96.88 117 GLY B O 1
ATOM 3092 N N . GLN B 1 118 ? 2.207 -15.617 -15.133 1 97.62 118 GLN B N 1
ATOM 3093 C CA . GLN B 1 118 ? 2.031 -14.805 -13.93 1 97.62 118 GLN B CA 1
ATOM 3094 C C . GLN B 1 118 ? 3.297 -14.805 -13.078 1 97.62 118 GLN B C 1
ATOM 3096 O O . GLN B 1 118 ? 4.332 -15.328 -13.492 1 97.62 118 GLN B O 1
ATOM 3101 N N . HIS B 1 119 ? 3.27 -14.062 -11.93 1 98.38 119 HIS B N 1
ATOM 3102 C CA . HIS B 1 119 ? 4.441 -14 -11.062 1 98.38 119 HIS B CA 1
ATOM 3103 C C . HIS B 1 119 ? 4.035 -13.836 -9.602 1 98.38 119 HIS B C 1
ATOM 3105 O O . HIS B 1 119 ? 2.869 -13.562 -9.305 1 98.38 119 HIS B O 1
ATOM 3111 N N . MET B 1 120 ? 4.938 -14.078 -8.711 1 98.12 120 MET B N 1
ATOM 3112 C CA . MET B 1 120 ? 4.773 -13.867 -7.273 1 98.12 120 MET B CA 1
ATOM 3113 C C . MET B 1 120 ? 6.043 -13.273 -6.664 1 98.12 120 MET B C 1
ATOM 3115 O O . MET B 1 120 ? 7.148 -13.57 -7.113 1 98.12 120 MET B O 1
ATOM 3119 N N . TYR B 1 121 ? 5.828 -12.43 -5.73 1 97.06 121 TYR B N 1
ATOM 3120 C CA . TYR B 1 121 ? 6.918 -11.93 -4.902 1 97.06 121 TYR B CA 1
ATOM 3121 C C . TYR B 1 121 ? 6.84 -12.508 -3.494 1 97.06 121 TYR B C 1
ATOM 3123 O O . TYR B 1 121 ? 5.746 -12.773 -2.986 1 97.06 121 TYR B O 1
ATOM 3131 N N . PHE B 1 122 ? 7.992 -12.703 -2.895 1 94.69 122 PHE B N 1
ATOM 3132 C CA . PHE B 1 122 ? 8.023 -12.914 -1.451 1 94.69 122 PHE B CA 1
ATOM 3133 C C . PHE B 1 122 ? 9.281 -12.32 -0.842 1 94.69 122 PHE B C 1
ATOM 3135 O O . PHE B 1 122 ? 10.289 -12.148 -1.533 1 94.69 122 PHE B O 1
ATOM 3142 N N . GLU B 1 123 ? 9.18 -11.93 0.382 1 92.06 123 GLU B N 1
ATOM 3143 C CA . GLU B 1 123 ? 10.25 -11.227 1.086 1 92.06 123 GLU B CA 1
ATOM 3144 C C . GLU B 1 123 ? 11.242 -12.219 1.707 1 92.06 123 GLU B C 1
ATOM 3146 O O . GLU B 1 123 ? 10.852 -13.305 2.137 1 92.06 123 GLU B O 1
ATOM 3151 N N . THR B 1 124 ? 12.531 -11.555 1.661 1 85.75 124 THR B N 1
ATOM 3152 C CA . THR B 1 124 ? 13.555 -12.359 2.316 1 85.75 124 THR B CA 1
ATOM 3153 C C . THR B 1 124 ? 13.836 -11.836 3.721 1 85.75 124 THR B C 1
ATOM 3155 O O . THR B 1 124 ? 13.664 -10.648 3.99 1 85.75 124 THR B O 1
ATOM 3158 N N . GLY B 1 125 ? 13.398 -12.234 4.832 1 72 125 GLY B N 1
ATOM 3159 C CA . GLY B 1 125 ? 13.625 -11.859 6.219 1 72 125 GLY B CA 1
ATOM 3160 C C . GLY B 1 125 ? 15.039 -11.391 6.488 1 72 125 GLY B C 1
ATOM 3161 O O . GLY B 1 125 ? 15.766 -11.039 5.559 1 72 125 GLY B O 1
ATOM 3162 N N . ASP B 1 126 ? 15.281 -11.07 7.758 1 65 126 ASP B N 1
ATOM 3163 C CA . ASP B 1 126 ? 16.625 -10.711 8.227 1 65 126 ASP B CA 1
ATOM 3164 C C . ASP B 1 126 ? 17.609 -11.844 7.98 1 65 126 ASP B C 1
ATOM 3166 O O . ASP B 1 126 ? 17.234 -12.93 7.543 1 65 126 ASP B O 1
ATOM 3170 N N . THR B 1 127 ? 18.797 -11.625 8.383 1 58.12 127 THR B N 1
ATOM 3171 C CA . THR B 1 127 ? 19.984 -12.445 8.164 1 58.12 127 THR B CA 1
ATOM 3172 C C . THR B 1 127 ? 19.781 -13.844 8.742 1 58.12 127 THR B C 1
ATOM 3174 O O . THR B 1 127 ? 19.297 -14 9.867 1 58.12 127 THR B O 1
ATOM 3177 N N . GLY B 1 128 ? 19.578 -14.922 7.906 1 62.06 128 GLY B N 1
ATOM 3178 C CA . GLY B 1 128 ? 19.75 -16.312 8.289 1 62.06 128 GLY B CA 1
ATOM 3179 C C . GLY B 1 128 ? 18.594 -17.203 7.828 1 62.06 128 GLY B C 1
ATOM 3180 O O . GLY B 1 128 ? 18.734 -18.422 7.777 1 62.06 128 GLY B O 1
ATOM 3181 N N . SER B 1 129 ? 17.438 -16.625 7.734 1 69.69 129 SER B N 1
ATOM 3182 C CA . SER B 1 129 ? 16.359 -17.531 7.352 1 69.69 129 SER B CA 1
ATOM 3183 C C . SER B 1 129 ? 16.203 -17.594 5.836 1 69.69 129 SER B C 1
ATOM 3185 O O . SER B 1 129 ? 16.359 -16.578 5.148 1 69.69 129 SER B O 1
ATOM 3187 N N . ALA B 1 130 ? 16.109 -18.828 5.438 1 82.25 130 ALA B N 1
ATOM 3188 C CA . ALA B 1 130 ? 16.016 -19.062 4 1 82.25 130 ALA B CA 1
ATOM 3189 C C . ALA B 1 130 ? 14.562 -19.156 3.551 1 82.25 130 ALA B C 1
ATOM 3191 O O . ALA B 1 130 ? 13.703 -19.656 4.281 1 82.25 130 ALA B O 1
ATOM 3192 N N . GLY B 1 131 ? 14.227 -18.484 2.449 1 90.62 131 GLY B N 1
ATOM 3193 C CA . GLY B 1 131 ? 12.945 -18.719 1.799 1 90.62 131 GLY B CA 1
ATOM 3194 C C . GLY B 1 131 ? 12.875 -20.047 1.069 1 90.62 131 GLY B C 1
ATOM 3195 O O . GLY B 1 131 ? 13.906 -20.625 0.708 1 90.62 131 GLY B O 1
ATOM 3196 N N . GLU B 1 132 ? 11.68 -20.578 0.971 1 94.38 132 GLU B N 1
ATOM 3197 C CA . GLU B 1 132 ? 11.516 -21.875 0.305 1 94.38 132 GLU B CA 1
ATOM 3198 C C . GLU B 1 132 ? 10.359 -21.844 -0.689 1 94.38 132 GLU B C 1
ATOM 3200 O O . GLU B 1 132 ? 9.32 -21.234 -0.417 1 94.38 132 GLU B O 1
ATOM 3205 N N . VAL B 1 133 ? 10.586 -22.469 -1.774 1 96.38 133 VAL B N 1
ATOM 3206 C CA . VAL B 1 133 ? 9.539 -22.766 -2.744 1 96.38 133 VAL B CA 1
ATOM 3207 C C . VAL B 1 133 ? 9.344 -24.281 -2.834 1 96.38 133 VAL B C 1
ATOM 3209 O O . VAL B 1 133 ? 10.273 -25.016 -3.152 1 96.38 133 VAL B O 1
ATOM 3212 N N . MET B 1 134 ? 8.188 -24.719 -2.549 1 96 134 MET B N 1
ATOM 3213 C CA . MET B 1 134 ? 7.855 -26.141 -2.596 1 96 134 MET B CA 1
ATOM 3214 C C . MET B 1 134 ? 6.793 -26.422 -3.652 1 96 134 MET B C 1
ATOM 3216 O O . MET B 1 134 ? 5.75 -25.766 -3.68 1 96 134 MET B O 1
ATOM 3220 N N . ILE B 1 135 ? 7.113 -27.312 -4.492 1 94.12 135 ILE B N 1
ATOM 3221 C CA . ILE B 1 135 ? 6.18 -27.75 -5.523 1 94.12 135 ILE B CA 1
ATOM 3222 C C . ILE B 1 135 ? 5.895 -29.234 -5.363 1 94.12 135 ILE B C 1
ATOM 3224 O O . ILE B 1 135 ? 6.816 -30.062 -5.379 1 94.12 135 ILE B O 1
ATOM 3228 N N . LYS B 1 136 ? 4.641 -29.516 -5.188 1 91.06 136 LYS B N 1
ATOM 3229 C CA . LYS B 1 136 ? 4.207 -30.906 -5.066 1 91.06 136 LYS B CA 1
ATOM 3230 C C . LYS B 1 136 ? 3.32 -31.312 -6.238 1 91.06 136 LYS B C 1
ATOM 3232 O O . LYS B 1 136 ? 2.352 -30.625 -6.559 1 91.06 136 LYS B O 1
ATOM 3237 N N . PHE B 1 137 ? 3.721 -32.375 -6.902 1 86.88 137 PHE B N 1
ATOM 3238 C CA . PHE B 1 137 ? 2.904 -32.938 -7.965 1 86.88 137 PHE B CA 1
ATOM 3239 C C . PHE B 1 137 ? 2.455 -34.375 -7.594 1 86.88 137 PHE B C 1
ATOM 3241 O O . PHE B 1 137 ? 3.279 -35.219 -7.238 1 86.88 137 PHE B O 1
ATOM 3248 N N . GLY B 1 138 ? 1.129 -34.5 -7.543 1 80.06 138 GLY B N 1
ATOM 3249 C CA . GLY B 1 138 ? 0.602 -35.844 -7.352 1 80.06 138 GLY B CA 1
ATOM 3250 C C . GLY B 1 138 ? 0.823 -36.75 -8.547 1 80.06 138 GLY B C 1
ATOM 3251 O O . GLY B 1 138 ? 1.326 -36.312 -9.586 1 80.06 138 GLY B O 1
ATOM 3252 N N . ALA B 1 139 ? 0.596 -38.125 -8.352 1 67.5 139 ALA B N 1
ATOM 3253 C CA . ALA B 1 139 ? 0.861 -39.156 -9.352 1 67.5 139 ALA B CA 1
ATOM 3254 C C . ALA B 1 139 ? -0.059 -38.969 -10.562 1 67.5 139 ALA B C 1
ATOM 3256 O O . ALA B 1 139 ? 0.232 -39.5 -11.641 1 67.5 139 ALA B O 1
ATOM 3257 N N . SER B 1 140 ? -1.126 -38.219 -10.375 1 61.69 140 SER B N 1
ATOM 3258 C CA . SER B 1 140 ? -2.143 -38.25 -11.422 1 61.69 140 SER B CA 1
ATOM 3259 C C . SER B 1 140 ? -1.694 -37.469 -12.641 1 61.69 140 SER B C 1
ATOM 3261 O O . SER B 1 140 ? -0.903 -36.531 -12.523 1 61.69 140 SER B O 1
ATOM 3263 N N . MET B 1 141 ? -1.949 -38 -14 1 56 141 MET B N 1
ATOM 3264 C CA . MET B 1 141 ? -1.914 -37.312 -15.289 1 56 141 MET B CA 1
ATOM 3265 C C . MET B 1 141 ? -2.951 -36.219 -15.344 1 56 141 MET B C 1
ATOM 3267 O O . MET B 1 141 ? -3.898 -36.188 -14.555 1 56 141 MET B O 1
ATOM 3271 N N . PRO B 1 142 ? -2.717 -35.188 -16.25 1 59.31 142 PRO B N 1
ATOM 3272 C CA . PRO B 1 142 ? -1.82 -34.969 -17.375 1 59.31 142 PRO B CA 1
ATOM 3273 C C . PRO B 1 142 ? -0.439 -34.469 -16.953 1 59.31 142 PRO B C 1
ATOM 3275 O O . PRO B 1 142 ? -0.188 -34.281 -15.75 1 59.31 142 PRO B O 1
ATOM 3278 N N . ALA B 1 143 ? 0.356 -34.125 -18.047 1 66.25 143 ALA B N 1
ATOM 3279 C CA . ALA B 1 143 ? 1.738 -33.656 -18.031 1 66.25 143 ALA B CA 1
ATOM 3280 C C . ALA B 1 143 ? 1.865 -32.375 -17.219 1 66.25 143 ALA B C 1
ATOM 3282 O O . ALA B 1 143 ? 1.187 -31.391 -17.5 1 66.25 143 ALA B O 1
ATOM 3283 N N . LYS B 1 144 ? 2.229 -32.438 -15.992 1 86.19 144 LYS B N 1
ATOM 3284 C CA . LYS B 1 144 ? 2.553 -31.344 -15.102 1 86.19 144 LYS B CA 1
ATOM 3285 C C . LYS B 1 144 ? 3.961 -30.812 -15.367 1 86.19 144 LYS B C 1
ATOM 3287 O O . LYS B 1 144 ? 4.891 -31.594 -15.586 1 86.19 144 LYS B O 1
ATOM 3292 N N . THR B 1 145 ? 4.043 -29.562 -15.586 1 88.31 145 THR B N 1
ATOM 3293 C CA . THR B 1 145 ? 5.324 -28.953 -15.93 1 88.31 145 THR B CA 1
ATOM 3294 C C . THR B 1 145 ? 5.457 -27.578 -15.289 1 88.31 145 THR B C 1
ATOM 3296 O O . THR B 1 145 ? 4.461 -26.859 -15.117 1 88.31 145 THR B O 1
ATOM 3299 N N . PHE B 1 146 ? 6.684 -27.312 -14.914 1 93.12 146 PHE B N 1
ATOM 3300 C CA . PHE B 1 146 ? 6.926 -25.953 -14.438 1 93.12 146 PHE B CA 1
ATOM 3301 C C . PHE B 1 146 ? 8.305 -25.469 -14.875 1 93.12 146 PHE B C 1
ATOM 3303 O O . PHE B 1 146 ? 9.227 -26.266 -15.031 1 93.12 146 PHE B O 1
ATOM 3310 N N . ARG B 1 147 ? 8.383 -24.281 -15.219 1 93.38 147 ARG B N 1
ATOM 3311 C CA . ARG B 1 147 ? 9.594 -23.5 -15.453 1 93.38 147 ARG B CA 1
ATOM 3312 C C . ARG B 1 147 ? 9.461 -22.109 -14.844 1 93.38 147 ARG B C 1
ATOM 3314 O O . ARG B 1 147 ? 8.664 -21.297 -15.32 1 93.38 147 ARG B O 1
ATOM 3321 N N . ILE B 1 148 ? 10.234 -21.875 -13.789 1 96.38 148 ILE B N 1
ATOM 3322 C CA . ILE B 1 148 ? 10.102 -20.641 -13 1 96.38 148 ILE B CA 1
ATOM 3323 C C . ILE B 1 148 ? 11.43 -19.875 -13.023 1 96.38 148 ILE B C 1
ATOM 3325 O O . ILE B 1 148 ? 12.477 -20.438 -12.672 1 96.38 148 ILE B O 1
ATOM 3329 N N . LYS B 1 149 ? 11.391 -18.719 -13.453 1 95.69 149 LYS B N 1
ATOM 3330 C CA . LYS B 1 149 ? 12.562 -17.844 -13.375 1 95.69 149 LYS B CA 1
ATOM 3331 C C . LYS B 1 149 ? 12.609 -17.109 -12.039 1 95.69 149 LYS B C 1
ATOM 3333 O O . LYS B 1 149 ? 11.602 -16.547 -11.602 1 95.69 149 LYS B O 1
ATOM 3338 N N . THR B 1 150 ? 13.773 -17.109 -11.367 1 94.81 150 THR B N 1
ATOM 3339 C CA . THR B 1 150 ? 13.922 -16.422 -10.086 1 94.81 150 THR B CA 1
ATOM 3340 C C . THR B 1 150 ? 14.727 -15.133 -10.266 1 94.81 150 THR B C 1
ATOM 3342 O O . THR B 1 150 ? 15.695 -15.102 -11.023 1 94.81 150 THR B O 1
ATOM 3345 N N . THR B 1 151 ? 14.312 -14.086 -9.648 1 93 151 THR B N 1
ATOM 3346 C CA . THR B 1 151 ? 15.023 -12.812 -9.633 1 93 151 THR B CA 1
ATOM 3347 C C . THR B 1 151 ? 15.195 -12.305 -8.203 1 93 151 THR B C 1
ATOM 3349 O O . THR B 1 151 ? 14.227 -12.242 -7.445 1 93 151 THR B O 1
ATOM 3352 N N . TYR B 1 152 ? 16.422 -11.953 -7.863 1 91.06 152 TYR B N 1
ATOM 3353 C CA . TYR B 1 152 ? 16.734 -11.422 -6.543 1 91.06 152 TYR B CA 1
ATOM 3354 C C . TYR B 1 152 ? 16.734 -9.898 -6.547 1 91.06 152 TYR B C 1
ATOM 3356 O O . TYR B 1 152 ? 17.25 -9.273 -7.484 1 91.06 152 TYR B O 1
ATOM 3364 N N . TYR B 1 153 ? 16.141 -9.352 -5.496 1 90.38 153 TYR B N 1
ATOM 3365 C CA . TYR B 1 153 ? 16.188 -7.906 -5.32 1 90.38 153 TYR B CA 1
ATOM 3366 C C . TYR B 1 153 ? 16.828 -7.535 -3.99 1 90.38 153 TYR B C 1
ATOM 3368 O O . TYR B 1 153 ? 16.375 -7.961 -2.93 1 90.38 153 TYR B O 1
ATOM 3376 N N . GLU B 1 154 ? 17.812 -6.746 -4.176 1 87.5 154 GLU B N 1
ATOM 3377 C CA . GLU B 1 154 ? 18.391 -6.156 -2.975 1 87.5 154 GLU B CA 1
ATOM 3378 C C . GLU B 1 154 ? 17.453 -5.129 -2.352 1 87.5 154 GLU B C 1
ATOM 3380 O O . GLU B 1 154 ? 16.547 -4.629 -3.014 1 87.5 154 GLU B O 1
ATOM 3385 N N . CYS B 1 155 ? 17.719 -4.789 -1.156 1 84.25 155 CYS B N 1
ATOM 3386 C CA . CYS B 1 155 ? 16.812 -3.936 -0.395 1 84.25 155 CYS B CA 1
ATOM 3387 C C . CYS B 1 155 ? 16.734 -2.543 -1.008 1 84.25 155 CYS B C 1
ATOM 3389 O O . CYS B 1 155 ? 15.688 -1.886 -0.935 1 84.25 155 CYS B O 1
ATOM 3391 N N . ASP B 1 156 ? 17.734 -2.117 -1.605 1 83.12 156 ASP B N 1
ATOM 3392 C CA . ASP B 1 156 ? 17.766 -0.755 -2.129 1 83.12 156 ASP B CA 1
ATOM 3393 C C . ASP B 1 156 ? 17.469 -0.737 -3.627 1 83.12 156 ASP B C 1
ATOM 3395 O O . ASP B 1 156 ? 17.594 0.303 -4.277 1 83.12 156 ASP B O 1
ATOM 3399 N N . ASN B 1 157 ? 17.109 -1.924 -4.094 1 87.62 157 ASN B N 1
ATOM 3400 C CA . ASN B 1 157 ? 16.797 -1.985 -5.516 1 87.62 157 ASN B CA 1
ATOM 3401 C C . ASN B 1 157 ? 15.5 -1.235 -5.832 1 87.62 157 ASN B C 1
ATOM 3403 O O . ASN B 1 157 ? 14.469 -1.477 -5.207 1 87.62 157 ASN B O 1
ATOM 3407 N N . LEU B 1 158 ? 15.492 -0.336 -6.816 1 81.56 158 LEU B N 1
ATOM 3408 C CA . LEU B 1 158 ? 14.359 0.526 -7.133 1 81.56 158 LEU B CA 1
ATOM 3409 C C . LEU B 1 158 ? 13.281 -0.248 -7.883 1 81.56 158 LEU B C 1
ATOM 3411 O O . LEU B 1 158 ? 12.148 0.219 -8.008 1 81.56 158 LEU B O 1
ATOM 3415 N N . ASN B 1 159 ? 13.633 -1.421 -8.297 1 85.06 159 ASN B N 1
ATOM 3416 C CA . ASN B 1 159 ? 12.68 -2.205 -9.07 1 85.06 159 ASN B CA 1
ATOM 3417 C C . ASN B 1 159 ? 11.961 -3.234 -8.203 1 85.06 159 ASN B C 1
ATOM 3419 O O . ASN B 1 159 ? 11.148 -4.016 -8.695 1 85.06 159 ASN B O 1
ATOM 3423 N N . LYS B 1 160 ? 12.305 -3.229 -6.984 1 91.5 160 LYS B N 1
ATOM 3424 C CA . LYS B 1 160 ? 11.617 -4.121 -6.055 1 91.5 160 LYS B CA 1
ATOM 3425 C C . LYS B 1 160 ? 10.156 -3.721 -5.887 1 91.5 160 LYS B C 1
ATOM 3427 O O . LYS B 1 160 ? 9.805 -2.549 -6.047 1 91.5 160 LYS B O 1
ATOM 3432 N N . ALA B 1 161 ? 9.336 -4.723 -5.703 1 94.94 161 ALA B N 1
ATOM 3433 C CA . ALA B 1 161 ? 7.938 -4.445 -5.367 1 94.94 161 ALA B CA 1
ATOM 3434 C C . ALA B 1 161 ? 7.812 -3.906 -3.945 1 94.94 161 ALA B C 1
ATOM 3436 O O . ALA B 1 161 ? 8.68 -4.148 -3.105 1 94.94 161 ALA B O 1
ATOM 3437 N N . PRO B 1 162 ? 6.695 -3.094 -3.775 1 93.12 162 PRO B N 1
ATOM 3438 C CA . PRO B 1 162 ? 6.445 -2.771 -2.367 1 93.12 162 PRO B CA 1
ATOM 3439 C C . PRO B 1 162 ? 6.324 -4.016 -1.491 1 93.12 162 PRO B C 1
ATOM 3441 O O . PRO B 1 162 ? 5.805 -5.043 -1.937 1 93.12 162 PRO B O 1
ATOM 3444 N N . THR B 1 163 ? 6.816 -3.887 -0.293 1 91.69 163 THR B N 1
ATOM 3445 C CA . THR B 1 163 ? 6.801 -5.016 0.633 1 91.69 163 THR B CA 1
ATOM 3446 C C . THR B 1 163 ? 5.387 -5.574 0.774 1 91.69 163 THR B C 1
ATOM 3448 O O . THR B 1 163 ? 4.418 -4.816 0.874 1 91.69 163 THR B O 1
ATOM 3451 N N . ASP B 1 164 ? 5.238 -6.895 0.695 1 93 164 ASP B N 1
ATOM 3452 C CA . ASP B 1 164 ? 4.039 -7.672 0.987 1 93 164 ASP B CA 1
ATOM 3453 C C . ASP B 1 164 ? 3.094 -7.699 -0.212 1 93 164 ASP B C 1
ATOM 3455 O O . ASP B 1 164 ? 2.014 -8.289 -0.147 1 93 164 ASP B O 1
ATOM 3459 N N . CYS B 1 165 ? 3.455 -7.043 -1.281 1 94.56 165 CYS B N 1
ATOM 3460 C CA . CYS B 1 165 ? 2.711 -7.23 -2.521 1 94.56 165 CYS B CA 1
ATOM 3461 C C . CYS B 1 165 ? 3.08 -8.547 -3.188 1 94.56 165 CYS B C 1
ATOM 3463 O O . CYS B 1 165 ? 4.25 -8.789 -3.49 1 94.56 165 CYS B O 1
ATOM 3465 N N . VAL B 1 166 ? 2.074 -9.336 -3.453 1 96.38 166 VAL B N 1
ATOM 3466 C CA . VAL B 1 166 ? 2.338 -10.656 -4.023 1 96.38 166 VAL B CA 1
ATOM 3467 C C . VAL B 1 166 ? 2.574 -10.523 -5.527 1 96.38 166 VAL B C 1
ATOM 3469 O O . VAL B 1 166 ? 3.348 -11.289 -6.109 1 96.38 166 VAL B O 1
ATOM 3472 N N . GLN B 1 167 ? 1.881 -9.641 -6.148 1 97 167 GLN B N 1
ATOM 3473 C CA . GLN B 1 167 ? 2.1 -9.258 -7.539 1 97 167 GLN B CA 1
ATOM 3474 C C . GLN B 1 167 ? 2.375 -7.762 -7.656 1 97 167 GLN B C 1
ATOM 3476 O O . GLN B 1 167 ? 1.879 -6.969 -6.852 1 97 167 GLN B O 1
ATOM 3481 N N . TYR B 1 168 ? 3.217 -7.469 -8.586 1 97.69 168 TYR B N 1
ATOM 3482 C CA . TYR B 1 168 ? 3.566 -6.07 -8.797 1 97.69 168 TYR B CA 1
ATOM 3483 C C . TYR B 1 168 ? 3.676 -5.762 -10.289 1 97.69 168 TYR B C 1
ATOM 3485 O O . TYR B 1 168 ? 4.438 -6.41 -11.008 1 97.69 168 TYR B O 1
ATOM 3493 N N . LEU B 1 169 ? 2.873 -4.75 -10.695 1 97.44 169 LEU B N 1
ATOM 3494 C CA . LEU B 1 169 ? 2.832 -4.348 -12.102 1 97.44 169 LEU B CA 1
ATOM 3495 C C . LEU B 1 169 ? 3.33 -2.916 -12.273 1 97.44 169 LEU B C 1
ATOM 3497 O O . LEU B 1 169 ? 3.17 -2.088 -11.367 1 97.44 169 LEU B O 1
ATOM 3501 N N . THR B 1 170 ? 3.939 -2.693 -13.367 1 96.69 170 THR B N 1
ATOM 3502 C CA . THR B 1 170 ? 4.43 -1.36 -13.703 1 96.69 170 THR B CA 1
ATOM 3503 C C . THR B 1 170 ? 3.969 -0.95 -15.094 1 96.69 170 THR B C 1
ATOM 3505 O O . THR B 1 170 ? 3.531 -1.792 -15.883 1 96.69 170 THR B O 1
ATOM 3508 N N . GLY B 1 171 ? 4.004 0.295 -15.367 1 96.69 171 GLY B N 1
ATOM 3509 C CA . GLY B 1 171 ? 3.592 0.802 -16.672 1 96.69 171 GLY B CA 1
ATOM 3510 C C . GLY B 1 171 ? 2.238 1.484 -16.641 1 96.69 171 GLY B C 1
ATOM 3511 O O . GLY B 1 171 ? 1.485 1.342 -15.672 1 96.69 171 GLY B O 1
ATOM 3512 N N . LEU B 1 172 ? 1.871 2.18 -17.703 1 97.62 172 LEU B N 1
ATOM 3513 C CA . LEU B 1 172 ? 0.649 2.973 -17.797 1 97.62 172 LEU B CA 1
ATOM 3514 C C . LEU B 1 172 ? -0.568 2.074 -18 1 97.62 172 LEU B C 1
ATOM 3516 O O . LEU B 1 172 ? -1.684 2.445 -17.625 1 97.62 172 LEU B O 1
ATOM 3520 N N . ASN B 1 173 ? -0.318 1.054 -18.656 1 97.5 173 ASN B N 1
ATOM 3521 C CA . ASN B 1 173 ? -1.379 0.073 -18.844 1 97.5 173 ASN B CA 1
ATOM 3522 C C . ASN B 1 173 ? -0.867 -1.354 -18.672 1 97.5 173 ASN B C 1
ATOM 3524 O O . ASN B 1 173 ? 0.337 -1.6 -18.75 1 97.5 173 ASN B O 1
ATOM 3528 N N . GLY B 1 174 ? -1.722 -2.24 -18.391 1 97 174 GLY B N 1
ATOM 3529 C CA . GLY B 1 174 ? -1.396 -3.641 -18.188 1 97 174 GLY B CA 1
ATOM 3530 C C . GLY B 1 174 ? -2.605 -4.492 -17.844 1 97 174 GLY B C 1
ATOM 3531 O O . GLY B 1 174 ? -3.742 -4.027 -17.938 1 97 174 GLY B O 1
ATOM 3532 N N . ALA B 1 175 ? -2.346 -5.75 -17.594 1 96.31 175 ALA B N 1
ATOM 3533 C CA . ALA B 1 175 ? -3.404 -6.688 -17.234 1 96.31 175 ALA B CA 1
ATOM 3534 C C . ALA B 1 175 ? -2.92 -7.68 -16.188 1 96.31 175 ALA B C 1
ATOM 3536 O O . ALA B 1 175 ? -1.717 -7.922 -16.047 1 96.31 175 ALA B O 1
ATOM 3537 N N . PHE B 1 176 ? -3.828 -8.164 -15.445 1 95.12 176 PHE B N 1
ATOM 3538 C CA . PHE B 1 176 ? -3.555 -9.195 -14.453 1 95.12 176 PHE B CA 1
ATOM 3539 C C . PHE B 1 176 ? -4.777 -10.078 -14.234 1 95.12 176 PHE B C 1
ATOM 3541 O O . PHE B 1 176 ? -5.883 -9.727 -14.656 1 95.12 176 PHE B O 1
ATOM 3548 N N . GLN B 1 177 ? -4.547 -11.195 -13.688 1 94.25 177 GLN B N 1
ATOM 3549 C CA . GLN B 1 177 ? -5.625 -12.156 -13.484 1 94.25 177 GLN B CA 1
ATOM 3550 C C . GLN B 1 177 ? -5.457 -12.906 -12.164 1 94.25 177 GLN B C 1
ATOM 3552 O O . GLN B 1 177 ? -4.355 -12.961 -11.609 1 94.25 177 GLN B O 1
ATOM 3557 N N . SER B 1 178 ? -6.594 -13.414 -11.695 1 92.25 178 SER B N 1
ATOM 3558 C CA . SER B 1 178 ? -6.5 -14.289 -10.531 1 92.25 178 SER B CA 1
ATOM 3559 C C . SER B 1 178 ? -5.691 -15.547 -10.844 1 92.25 178 SER B C 1
ATOM 3561 O O . SER B 1 178 ? -5.594 -15.953 -12 1 92.25 178 SER B O 1
ATOM 3563 N N . TYR B 1 179 ? -5.059 -16.078 -9.836 1 94.38 179 TYR B N 1
ATOM 3564 C CA . TYR B 1 179 ? -4.316 -17.312 -10.055 1 94.38 179 TYR B CA 1
ATOM 3565 C C . TYR B 1 179 ? -5.246 -18.438 -10.523 1 94.38 179 TYR B C 1
ATOM 3567 O O . TYR B 1 179 ? -6.359 -18.578 -10.016 1 94.38 179 TYR B O 1
ATOM 3575 N N . ASN B 1 180 ? -4.812 -19.172 -11.555 1 92.94 180 ASN B N 1
ATOM 3576 C CA . ASN B 1 180 ? -5.496 -20.281 -12.211 1 92.94 180 ASN B CA 1
ATOM 3577 C C . ASN B 1 180 ? -6.664 -19.812 -13.062 1 92.94 180 ASN B C 1
ATOM 3579 O O . ASN B 1 180 ? -7.547 -20.594 -13.414 1 92.94 180 ASN B O 1
ATOM 3583 N N . PHE B 1 181 ? -6.758 -18.562 -13.305 1 93 181 PHE B N 1
ATOM 3584 C CA . PHE B 1 181 ? -7.801 -18.062 -14.195 1 93 181 PHE B CA 1
ATOM 3585 C C . PHE B 1 181 ? -7.805 -18.828 -15.516 1 93 181 PHE B C 1
ATOM 3587 O O . PHE B 1 181 ? -8.859 -19.219 -16.016 1 93 181 PHE B O 1
ATOM 3594 N N . GLN B 1 182 ? -6.688 -19.031 -16.062 1 91.38 182 GLN B N 1
ATOM 3595 C CA . GLN B 1 182 ? -6.559 -19.75 -17.328 1 91.38 182 GLN B CA 1
ATOM 3596 C C . GLN B 1 182 ? -6.992 -21.203 -17.188 1 91.38 182 GLN B C 1
ATOM 3598 O O . GLN B 1 182 ? -7.34 -21.859 -18.172 1 91.38 182 GLN B O 1
ATOM 3603 N N . GLY B 1 183 ? -6.922 -21.719 -15.977 1 90.38 183 GLY B N 1
ATOM 3604 C CA . GLY B 1 183 ? -7.352 -23.078 -15.711 1 90.38 183 GLY B CA 1
ATOM 3605 C C . GLY B 1 183 ? -8.852 -23.219 -15.547 1 90.38 183 GLY B C 1
ATOM 3606 O O . GLY B 1 183 ? -9.391 -24.328 -15.555 1 90.38 183 GLY B O 1
ATOM 3607 N N . GLY B 1 184 ? -9.508 -22.078 -15.273 1 88.38 184 GLY B N 1
ATOM 3608 C CA . GLY B 1 184 ? -10.961 -22.031 -15.359 1 88.38 184 GLY B CA 1
ATOM 3609 C C . GLY B 1 184 ? -11.633 -22.266 -14.016 1 88.38 184 GLY B C 1
ATOM 3610 O O . GLY B 1 184 ? -12.852 -22.438 -13.953 1 88.38 184 GLY B O 1
ATOM 3611 N N . GLN B 1 185 ? -10.867 -22.266 -12.961 1 87.44 185 GLN B N 1
ATOM 3612 C CA . GLN B 1 185 ? -11.477 -22.484 -11.648 1 87.44 185 GLN B CA 1
ATOM 3613 C C . GLN B 1 185 ? -10.883 -21.547 -10.602 1 87.44 185 GLN B C 1
ATOM 3615 O O . GLN B 1 185 ? -9.656 -21.438 -10.477 1 87.44 185 GLN B O 1
ATOM 3620 N N . LEU B 1 186 ? -11.773 -20.969 -9.867 1 87.19 186 LEU B N 1
ATOM 3621 C CA . LEU B 1 186 ? -11.344 -20.109 -8.773 1 87.19 186 LEU B CA 1
ATOM 3622 C C . LEU B 1 186 ? -10.734 -20.922 -7.637 1 87.19 186 LEU B C 1
ATOM 3624 O O . LEU B 1 186 ? -11.25 -21.984 -7.281 1 87.19 186 LEU B O 1
ATOM 3628 N N . ILE B 1 187 ? -9.633 -20.375 -7.121 1 88.75 187 ILE B N 1
ATOM 3629 C CA . ILE B 1 187 ? -8.977 -21.016 -5.98 1 88.75 187 ILE B CA 1
ATOM 3630 C C . ILE B 1 187 ? -9.492 -20.391 -4.684 1 88.75 187 ILE B C 1
ATOM 3632 O O . ILE B 1 187 ? -9.656 -19.172 -4.59 1 88.75 187 ILE B O 1
ATOM 3636 N N . ASN B 1 188 ? -9.664 -21.266 -3.709 1 82.69 188 ASN B N 1
ATOM 3637 C CA . ASN B 1 188 ? -10.109 -20.797 -2.398 1 82.69 188 ASN B CA 1
ATOM 3638 C C . ASN B 1 188 ? -8.93 -20.422 -1.512 1 82.69 188 ASN B C 1
ATOM 3640 O O . ASN B 1 188 ? -7.801 -20.828 -1.762 1 82.69 188 ASN B O 1
ATOM 3644 N N . ASN B 1 189 ? -9.305 -19.562 -0.525 1 81.31 189 ASN B N 1
ATOM 3645 C CA . ASN B 1 189 ? -8.352 -19.141 0.497 1 81.31 189 ASN B CA 1
ATOM 3646 C C . ASN B 1 189 ? -7.207 -18.328 -0.104 1 81.31 189 ASN B C 1
ATOM 3648 O O . ASN B 1 189 ? -6.039 -18.578 0.196 1 81.31 189 ASN B O 1
ATOM 3652 N N . GLN B 1 190 ? -7.691 -17.562 -1.056 1 86.44 190 GLN B N 1
ATOM 3653 C CA . GLN B 1 190 ? -6.742 -16.625 -1.641 1 86.44 190 GLN B CA 1
ATOM 3654 C C . GLN B 1 190 ? -6.844 -15.25 -0.979 1 86.44 190 GLN B C 1
ATOM 3656 O O . GLN B 1 190 ? -7.914 -14.641 -0.968 1 86.44 190 GLN B O 1
ATOM 3661 N N . ASN B 1 191 ? -5.824 -14.844 -0.242 1 83.88 191 ASN B N 1
ATOM 3662 C CA . ASN B 1 191 ? -5.73 -13.531 0.393 1 83.88 191 ASN B CA 1
ATOM 3663 C C . ASN B 1 191 ? -4.41 -12.844 0.057 1 83.88 191 ASN B C 1
ATOM 3665 O O . ASN B 1 191 ? -3.393 -13.086 0.706 1 83.88 191 ASN B O 1
ATOM 3669 N N . TYR B 1 192 ? -4.52 -11.984 -0.988 1 89.56 192 TYR B N 1
ATOM 3670 C CA . TYR B 1 192 ? -3.277 -11.336 -1.386 1 89.56 192 TYR B CA 1
ATOM 3671 C C . TYR B 1 192 ? -3.555 -10.008 -2.078 1 89.56 192 TYR B C 1
ATOM 3673 O O . TYR B 1 192 ? -4.703 -9.703 -2.41 1 89.56 192 TYR B O 1
ATOM 3681 N N . VAL B 1 193 ? -2.475 -9.258 -2.221 1 90.38 193 VAL B N 1
ATOM 3682 C CA . VAL B 1 193 ? -2.594 -7.922 -2.803 1 90.38 193 VAL B CA 1
ATOM 3683 C C . VAL B 1 193 ? -1.714 -7.82 -4.047 1 90.38 193 VAL B C 1
ATOM 3685 O O . VAL B 1 193 ? -0.568 -8.273 -4.043 1 90.38 193 VAL B O 1
ATOM 3688 N N . THR B 1 194 ? -2.34 -7.348 -5.117 1 94.06 194 THR B N 1
ATOM 3689 C CA . THR B 1 194 ? -1.62 -6.938 -6.32 1 94.06 194 THR B CA 1
ATOM 3690 C C . THR B 1 194 ? -1.379 -5.43 -6.316 1 94.06 194 THR B C 1
ATOM 3692 O O . THR B 1 194 ? -2.326 -4.645 -6.254 1 94.06 194 THR B O 1
ATOM 3695 N N . CYS B 1 195 ? -0.08 -5.086 -6.383 1 94.62 195 CYS B N 1
ATOM 3696 C CA . CYS B 1 195 ? 0.264 -3.67 -6.398 1 94.62 195 CYS B CA 1
ATOM 3697 C C . CYS B 1 195 ? 0.573 -3.201 -7.816 1 94.62 195 CYS B C 1
ATOM 3699 O O . CYS B 1 195 ? 1.142 -3.949 -8.609 1 94.62 195 CYS B O 1
ATOM 3701 N N . ILE B 1 196 ? 0.182 -1.999 -8.109 1 95.25 196 ILE B N 1
ATOM 3702 C CA . ILE B 1 196 ? 0.488 -1.35 -9.375 1 95.25 196 ILE B CA 1
ATOM 3703 C C . ILE B 1 196 ? 1.234 -0.042 -9.125 1 95.25 196 ILE B C 1
ATOM 3705 O O . ILE B 1 196 ? 0.743 0.83 -8.398 1 95.25 196 ILE B O 1
ATOM 3709 N N . ARG B 1 197 ? 2.424 0.037 -9.688 1 95.5 197 ARG B N 1
ATOM 3710 C CA . ARG B 1 197 ? 3.209 1.256 -9.516 1 95.5 197 ARG B CA 1
ATOM 3711 C C . ARG B 1 197 ? 2.506 2.453 -10.148 1 95.5 197 ARG B C 1
ATOM 3713 O O . ARG B 1 197 ? 2.143 2.414 -11.328 1 95.5 197 ARG B O 1
ATOM 3720 N N . ARG B 1 198 ? 2.326 3.471 -9.383 1 93.94 198 ARG B N 1
ATOM 3721 C CA . ARG B 1 198 ? 1.809 4.711 -9.953 1 93.94 198 ARG B CA 1
ATOM 3722 C C . ARG B 1 198 ? 2.883 5.434 -10.758 1 93.94 198 ARG B C 1
ATOM 3724 O O . ARG B 1 198 ? 3.941 5.773 -10.227 1 93.94 198 ARG B O 1
ATOM 3731 N N . GLU B 1 199 ? 2.576 5.664 -11.953 1 93.38 199 GLU B N 1
ATOM 3732 C CA . GLU B 1 199 ? 3.529 6.355 -12.82 1 93.38 199 GLU B CA 1
ATOM 3733 C C . GLU B 1 199 ? 3.467 7.867 -12.609 1 93.38 199 GLU B C 1
ATOM 3735 O O . GLU B 1 199 ? 2.404 8.414 -12.312 1 93.38 199 GLU B O 1
ATOM 3740 N N . MET B 1 200 ? 4.613 8.5 -12.828 1 88.5 200 MET B N 1
ATOM 3741 C CA . MET B 1 200 ? 4.699 9.945 -12.641 1 88.5 200 MET B CA 1
ATOM 3742 C C . MET B 1 200 ? 3.641 10.664 -13.461 1 88.5 200 MET B C 1
ATOM 3744 O O . MET B 1 200 ? 3.434 10.336 -14.633 1 88.5 200 MET B O 1
ATOM 3748 N N . GLY B 1 201 ? 3.037 11.664 -12.773 1 90.38 201 GLY B N 1
ATOM 3749 C CA . GLY B 1 201 ? 2.062 12.484 -13.484 1 90.38 201 GLY B CA 1
ATOM 3750 C C . GLY B 1 201 ? 0.704 11.82 -13.602 1 90.38 201 GLY B C 1
ATOM 3751 O O . GLY B 1 201 ? -0.198 12.359 -14.25 1 90.38 201 GLY B O 1
ATOM 3752 N N . HIS B 1 202 ? 0.521 10.688 -13.094 1 93.56 202 HIS B N 1
ATOM 3753 C CA . HIS B 1 202 ? -0.759 9.984 -13.109 1 93.56 202 HIS B CA 1
ATOM 3754 C C . HIS B 1 202 ? -1.34 9.859 -11.703 1 93.56 202 HIS B C 1
ATOM 3756 O O . HIS B 1 202 ? -0.619 9.547 -10.758 1 93.56 202 HIS B O 1
ATOM 3762 N N . CYS B 1 203 ? -2.68 10.117 -11.547 1 90.38 203 CYS B N 1
ATOM 3763 C CA . CYS B 1 203 ? -3.203 10.234 -10.195 1 90.38 203 CYS B CA 1
ATOM 3764 C C . CYS B 1 203 ? -4.406 9.32 -9.992 1 90.38 203 CYS B C 1
ATOM 3766 O O . CYS B 1 203 ? -4.926 9.203 -8.883 1 90.38 203 CYS B O 1
ATOM 3768 N N . SER B 1 204 ? -4.91 8.75 -11.023 1 89.62 204 SER B N 1
ATOM 3769 C CA . SER B 1 204 ? -6 7.785 -10.922 1 89.62 204 SER B CA 1
ATOM 3770 C C . SER B 1 204 ? -5.777 6.609 -11.867 1 89.62 204 SER B C 1
ATOM 3772 O O . SER B 1 204 ? -4.832 6.609 -12.656 1 89.62 204 SER B O 1
ATOM 3774 N N . ILE B 1 205 ? -6.574 5.594 -11.695 1 91.56 205 ILE B N 1
ATOM 3775 C CA . ILE B 1 205 ? -6.414 4.363 -12.461 1 91.56 205 ILE B CA 1
ATOM 3776 C C . ILE B 1 205 ? -7.789 3.787 -12.805 1 91.56 205 ILE B C 1
ATOM 3778 O O . ILE B 1 205 ? -8.703 3.822 -11.984 1 91.56 205 ILE B O 1
ATOM 3782 N N . GLN B 1 206 ? -7.887 3.369 -14.023 1 91.75 206 GLN B N 1
ATOM 3783 C CA . GLN B 1 206 ? -9.109 2.738 -14.508 1 91.75 206 GLN B CA 1
ATOM 3784 C C . GLN B 1 206 ? -8.93 1.229 -14.656 1 91.75 206 GLN B C 1
ATOM 3786 O O . GLN B 1 206 ? -7.938 0.769 -15.219 1 91.75 206 GLN B O 1
ATOM 3791 N N . TYR B 1 207 ? -9.883 0.481 -14.117 1 91.5 207 TYR B N 1
ATOM 3792 C CA . TYR B 1 207 ? -9.93 -0.971 -14.25 1 91.5 207 TYR B CA 1
ATOM 3793 C C . TYR B 1 207 ? -11.094 -1.399 -15.133 1 91.5 207 TYR B C 1
ATOM 3795 O O . TYR B 1 207 ? -12.195 -0.848 -15.031 1 91.5 207 TYR B O 1
ATOM 3803 N N . ALA B 1 208 ? -10.859 -2.334 -15.953 1 91.69 208 ALA B N 1
ATOM 3804 C CA . ALA B 1 208 ? -11.883 -2.914 -16.812 1 91.69 208 ALA B CA 1
ATOM 3805 C C . ALA B 1 208 ? -11.625 -4.398 -17.062 1 91.69 208 ALA B C 1
ATOM 3807 O O . ALA B 1 208 ? -10.5 -4.875 -16.859 1 91.69 208 ALA B O 1
ATOM 3808 N N . GLU B 1 209 ? -12.711 -5.039 -17.391 1 92.62 209 GLU B N 1
ATOM 3809 C CA . GLU B 1 209 ? -12.539 -6.441 -17.766 1 92.62 209 GLU B CA 1
ATOM 3810 C C . GLU B 1 209 ? -11.617 -6.574 -18.984 1 92.62 209 GLU B C 1
ATOM 3812 O O . GLU B 1 209 ? -11.688 -5.773 -19.906 1 92.62 209 GLU B O 1
ATOM 3817 N N . ASN B 1 210 ? -10.789 -7.574 -18.922 1 94.31 210 ASN B N 1
ATOM 3818 C CA . ASN B 1 210 ? -9.891 -7.844 -20.047 1 94.31 210 ASN B CA 1
ATOM 3819 C C . ASN B 1 210 ? -10.602 -8.609 -21.156 1 94.31 210 ASN B C 1
ATOM 3821 O O . ASN B 1 210 ? -10.648 -9.836 -21.141 1 94.31 210 ASN B O 1
ATOM 3825 N N . ALA B 1 211 ? -11.008 -8.023 -22.203 1 83 211 ALA B N 1
ATOM 3826 C CA . ALA B 1 211 ? -11.82 -8.562 -23.281 1 83 211 ALA B CA 1
ATOM 3827 C C . ALA B 1 211 ? -11.031 -9.57 -24.109 1 83 211 ALA B C 1
ATOM 3829 O O . ALA B 1 211 ? -11.609 -10.344 -24.875 1 83 211 ALA B O 1
ATOM 3830 N N . SER B 1 212 ? -9.852 -9.602 -23.922 1 78 212 SER B N 1
ATOM 3831 C CA . SER B 1 212 ? -9.023 -10.453 -24.781 1 78 212 SER B CA 1
ATOM 3832 C C . SER B 1 212 ? -9.039 -11.898 -24.297 1 78 212 SER B C 1
ATOM 3834 O O . SER B 1 212 ? -8.508 -12.789 -24.953 1 78 212 SER B O 1
ATOM 3836 N N . THR B 1 213 ? -9.742 -12.086 -23.234 1 79.44 213 THR B N 1
ATOM 3837 C CA . THR B 1 213 ? -9.719 -13.438 -22.688 1 79.44 213 THR B CA 1
ATOM 3838 C C . THR B 1 213 ? -10.797 -14.305 -23.328 1 79.44 213 THR B C 1
ATOM 3840 O O . THR B 1 213 ? -11.789 -13.789 -23.844 1 79.44 213 THR B O 1
ATOM 3843 N N . THR B 1 214 ? -10.617 -15.625 -23.359 1 74.62 214 THR B N 1
ATOM 3844 C CA . THR B 1 214 ? -11.547 -16.594 -23.953 1 74.62 214 THR B CA 1
ATOM 3845 C C . THR B 1 214 ? -12.695 -16.891 -23 1 74.62 214 THR B C 1
ATOM 3847 O O . THR B 1 214 ? -13.766 -17.328 -23.422 1 74.62 214 THR B O 1
ATOM 3850 N N . SER B 1 215 ? -12.516 -16.703 -21.781 1 75.75 215 SER B N 1
ATOM 3851 C CA . SER B 1 215 ? -13.531 -16.875 -20.75 1 75.75 215 SER B CA 1
ATOM 3852 C C . SER B 1 215 ? -14.047 -15.516 -20.266 1 75.75 215 SER B C 1
ATOM 3854 O O . SER B 1 215 ? -13.438 -14.477 -20.547 1 75.75 215 SER B O 1
ATOM 3856 N N . PRO B 1 216 ? -15.273 -15.719 -19.672 1 86.31 216 PRO B N 1
ATOM 3857 C CA . PRO B 1 216 ? -15.664 -14.461 -19.047 1 86.31 216 PRO B CA 1
ATOM 3858 C C . PRO B 1 216 ? -14.57 -13.875 -18.156 1 86.31 216 PRO B C 1
ATOM 3860 O O . PRO B 1 216 ? -14.016 -14.586 -17.312 1 86.31 216 PRO B O 1
ATOM 3863 N N . ALA B 1 217 ? -14.328 -12.664 -18.422 1 91.38 217 ALA B N 1
ATOM 3864 C CA . ALA B 1 217 ? -13.172 -12.031 -17.797 1 91.38 217 ALA B CA 1
ATOM 3865 C C . ALA B 1 217 ? -13.422 -11.805 -16.297 1 91.38 217 ALA B C 1
ATOM 3867 O O . ALA B 1 217 ? -12.477 -11.578 -15.539 1 91.38 217 ALA B O 1
ATOM 3868 N N . PHE B 1 218 ? -14.641 -11.789 -15.992 1 89.38 218 PHE B N 1
ATOM 3869 C CA . PHE B 1 218 ? -15.023 -11.578 -14.602 1 89.38 218 PHE B CA 1
ATOM 3870 C C . PHE B 1 218 ? -16.156 -12.508 -14.203 1 89.38 218 PHE B C 1
ATOM 3872 O O . PHE B 1 218 ? -17.281 -12.375 -14.703 1 89.38 218 PHE B O 1
ATOM 3879 N N . ASN B 1 219 ? -15.836 -13.383 -13.359 1 85.88 219 ASN B N 1
ATOM 3880 C CA . ASN B 1 219 ? -16.797 -14.391 -12.93 1 85.88 219 ASN B CA 1
ATOM 3881 C C . ASN B 1 219 ? -16.531 -14.859 -11.508 1 85.88 219 ASN B C 1
ATOM 3883 O O . ASN B 1 219 ? -15.828 -15.852 -11.297 1 85.88 219 ASN B O 1
ATOM 3887 N N . LEU B 1 220 ? -17.078 -14.102 -10.547 1 83.31 220 LEU B N 1
ATOM 3888 C CA . LEU B 1 220 ? -16.922 -14.367 -9.117 1 83.31 220 LEU B CA 1
ATOM 3889 C C . LEU B 1 220 ? -18.266 -14.695 -8.484 1 83.31 220 LEU B C 1
ATOM 3891 O O . LEU B 1 220 ? -19.328 -14.391 -9.055 1 83.31 220 LEU B O 1
ATOM 3895 N N . PRO B 1 221 ? -18.172 -15.375 -7.383 1 77.44 221 PRO B N 1
ATOM 3896 C CA . PRO B 1 221 ? -19.438 -15.617 -6.707 1 77.44 221 PRO B CA 1
ATOM 3897 C C . PRO B 1 221 ? -20.156 -14.328 -6.309 1 77.44 221 PRO B C 1
ATOM 3899 O O . PRO B 1 221 ? -19.5 -13.328 -5.996 1 77.44 221 PRO B O 1
ATOM 3902 N N . PRO B 1 222 ? -21.469 -14.352 -6.441 1 69.19 222 PRO B N 1
ATOM 3903 C CA . PRO B 1 222 ? -22.203 -13.164 -6 1 69.19 222 PRO B CA 1
ATOM 3904 C C . PRO B 1 222 ? -22.047 -12.898 -4.504 1 69.19 222 PRO B C 1
ATOM 3906 O O . PRO B 1 222 ? -21.672 -13.797 -3.748 1 69.19 222 PRO B O 1
ATOM 3909 N N . GLU B 1 223 ? -22.172 -11.555 -4.172 1 61.09 223 GLU B N 1
ATOM 3910 C CA . GLU B 1 223 ? -22.109 -11.188 -2.76 1 61.09 223 GLU B CA 1
ATOM 3911 C C . GLU B 1 223 ? -23.141 -11.945 -1.944 1 61.09 223 GLU B C 1
ATOM 3913 O O . GLU B 1 223 ? -24.297 -12.094 -2.377 1 61.09 223 GLU B O 1
ATOM 3918 N N . SER B 1 224 ? -22.844 -12.961 -1.273 1 52.41 224 SER B N 1
ATOM 3919 C CA . SER B 1 224 ? -23.844 -13.719 -0.535 1 52.41 224 SER B CA 1
ATOM 3920 C C . SER B 1 224 ? -24.422 -12.891 0.607 1 52.41 224 SER B C 1
ATOM 3922 O O . SER B 1 224 ? -23.703 -12.18 1.301 1 52.41 224 SER B O 1
ATOM 3924 N N . THR B 1 225 ? -25.719 -12.469 0.436 1 47.06 225 THR B N 1
ATOM 3925 C CA . THR B 1 225 ? -26.5 -11.945 1.551 1 47.06 225 THR B CA 1
ATOM 3926 C C . THR B 1 225 ? -26.375 -12.852 2.771 1 47.06 225 THR B C 1
ATOM 3928 O O . THR B 1 225 ? -26.75 -12.469 3.881 1 47.06 225 THR B O 1
ATOM 3931 N N . THR B 1 226 ? -26.266 -14.125 2.561 1 41 226 THR B N 1
ATOM 3932 C CA . THR B 1 226 ? -26.297 -15.039 3.695 1 41 226 THR B CA 1
ATOM 3933 C C . THR B 1 226 ? -24.891 -15.297 4.227 1 41 226 THR B C 1
ATOM 3935 O O . THR B 1 226 ? -23.922 -15.219 3.479 1 41 226 THR B O 1
ATOM 3938 N N . ALA B 1 227 ? -24.719 -15.508 5.535 1 41 227 ALA B N 1
ATOM 3939 C CA . ALA B 1 227 ? -23.594 -15.797 6.418 1 41 227 ALA B CA 1
ATOM 3940 C C . ALA B 1 227 ? -22.625 -16.766 5.766 1 41 227 ALA B C 1
ATOM 3942 O O . ALA B 1 227 ? -21.516 -16.969 6.258 1 41 227 ALA B O 1
ATOM 3943 N N . GLN B 1 228 ? -23.016 -17.562 4.863 1 40.41 228 GLN B N 1
ATOM 3944 C CA . GLN B 1 228 ? -22.328 -18.797 4.504 1 40.41 228 GLN B CA 1
ATOM 3945 C C . GLN B 1 228 ? -21.344 -18.562 3.367 1 40.41 228 GLN B C 1
ATOM 3947 O O . GLN B 1 228 ? -20.516 -19.438 3.062 1 40.41 228 GLN B O 1
ATOM 3952 N N . ILE B 1 229 ? -21.672 -17.969 2.244 1 46.06 229 ILE B N 1
ATOM 3953 C CA . ILE B 1 229 ? -20.781 -18.016 1.096 1 46.06 229 ILE B CA 1
ATOM 3954 C C . ILE B 1 229 ? -19.609 -17.047 1.318 1 46.06 229 ILE B C 1
ATOM 3956 O O . ILE B 1 229 ? -19.812 -15.852 1.512 1 46.06 229 ILE B O 1
ATOM 3960 N N . SER B 1 230 ? -18.547 -17.641 1.567 1 50.12 230 SER B N 1
ATOM 3961 C CA . SER B 1 230 ? -17.203 -17.094 1.768 1 50.12 230 SER B CA 1
ATOM 3962 C C . SER B 1 230 ? -16.812 -16.141 0.637 1 50.12 230 SER B C 1
ATOM 3964 O O . SER B 1 230 ? -16.953 -16.484 -0.54 1 50.12 230 SER B O 1
ATOM 3966 N N . MET B 1 231 ? -16.891 -14.969 0.754 1 54.28 231 MET B N 1
ATOM 3967 C CA . MET B 1 231 ? -16.797 -13.773 -0.078 1 54.28 231 MET B CA 1
ATOM 3968 C C . MET B 1 231 ? -15.508 -13.781 -0.899 1 54.28 231 MET B C 1
ATOM 3970 O O . MET B 1 231 ? -14.469 -14.234 -0.423 1 54.28 231 MET B O 1
ATOM 3974 N N . CYS B 1 232 ? -15.75 -14.07 -2.289 1 54.38 232 CYS B N 1
ATOM 3975 C CA . CYS B 1 232 ? -14.648 -13.711 -3.176 1 54.38 232 CYS B CA 1
ATOM 3976 C C . CYS B 1 232 ? -14.789 -12.266 -3.656 1 54.38 232 CYS B C 1
ATOM 3978 O O . CYS B 1 232 ? -15.812 -11.898 -4.227 1 54.38 232 CYS B O 1
ATOM 3980 N N . GLU B 1 233 ? -13.906 -11.516 -3.154 1 62.97 233 GLU B N 1
ATOM 3981 C CA . GLU B 1 233 ? -14 -10.102 -3.498 1 62.97 233 GLU B CA 1
ATOM 3982 C C . GLU B 1 233 ? -12.664 -9.57 -4.012 1 62.97 233 GLU B C 1
ATOM 3984 O O . GLU B 1 233 ? -11.602 -10.047 -3.607 1 62.97 233 GLU B O 1
ATOM 3989 N N . VAL B 1 234 ? -12.898 -8.867 -5.121 1 65.69 234 VAL B N 1
ATOM 3990 C CA . VAL B 1 234 ? -11.789 -8.023 -5.582 1 65.69 234 VAL B CA 1
ATOM 3991 C C . VAL B 1 234 ? -11.977 -6.602 -5.062 1 65.69 234 VAL B C 1
ATOM 3993 O O . VAL B 1 234 ? -13 -5.969 -5.312 1 65.69 234 VAL B O 1
ATOM 3996 N N . GLY B 1 235 ? -11.086 -6.316 -4.117 1 64.75 235 GLY B N 1
ATOM 3997 C CA . GLY B 1 235 ? -11.117 -4.957 -3.6 1 64.75 235 GLY B CA 1
ATOM 3998 C C . GLY B 1 235 ? -10.328 -3.977 -4.441 1 64.75 235 GLY B C 1
ATOM 3999 O O . GLY B 1 235 ? -9.125 -4.168 -4.656 1 64.75 235 GLY B O 1
ATOM 4000 N N . LEU B 1 236 ? -11.086 -3.078 -5.117 1 58.09 236 LEU B N 1
ATOM 4001 C CA . LEU B 1 236 ? -10.484 -1.987 -5.879 1 58.09 236 LEU B CA 1
ATOM 4002 C C . LEU B 1 236 ? -10.711 -0.65 -5.18 1 58.09 236 LEU B C 1
ATOM 4004 O O . LEU B 1 236 ? -11.789 -0.406 -4.633 1 58.09 236 LEU B O 1
ATOM 4008 N N . HIS B 1 237 ? -9.57 -0.017 -4.68 1 54.62 237 HIS B N 1
ATOM 4009 C CA . HIS B 1 237 ? -9.727 1.261 -3.996 1 54.62 237 HIS B CA 1
ATOM 4010 C C . HIS B 1 237 ? -10.375 2.297 -4.906 1 54.62 237 HIS B C 1
ATOM 4012 O O . HIS B 1 237 ? -9.859 2.592 -5.988 1 54.62 237 HIS B O 1
ATOM 4018 N N . PHE B 1 238 ? -11.695 2.635 -4.621 1 44.44 238 PHE B N 1
ATOM 4019 C CA . PHE B 1 238 ? -12.438 3.648 -5.363 1 44.44 238 PHE B CA 1
ATOM 4020 C C . PHE B 1 238 ? -12.094 5.047 -4.859 1 44.44 238 PHE B C 1
ATOM 4022 O O . PHE B 1 238 ? -11.773 5.227 -3.684 1 44.44 238 PHE B O 1
ATOM 4029 N N . GLY B 1 239 ? -11.398 6.047 -5.598 1 38.44 239 GLY B N 1
ATOM 4030 C CA . GLY B 1 239 ? -11.328 7.441 -5.191 1 38.44 239 GLY B CA 1
ATOM 4031 C C . GLY B 1 239 ? -12.688 8.094 -5.066 1 38.44 239 GLY B C 1
ATOM 4032 O O . GLY B 1 239 ? -12.914 8.898 -4.164 1 38.44 239 GLY B O 1
ATOM 4033 N N . SER B 1 240 ? -13.281 8.398 -6.199 1 36.5 240 SER B N 1
ATOM 4034 C CA . SER B 1 240 ? -14.32 9.414 -6.305 1 36.5 240 SER B CA 1
ATOM 4035 C C . SER B 1 240 ? -15.492 9.102 -5.379 1 36.5 240 SER B C 1
ATOM 4037 O O . SER B 1 240 ? -15.547 8.031 -4.777 1 36.5 240 SER B O 1
ATOM 4039 N N . THR B 1 241 ? -16.484 9.992 -5.656 1 36.5 241 THR B N 1
ATOM 4040 C CA . THR B 1 241 ? -17.844 10.164 -5.133 1 36.5 241 THR B CA 1
ATOM 4041 C C . THR B 1 241 ? -18.531 8.812 -4.953 1 36.5 241 THR B C 1
ATOM 4043 O O . THR B 1 241 ? -19.688 8.75 -4.527 1 36.5 241 THR B O 1
ATOM 4046 N N . LEU B 1 242 ? -18.125 7.957 -5.793 1 37.62 242 LEU B N 1
ATOM 4047 C CA . LEU B 1 242 ? -18.922 6.754 -5.602 1 37.62 242 LEU B CA 1
ATOM 4048 C C . LEU B 1 242 ? -18.469 5.984 -4.367 1 37.62 242 LEU B C 1
ATOM 4050 O O . LEU B 1 242 ? -17.281 5.988 -4.039 1 37.62 242 LEU B O 1
ATOM 4054 N N . SER B 1 243 ? -19.109 5.848 -3.406 1 36.66 243 SER B N 1
ATOM 4055 C CA . SER B 1 243 ? -19.109 5.27 -2.066 1 36.66 243 SER B CA 1
ATOM 4056 C C . SER B 1 243 ? -18.297 3.988 -2.01 1 36.66 243 SER B C 1
ATOM 4058 O O . SER B 1 243 ? -18.531 3.059 -2.785 1 36.66 243 SER B O 1
ATOM 4060 N N . GLY B 1 244 ? -17.031 3.824 -1.485 1 41.56 244 GLY B N 1
ATOM 4061 C CA . GLY B 1 244 ? -16.484 2.791 -0.617 1 41.56 244 GLY B CA 1
ATOM 4062 C C . GLY B 1 244 ? -15.453 1.914 -1.306 1 41.56 244 GLY B C 1
ATOM 4063 O O . GLY B 1 244 ? -15.242 2.029 -2.516 1 41.56 244 GLY B O 1
ATOM 4064 N N . THR B 1 245 ? -14.352 1.623 -0.669 1 47.25 245 THR B N 1
ATOM 4065 C CA . THR B 1 245 ? -13.656 0.401 -1.054 1 47.25 245 THR B CA 1
ATOM 4066 C C . THR B 1 245 ? -14.648 -0.669 -1.503 1 47.25 245 THR B C 1
ATOM 4068 O O . THR B 1 245 ? -15.523 -1.074 -0.736 1 47.25 245 THR B O 1
ATOM 4071 N N . GLY B 1 246 ? -14.969 -0.429 -2.857 1 54.28 246 GLY B N 1
ATOM 4072 C CA . GLY B 1 246 ? -16.031 -1.352 -3.219 1 54.28 246 GLY B CA 1
ATOM 4073 C C . GLY B 1 246 ? -15.531 -2.748 -3.533 1 54.28 246 GLY B C 1
ATOM 4074 O O . GLY B 1 246 ? -14.391 -2.92 -3.977 1 54.28 246 GLY B O 1
ATOM 4075 N N . THR B 1 247 ? -15.906 -3.572 -2.684 1 63.41 247 THR B N 1
ATOM 4076 C CA . THR B 1 247 ? -15.766 -4.992 -2.977 1 63.41 247 THR B CA 1
ATOM 4077 C C . THR B 1 247 ? -16.609 -5.383 -4.195 1 63.41 247 THR B C 1
ATOM 4079 O O . THR B 1 247 ? -17.734 -4.914 -4.352 1 63.41 247 THR B O 1
ATOM 4082 N N . ASN B 1 248 ? -15.75 -5.859 -5.188 1 68.81 248 ASN B N 1
ATOM 4083 C CA . ASN B 1 248 ? -16.406 -6.316 -6.41 1 68.81 248 ASN B CA 1
ATOM 4084 C C . ASN B 1 248 ? -16.547 -7.836 -6.441 1 68.81 248 ASN B C 1
ATOM 4086 O O . ASN B 1 248 ? -15.57 -8.555 -6.191 1 68.81 248 ASN B O 1
ATOM 4090 N N . CYS B 1 249 ? -17.75 -8.227 -6.609 1 75.12 249 CYS B N 1
ATOM 4091 C CA . CYS B 1 249 ? -18.062 -9.648 -6.746 1 75.12 249 CYS B CA 1
ATOM 4092 C C . CYS B 1 249 ? -19.094 -9.875 -7.848 1 75.12 249 CYS B C 1
ATOM 4094 O O . CYS B 1 249 ? -19.375 -8.969 -8.633 1 75.12 249 CYS B O 1
ATOM 4096 N N . GLY B 1 250 ? -19.328 -11.094 -8.133 1 78.06 250 GLY B N 1
ATOM 4097 C CA . GLY B 1 250 ? -20.375 -11.406 -9.102 1 78.06 250 GLY B CA 1
ATOM 4098 C C . GLY B 1 250 ? -19.828 -11.648 -10.5 1 78.06 250 GLY B C 1
ATOM 4099 O O . GLY B 1 250 ? -18.703 -12.102 -10.664 1 78.06 250 GLY B O 1
ATOM 4100 N N . GLY B 1 251 ? -20.734 -11.312 -11.484 1 79.44 251 GLY B N 1
ATOM 4101 C CA . GLY B 1 251 ? -20.438 -11.758 -12.844 1 79.44 251 GLY B CA 1
ATOM 4102 C C . GLY B 1 251 ? -19.828 -10.672 -13.703 1 79.44 251 GLY B C 1
ATOM 4103 O O . GLY B 1 251 ? -19.359 -10.945 -14.812 1 79.44 251 GLY B O 1
ATOM 4104 N N . VAL B 1 252 ? -19.891 -9.445 -13.234 1 83.56 252 VAL B N 1
ATOM 4105 C CA . VAL B 1 252 ? -19.344 -8.375 -14.055 1 83.56 252 VAL B CA 1
ATOM 4106 C C . VAL B 1 252 ? -18.594 -7.379 -13.172 1 83.56 252 VAL B C 1
ATOM 4108 O O . VAL B 1 252 ? -18.969 -7.152 -12.023 1 83.56 252 VAL B O 1
ATOM 4111 N N . LEU B 1 253 ? -17.625 -6.855 -13.781 1 85.5 253 LEU B N 1
ATOM 4112 C CA . LEU B 1 253 ? -16.922 -5.75 -13.133 1 85.5 253 LEU B CA 1
ATOM 4113 C C . LEU B 1 253 ? -17.547 -4.41 -13.523 1 85.5 253 LEU B C 1
ATOM 4115 O O . LEU B 1 253 ? -17.547 -4.047 -14.703 1 85.5 253 LEU B O 1
ATOM 4119 N N . ASN B 1 254 ? -18.031 -3.777 -12.516 1 81.31 254 ASN B N 1
ATOM 4120 C CA . ASN B 1 254 ? -18.672 -2.492 -12.758 1 81.31 254 ASN B CA 1
ATOM 4121 C C . ASN B 1 254 ? -18.766 -1.655 -11.484 1 81.31 254 ASN B C 1
ATOM 4123 O O . ASN B 1 254 ? -18.984 -2.193 -10.398 1 81.31 254 ASN B O 1
ATOM 4127 N N . SER B 1 255 ? -18.625 -0.351 -11.656 1 75.19 255 SER B N 1
ATOM 4128 C CA . SER B 1 255 ? -18.719 0.542 -10.508 1 75.19 255 SER B CA 1
ATOM 4129 C C . SER B 1 255 ? -20.172 0.763 -10.102 1 75.19 255 SER B C 1
ATOM 4131 O O . SER B 1 255 ? -20.453 1.231 -9 1 75.19 255 SER B O 1
ATOM 4133 N N . VAL B 1 256 ? -21.047 0.534 -11.062 1 70.19 256 VAL B N 1
ATOM 4134 C CA . VAL B 1 256 ? -22.469 0.719 -10.812 1 70.19 256 VAL B CA 1
ATOM 4135 C C . VAL B 1 256 ? -23.047 -0.532 -10.148 1 70.19 256 VAL B C 1
ATOM 4137 O O . VAL B 1 256 ? -22.844 -1.646 -10.641 1 70.19 256 VAL B O 1
ATOM 4140 N N . GLU B 1 257 ? -23.688 -0.287 -9.008 1 64.12 257 GLU B N 1
ATOM 4141 C CA . GLU B 1 257 ? -24.312 -1.396 -8.297 1 64.12 257 GLU B CA 1
ATOM 4142 C C . GLU B 1 257 ? -25.359 -2.094 -9.164 1 64.12 257 GLU B C 1
ATOM 4144 O O . GLU B 1 257 ? -26.141 -1.438 -9.859 1 64.12 257 GLU B O 1
ATOM 4149 N N . ALA B 1 258 ? -25.375 -3.385 -9.133 1 67.38 258 ALA B N 1
ATOM 4150 C CA . ALA B 1 258 ? -26.359 -4.223 -9.805 1 67.38 258 ALA B CA 1
ATOM 4151 C C . ALA B 1 258 ? -26.219 -4.121 -11.32 1 67.38 258 ALA B C 1
ATOM 4153 O O . ALA B 1 258 ? -27.172 -4.402 -12.055 1 67.38 258 ALA B O 1
ATOM 4154 N N . ALA B 1 259 ? -25.109 -3.631 -11.75 1 76.69 259 ALA B N 1
ATOM 4155 C CA . ALA B 1 259 ? -24.875 -3.584 -13.188 1 76.69 259 ALA B CA 1
ATOM 4156 C C . ALA B 1 259 ? -24.906 -4.984 -13.797 1 76.69 259 ALA B C 1
ATOM 4158 O O . ALA B 1 259 ? -24.438 -5.945 -13.18 1 76.69 259 ALA B O 1
ATOM 4159 N N . THR B 1 260 ? -25.484 -5.121 -14.992 1 83.56 260 THR B N 1
ATOM 4160 C CA . THR B 1 260 ? -25.578 -6.406 -15.664 1 83.56 260 THR B CA 1
ATOM 4161 C C . THR B 1 260 ? -24.562 -6.492 -16.812 1 83.56 260 THR B C 1
ATOM 4163 O O . THR B 1 260 ? -24.391 -7.551 -17.406 1 83.56 260 THR B O 1
ATOM 4166 N N . GLU B 1 261 ? -23.969 -5.398 -17.109 1 87.38 261 GLU B N 1
ATOM 4167 C CA . GLU B 1 261 ? -22.953 -5.344 -18.172 1 87.38 261 GLU B CA 1
ATOM 4168 C C . GLU B 1 261 ? -21.625 -4.848 -17.609 1 87.38 261 GLU B C 1
ATOM 4170 O O . GLU B 1 261 ? -21.594 -4.031 -16.688 1 87.38 261 GLU B O 1
ATOM 4175 N N . PRO B 1 262 ? -20.547 -5.355 -18.312 1 86.69 262 PRO B N 1
ATOM 4176 C CA . PRO B 1 262 ? -19.234 -4.891 -17.859 1 86.69 262 PRO B CA 1
ATOM 4177 C C . PRO B 1 262 ? -19.078 -3.379 -17.969 1 86.69 262 PRO B C 1
ATOM 4179 O O . PRO B 1 262 ? -19.578 -2.771 -18.922 1 86.69 262 PRO B O 1
ATOM 4182 N N . GLY B 1 263 ? -18.484 -2.789 -17 1 87.31 263 GLY B N 1
ATOM 4183 C CA . GLY B 1 263 ? -18.141 -1.374 -16.969 1 87.31 263 GLY B CA 1
ATOM 4184 C C . GLY B 1 263 ? -16.734 -1.099 -16.469 1 87.31 263 GLY B C 1
ATOM 4185 O O . GLY B 1 263 ? -15.883 -1.983 -16.484 1 87.31 263 GLY B O 1
ATOM 4186 N N . VAL B 1 264 ? -16.547 0.141 -16.125 1 85.88 264 VAL B N 1
ATOM 4187 C CA . VAL B 1 264 ? -15.227 0.543 -15.672 1 85.88 264 VAL B CA 1
ATOM 4188 C C . VAL B 1 264 ? -15.289 0.962 -14.203 1 85.88 264 VAL B C 1
ATOM 4190 O O . VAL B 1 264 ? -16.328 1.43 -13.727 1 85.88 264 VAL B O 1
ATOM 4193 N N . VAL B 1 265 ? -14.25 0.654 -13.531 1 84 265 VAL B N 1
ATOM 4194 C CA . VAL B 1 265 ? -14.062 1.124 -12.164 1 84 265 VAL B CA 1
ATOM 4195 C C . VAL B 1 265 ? -12.867 2.066 -12.094 1 84 265 VAL B C 1
ATOM 4197 O O . VAL B 1 265 ? -11.773 1.729 -12.562 1 84 265 VAL B O 1
ATOM 4200 N N . ILE B 1 266 ? -13.062 3.285 -11.508 1 84.88 266 ILE B N 1
ATOM 4201 C CA . ILE B 1 266 ? -11.977 4.254 -11.398 1 84.88 266 ILE B CA 1
ATOM 4202 C C . ILE B 1 266 ? -11.523 4.352 -9.945 1 84.88 266 ILE B C 1
ATOM 4204 O O . ILE B 1 266 ? -12.336 4.57 -9.047 1 84.88 266 ILE B O 1
ATOM 4208 N N . GLY B 1 267 ? -10.234 4.055 -9.75 1 82.81 267 GLY B N 1
ATOM 4209 C CA . GLY B 1 267 ? -9.625 4.238 -8.445 1 82.81 267 GLY B CA 1
ATOM 4210 C C . GLY B 1 267 ? -8.852 5.535 -8.32 1 82.81 267 GLY B C 1
ATOM 4211 O O . GLY B 1 267 ? -8.023 5.852 -9.18 1 82.81 267 GLY B O 1
ATOM 4212 N N . THR B 1 268 ? -9.125 6.301 -7.23 1 81.31 268 THR B N 1
ATOM 4213 C CA . THR B 1 268 ? -8.453 7.586 -7.066 1 81.31 268 THR B CA 1
ATOM 4214 C C . THR B 1 268 ? -7.527 7.566 -5.859 1 81.31 268 THR B C 1
ATOM 4216 O O . THR B 1 268 ? -6.84 8.555 -5.582 1 81.31 268 THR B O 1
ATOM 4219 N N . LEU B 1 269 ? -7.539 6.465 -5.152 1 82.12 269 LEU B N 1
ATOM 4220 C CA . LEU B 1 269 ? -6.648 6.355 -4.004 1 82.12 269 LEU B CA 1
ATOM 4221 C C . LEU B 1 269 ? -5.324 5.711 -4.398 1 82.12 269 LEU B C 1
ATOM 4223 O O . LEU B 1 269 ? -5.289 4.82 -5.25 1 82.12 269 LEU B O 1
ATOM 4227 N N . ALA B 1 270 ? -4.309 6.281 -3.861 1 88 270 ALA B N 1
ATOM 4228 C CA . ALA B 1 270 ? -2.98 5.691 -4.004 1 88 270 ALA B CA 1
ATOM 4229 C C . ALA B 1 270 ? -2.377 5.363 -2.641 1 88 270 ALA B C 1
ATOM 4231 O O . ALA B 1 270 ? -2.664 6.039 -1.65 1 88 270 ALA B O 1
ATOM 4232 N N . PRO B 1 271 ? -1.39 4.328 -2.672 1 90.31 271 PRO B N 1
ATOM 4233 C CA . PRO B 1 271 ? -0.889 3.506 -3.777 1 90.31 271 PRO B CA 1
ATOM 4234 C C . PRO B 1 271 ? -1.98 2.654 -4.422 1 90.31 271 PRO B C 1
ATOM 4236 O O . PRO B 1 271 ? -2.939 2.262 -3.75 1 90.31 271 PRO B O 1
ATOM 4239 N N . PHE B 1 272 ? -1.793 2.418 -5.719 1 90.69 272 PHE B N 1
ATOM 4240 C CA . PHE B 1 272 ? -2.742 1.572 -6.43 1 90.69 272 PHE B CA 1
ATOM 4241 C C . PHE B 1 272 ? -2.596 0.116 -6.008 1 90.69 272 PHE B C 1
ATOM 4243 O O . PHE B 1 272 ? -1.522 -0.473 -6.148 1 90.69 272 PHE B O 1
ATOM 4250 N N . GLN B 1 273 ? -3.697 -0.443 -5.469 1 88.38 273 GLN B N 1
ATOM 4251 C CA . GLN B 1 273 ? -3.67 -1.825 -5 1 88.38 273 GLN B CA 1
ATOM 4252 C C . GLN B 1 273 ? -4.992 -2.529 -5.289 1 88.38 273 GLN B C 1
ATOM 4254 O O . GLN B 1 273 ? -6.059 -1.914 -5.219 1 88.38 273 GLN B O 1
ATOM 4259 N N . VAL B 1 274 ? -4.863 -3.764 -5.617 1 87.56 274 VAL B N 1
ATOM 4260 C CA . VAL B 1 274 ? -6.016 -4.637 -5.809 1 87.56 274 VAL B CA 1
ATOM 4261 C C . VAL B 1 274 ? -5.965 -5.793 -4.816 1 87.56 274 VAL B C 1
ATOM 4263 O O . VAL B 1 274 ? -4.984 -6.543 -4.777 1 87.56 274 VAL B O 1
ATOM 4266 N N . THR B 1 275 ? -7 -5.871 -4.035 1 85.94 275 THR B N 1
ATOM 4267 C CA . THR B 1 275 ? -7.043 -6.953 -3.053 1 85.94 275 THR B CA 1
ATOM 4268 C C . THR B 1 275 ? -7.863 -8.125 -3.578 1 85.94 275 THR B C 1
ATOM 4270 O O . THR B 1 275 ? -8.938 -7.938 -4.145 1 85.94 275 THR B O 1
ATOM 4273 N N . THR B 1 276 ? -7.316 -9.281 -3.455 1 85.5 276 THR B N 1
ATOM 4274 C CA . THR B 1 276 ? -8.031 -10.516 -3.781 1 85.5 276 THR B CA 1
ATOM 4275 C C . THR B 1 276 ? -8.312 -11.328 -2.521 1 85.5 276 THR B C 1
ATOM 4277 O O . THR B 1 276 ? -7.383 -11.711 -1.803 1 85.5 276 THR B O 1
ATOM 4280 N N . LEU B 1 277 ? -9.617 -11.516 -2.32 1 80.44 277 LEU B N 1
ATOM 4281 C CA . LEU B 1 277 ? -10.055 -12.328 -1.193 1 80.44 277 LEU B CA 1
ATOM 4282 C C . LEU B 1 277 ? -10.992 -13.445 -1.655 1 80.44 277 LEU B C 1
ATOM 4284 O O . LEU B 1 277 ? -11.961 -13.18 -2.373 1 80.44 277 LEU B O 1
ATOM 4288 N N . SER B 1 278 ? -10.594 -14.625 -1.334 1 78 278 SER B N 1
ATOM 4289 C CA . SER B 1 278 ? -11.5 -15.734 -1.587 1 78 278 SER B CA 1
ATOM 4290 C C . SER B 1 278 ? -11.625 -16.641 -0.365 1 78 278 SER B C 1
ATOM 4292 O O . SER B 1 278 ? -10.617 -17.016 0.242 1 78 278 SER B O 1
ATOM 4294 N N . GLY B 1 279 ? -12.844 -16.781 0.119 1 69.69 279 GLY B N 1
ATOM 4295 C CA . GLY B 1 279 ? -13.102 -17.547 1.331 1 69.69 279 GLY B CA 1
ATOM 4296 C C . GLY B 1 279 ? -13.078 -19.047 1.11 1 69.69 279 GLY B C 1
ATOM 4297 O O . GLY B 1 279 ? -12.727 -19.516 0.026 1 69.69 279 GLY B O 1
ATOM 4298 N N . ASP B 1 280 ? -13.367 -19.766 2.238 1 60.28 280 ASP B N 1
ATOM 4299 C CA . ASP B 1 280 ? -13.211 -21.203 2.367 1 60.28 280 ASP B CA 1
ATOM 4300 C C . ASP B 1 280 ? -14.242 -21.953 1.515 1 60.28 280 ASP B C 1
ATOM 4302 O O . ASP B 1 280 ? -14 -23.078 1.075 1 60.28 280 ASP B O 1
ATOM 4306 N N . VAL B 1 281 ? -15.453 -21.344 1.535 1 54.59 281 VAL B N 1
ATOM 4307 C CA . VAL B 1 281 ? -16.406 -22.297 0.948 1 54.59 281 VAL B CA 1
ATOM 4308 C C . VAL B 1 281 ? -16.891 -21.75 -0.395 1 54.59 281 VAL B C 1
ATOM 4310 O O . VAL B 1 281 ? -17.75 -20.859 -0.441 1 54.59 281 VAL B O 1
ATOM 4313 N N . LEU B 1 282 ? -16.047 -21.719 -1.315 1 58.5 282 LEU B N 1
ATOM 4314 C CA . LEU B 1 282 ? -16.547 -21.5 -2.666 1 58.5 282 LEU B CA 1
ATOM 4315 C C . LEU B 1 282 ? -17 -22.797 -3.305 1 58.5 282 LEU B C 1
ATOM 4317 O O . LEU B 1 282 ? -16.312 -23.344 -4.168 1 58.5 282 LEU B O 1
ATOM 4321 N N . LYS B 1 283 ? -18 -23.609 -2.504 1 53.25 283 LYS B N 1
ATOM 4322 C CA . LYS B 1 283 ? -18.5 -24.891 -3.014 1 53.25 283 LYS B CA 1
ATOM 4323 C C . LYS B 1 283 ? -19.297 -24.688 -4.301 1 53.25 283 LYS B C 1
ATOM 4325 O O . LYS B 1 283 ? -20.078 -23.75 -4.418 1 53.25 283 LYS B O 1
ATOM 4330 N N . GLY B 1 284 ? -19 -25.453 -5.234 1 53.62 284 GLY B N 1
ATOM 4331 C CA . GLY B 1 284 ? -19.781 -25.531 -6.457 1 53.62 284 GLY B CA 1
ATOM 4332 C C . GLY B 1 284 ? -19.406 -24.469 -7.477 1 53.62 284 GLY B C 1
ATOM 4333 O O . GLY B 1 284 ? -20.156 -24.203 -8.414 1 53.62 284 GLY B O 1
ATOM 4334 N N . THR B 1 285 ? -18.359 -23.781 -7.094 1 56.44 285 THR B N 1
ATOM 4335 C CA . THR B 1 285 ? -17.953 -22.688 -7.965 1 56.44 285 THR B CA 1
ATOM 4336 C C . THR B 1 285 ? -17.094 -23.188 -9.109 1 56.44 285 THR B C 1
ATOM 4338 O O . THR B 1 285 ? -16.25 -22.453 -9.641 1 56.44 285 THR B O 1
ATOM 4341 N N . ASN B 1 286 ? -17.188 -24.547 -9.367 1 57.56 286 ASN B N 1
ATOM 4342 C CA . ASN B 1 286 ? -16.422 -25.188 -10.438 1 57.56 286 ASN B CA 1
ATOM 4343 C C . ASN B 1 286 ? -16.531 -24.406 -11.742 1 57.56 286 ASN B C 1
ATOM 4345 O O . ASN B 1 286 ? -15.641 -24.5 -12.602 1 57.56 286 ASN B O 1
ATOM 4349 N N . ALA B 1 287 ? -17.469 -23.5 -11.711 1 64 287 ALA B N 1
ATOM 4350 C CA . ALA B 1 287 ? -17.625 -22.844 -13 1 64 287 ALA B CA 1
ATOM 4351 C C . ALA B 1 287 ? -17.188 -21.375 -12.914 1 64 287 ALA B C 1
ATOM 4353 O O . ALA B 1 287 ? -17.312 -20.641 -13.891 1 64 287 ALA B O 1
ATOM 4354 N N . LEU B 1 288 ? -16.562 -21.094 -11.844 1 82.56 288 LEU B N 1
ATOM 4355 C CA . LEU B 1 288 ? -16.141 -19.703 -11.75 1 82.56 288 LEU B CA 1
ATOM 4356 C C . LEU B 1 288 ? -14.633 -19.578 -11.93 1 82.56 288 LEU B C 1
ATOM 4358 O O . LEU B 1 288 ? -13.867 -20.047 -11.086 1 82.56 288 LEU B O 1
ATOM 4362 N N . ALA B 1 289 ? -14.234 -18.953 -13.023 1 85.56 289 ALA B N 1
ATOM 4363 C CA . ALA B 1 289 ? -12.828 -18.922 -13.422 1 85.56 289 ALA B CA 1
ATOM 4364 C C . ALA B 1 289 ? -12.055 -17.891 -12.617 1 85.56 289 ALA B C 1
ATOM 4366 O O . ALA B 1 289 ? -10.828 -17.984 -12.484 1 85.56 289 ALA B O 1
ATOM 4367 N N . GLY B 1 290 ? -12.711 -16.875 -12.094 1 89.25 290 GLY B N 1
ATOM 4368 C CA . GLY B 1 290 ? -12.031 -15.766 -11.445 1 89.25 290 GLY B CA 1
ATOM 4369 C C . GLY B 1 290 ? -12.117 -14.469 -12.234 1 89.25 290 GLY B C 1
ATOM 4370 O O . GLY B 1 290 ? -13.195 -14.102 -12.719 1 89.25 290 GLY B O 1
ATOM 4371 N N . TYR B 1 291 ? -11.016 -13.82 -12.305 1 90.12 291 TYR B N 1
ATOM 4372 C CA . TYR B 1 291 ? -11.086 -12.531 -12.992 1 90.12 291 TYR B CA 1
ATOM 4373 C C . TYR B 1 291 ? -9.844 -12.297 -13.844 1 90.12 291 TYR B C 1
ATOM 4375 O O . TYR B 1 291 ? -8.773 -12.836 -13.547 1 90.12 291 TYR B O 1
ATOM 4383 N N . SER B 1 292 ? -10.016 -11.625 -14.883 1 93.88 292 SER B N 1
ATOM 4384 C CA . SER B 1 292 ? -8.992 -11.008 -15.719 1 93.88 292 SER B CA 1
ATOM 4385 C C . SER B 1 292 ? -9.273 -9.523 -15.938 1 93.88 292 SER B C 1
ATOM 4387 O O . SER B 1 292 ? -10.281 -9.164 -16.547 1 93.88 292 SER B O 1
ATOM 4389 N N . ILE B 1 293 ? -8.367 -8.672 -15.438 1 93.44 293 ILE B N 1
ATOM 4390 C CA . ILE B 1 293 ? -8.625 -7.238 -15.398 1 93.44 293 ILE B CA 1
ATOM 4391 C C . ILE B 1 293 ? -7.5 -6.496 -16.109 1 93.44 293 ILE B C 1
ATOM 4393 O O . ILE B 1 293 ? -6.328 -6.859 -15.984 1 93.44 293 ILE B O 1
ATOM 4397 N N . ARG B 1 294 ? -7.875 -5.57 -16.859 1 95.81 294 ARG B N 1
ATOM 4398 C CA . ARG B 1 294 ? -6.906 -4.633 -17.406 1 95.81 294 ARG B CA 1
ATOM 4399 C C . ARG B 1 294 ? -6.984 -3.281 -16.719 1 95.81 294 ARG B C 1
ATOM 4401 O O . ARG B 1 294 ? -8.039 -2.902 -16.203 1 95.81 294 ARG B O 1
ATOM 4408 N N . TYR B 1 295 ? -5.863 -2.576 -16.672 1 95.31 295 TYR B N 1
ATOM 4409 C CA . TYR B 1 295 ? -5.863 -1.252 -16.047 1 95.31 295 TYR B CA 1
ATOM 4410 C C . TYR B 1 295 ? -5.219 -0.225 -16.969 1 95.31 295 TYR B C 1
ATOM 4412 O O . TYR B 1 295 ? -4.406 -0.576 -17.844 1 95.31 295 TYR B O 1
ATOM 4420 N N . THR B 1 296 ? -5.637 0.967 -16.875 1 97.12 296 THR B N 1
ATOM 4421 C CA . THR B 1 296 ? -5.059 2.141 -17.516 1 97.12 296 THR B CA 1
ATOM 4422 C C . THR B 1 296 ? -4.957 3.303 -16.531 1 97.12 296 THR B C 1
ATOM 4424 O O . THR B 1 296 ? -5.949 3.674 -15.906 1 97.12 296 THR B O 1
ATOM 4427 N N . GLN B 1 297 ? -3.764 3.814 -16.391 1 96.06 297 GLN B N 1
ATOM 4428 C CA . GLN B 1 297 ? -3.598 4.949 -15.484 1 96.06 297 GLN B CA 1
ATOM 4429 C C . GLN B 1 297 ? -4.051 6.246 -16.141 1 96.06 297 GLN B C 1
ATOM 4431 O O . GLN B 1 297 ? -3.881 6.426 -17.344 1 96.06 297 GLN B O 1
ATOM 4436 N N . ILE B 1 298 ? -4.605 7.086 -15.352 1 95.19 298 ILE B N 1
ATOM 4437 C CA . ILE B 1 298 ? -5.184 8.336 -15.828 1 95.19 298 ILE B CA 1
ATOM 4438 C C . ILE B 1 298 ? -4.34 9.516 -15.344 1 95.19 298 ILE B C 1
ATOM 4440 O O . ILE B 1 298 ? -4.031 9.609 -14.148 1 95.19 298 ILE B O 1
ATOM 4444 N N . PRO B 1 299 ? -3.949 10.391 -16.234 1 94.81 299 PRO B N 1
ATOM 4445 C CA . PRO B 1 299 ? -3.143 11.547 -15.828 1 94.81 299 PRO B CA 1
ATOM 4446 C C . PRO B 1 299 ? -3.846 12.414 -14.789 1 94.81 299 PRO B C 1
ATOM 4448 O O . PRO B 1 299 ? -5.074 12.398 -14.695 1 94.81 299 PRO B O 1
ATOM 4451 N N . CYS B 1 300 ? -3.051 13.117 -13.984 1 91 300 CYS B N 1
ATOM 4452 C CA . CYS B 1 300 ? -3.559 14.008 -12.945 1 91 300 CYS B CA 1
ATOM 4453 C C . CYS B 1 300 ? -4.344 15.164 -13.555 1 91 300 CYS B C 1
ATOM 4455 O O . CYS B 1 300 ? -3.984 15.672 -14.617 1 91 300 CYS B O 1
#

Solvent-accessible surface area (backbone atoms only — not comparable to full-atom values): 30209 Å² total; per-residue (Å²): 81,54,67,68,56,26,61,68,32,90,38,31,36,84,51,60,74,24,76,91,67,76,22,31,29,58,39,30,43,48,48,54,47,66,41,78,44,66,57,70,58,26,30,40,32,62,54,82,75,65,64,82,79,53,63,64,51,55,32,40,37,35,35,48,77,73,45,98,51,45,32,33,39,37,40,36,22,68,36,29,36,46,53,70,56,42,77,54,10,38,15,83,77,33,60,26,26,38,41,46,43,24,45,26,54,54,50,56,54,51,35,42,16,28,41,52,76,40,60,41,34,44,44,36,36,66,94,84,50,52,26,36,43,36,38,35,36,42,51,66,83,70,90,61,46,42,33,31,40,33,41,70,24,41,67,54,42,86,82,49,65,65,76,62,30,28,30,71,45,68,68,60,52,51,72,50,60,43,70,8,30,89,61,37,34,40,52,22,52,33,68,46,22,38,32,38,53,77,52,81,43,33,45,33,35,37,37,31,63,29,78,86,49,96,53,75,24,34,26,37,52,58,77,49,93,54,98,66,52,35,52,34,30,41,33,43,43,40,42,58,91,59,76,48,54,38,66,42,39,19,64,41,46,43,66,52,84,88,53,90,54,75,37,58,35,60,22,44,48,45,58,40,48,36,35,40,36,22,28,74,41,40,72,81,36,70,77,22,23,26,36,27,39,25,40,38,56,33,68,95,80,54,66,66,58,26,63,69,31,91,37,30,35,86,51,59,73,25,77,91,67,77,20,31,29,60,40,30,44,47,45,55,48,66,40,77,44,66,57,71,56,28,31,40,31,61,52,75,75,81,83,81,81,55,65,62,49,56,33,39,38,36,36,50,75,73,44,96,50,43,31,34,38,37,40,36,22,68,36,27,36,46,54,69,56,42,74,52,11,37,16,82,77,33,60,26,26,38,42,47,44,25,45,28,54,53,50,55,54,52,36,42,15,28,43,52,76,40,60,42,34,43,45,40,32,66,95,85,50,51,27,36,42,34,39,33,37,42,49,68,82,72,92,60,46,42,32,32,42,33,41,71,27,41,67,53,42,85,82,50,63,64,76,62,29,29,30,71,45,66,67,61,52,53,70,51,60,43,70,10,28,89,61,37,34,40,53,21,52,32,68,48,21,36,32,39,53,75,50,82,43,34,45,34,34,36,36,30,62,30,80,87,48,96,53,76,26,32,26,37,55,60,78,50,92,53,98,68,52,35,51,36,28,41,33,43,44,40,40,58,91,60,80,48,55,36,63,43,41,18,66,42,47,44,66,53,86,88,54,91,55,75,37,58,36,60,21,44,47,45,59,41,50,37,35,40,36,23,26,72,46,42,69,78,37,69,77,23,23,26,35,28,38,25,39,40,56,33,69,95

Sequence (600 aa):
MTKMECENSDGGQMDGQCAAGFGHCCMMVKNTPTALVTRNTTYLQNAEAVGRQSVPTGYTFTFNRIANDLCQIRLDFDVFVSASPPVTGDCATSMDTLIIRSPTGRNPPVTCGTLSGQHMYFETGDTGSAGEVMIKFGASMPAKTFRIKTTYYECDNLNKAPTDCVQYLTGLNGAFQSYNFQGGQLINNQNYVTCIRREMGHCSIQYAENASTTSPAFNLPPESTTAQISMCEVGLHFGSTLSGTGTNCGGVLNSVEAATEPGVVIGTLAPFQVTTLSGDVLKGTNALAGYSIRYTQIPCMTKMECENSDGGQMDGQCAAGFGHCCMMVKNTPTALVTRNTTYLQNAEAVGRQSVPTGYTFTFNRIANDLCQIRLDFDVFVSASPPVTGDCATSMDTLIIRSPTGRNPPVTCGTLSGQHMYFETGDTGSAGEVMIKFGASMPAKTFRIKTTYYECDNLNKAPTDCVQYLTGLNGAFQSYNFQGGQLINNQNYVTCIRREMGHCSIQYAENASTTSPAFNLPPESTTAQISMCEVGLHFGSTLSGTGTNCGGVLNSVEAATEPGVVIGTLAPFQVTTLSGDVLKGTNALAGYSIRYTQIPC